Protein 3T66 (pdb70)

Organism: Halalkalibacterium halodurans (strain ATCC BAA-125 / DSM 18197 / FERM 7344 / JCM 9153 / C-125) (NCBI:txid272558)

Structure (mmCIF, N/CA/C/O backbone):
data_3T66
#
_entry.id   3T66
#
_cell.length_a   124.047
_cell.length_b   147.127
_cell.length_c   75.066
_cell.angle_alpha   90.00
_cell.angle_beta   90.00
_cell.angle_gamma   90.00
#
_symmetry.space_group_name_H-M   'C 2 2 21'
#
loop_
_entity.id
_entity.type
_entity.pdbx_description
1 polymer 'Nickel ABC transporter (Nickel-binding protein)'
2 non-polymer 'CALCIUM ION'
3 water water
#
loop_
_atom_site.group_PDB
_atom_site.id
_atom_site.type_symbol
_atom_site.label_atom_id
_atom_site.label_alt_id
_atom_site.label_comp_id
_atom_site.label_asym_id
_atom_site.label_entity_id
_atom_site.label_seq_id
_atom_site.pdbx_PDB_ins_code
_atom_site.Cartn_x
_atom_site.Cartn_y
_atom_site.Cartn_z
_atom_site.occupancy
_atom_site.B_iso_or_equiv
_atom_site.auth_seq_id
_atom_site.auth_comp_id
_atom_site.auth_asym_id
_atom_site.auth_atom_id
_atom_site.pdbx_PDB_model_num
ATOM 1 N N . GLU A 1 12 ? -41.678 15.894 -36.581 1.00 59.25 12 GLU A N 1
ATOM 2 C CA . GLU A 1 12 ? -41.422 16.783 -35.385 1.00 59.92 12 GLU A CA 1
ATOM 3 C C . GLU A 1 12 ? -40.110 16.524 -34.631 1.00 59.54 12 GLU A C 1
ATOM 4 O O . GLU A 1 12 ? -39.751 15.347 -34.340 1.00 59.33 12 GLU A O 1
ATOM 6 N N . LYS A 1 13 ? -39.428 17.631 -34.281 1.00 58.23 13 LYS A N 1
ATOM 7 C CA . LYS A 1 13 ? -38.106 17.557 -33.628 1.00 56.77 13 LYS A CA 1
ATOM 8 C C . LYS A 1 13 ? -38.154 17.682 -32.107 1.00 55.61 13 LYS A C 1
ATOM 9 O O . LYS A 1 13 ? -38.409 18.773 -31.564 1.00 54.85 13 LYS A O 1
ATOM 15 N N . HIS A 1 14 ? -37.898 16.552 -31.435 1.00 53.77 14 HIS A N 1
ATOM 16 C CA . HIS A 1 14 ? -38.067 16.486 -29.992 1.00 52.22 14 HIS A CA 1
ATOM 17 C C . HIS A 1 14 ? -36.904 15.862 -29.246 1.00 51.09 14 HIS A C 1
ATOM 18 O O . HIS A 1 14 ? -36.312 14.915 -29.726 1.00 51.23 14 HIS A O 1
ATOM 25 N N . ILE A 1 15 ? -36.617 16.396 -28.064 1.00 49.67 15 ILE A N 1
ATOM 26 C CA . ILE A 1 15 ? -35.487 15.989 -27.263 1.00 48.93 15 ILE A CA 1
ATOM 27 C C . ILE A 1 15 ? -35.978 15.800 -25.864 1.00 49.55 15 ILE A C 1
ATOM 28 O O . ILE A 1 15 ? -36.573 16.716 -25.292 1.00 49.95 15 ILE A O 1
ATOM 33 N N . HIS A 1 16 ? -35.745 14.604 -25.323 1.00 49.91 16 HIS A N 1
ATOM 34 C CA . HIS A 1 16 ? -36.062 14.317 -23.945 1.00 50.31 16 HIS A CA 1
ATOM 35 C C . HIS A 1 16 ? -34.777 14.229 -23.193 1.00 50.08 16 HIS A C 1
ATOM 36 O O . HIS A 1 16 ? -33.945 13.343 -23.449 1.00 50.32 16 HIS A O 1
ATOM 43 N N . PHE A 1 17 ? -34.632 15.165 -22.267 1.00 49.52 17 PHE A N 1
ATOM 44 C CA . PHE A 1 17 ? -33.427 15.321 -21.488 1.00 48.67 17 PHE A CA 1
ATOM 45 C C . PHE A 1 17 ? -33.853 15.056 -20.082 1.00 48.44 17 PHE A C 1
ATOM 46 O O . PHE A 1 17 ? -34.926 15.496 -19.624 1.00 48.03 17 PHE A O 1
ATOM 54 N N . LEU A 1 18 ? -33.011 14.275 -19.429 1.00 48.81 18 LEU A N 1
ATOM 55 C CA . LEU A 1 18 ? -33.339 13.662 -18.148 1.00 49.75 18 LEU A CA 1
ATOM 56 C C . LEU A 1 18 ? -32.301 14.020 -17.109 1.00 50.31 18 LEU A C 1
ATOM 57 O O . LEU A 1 18 ? -31.127 13.600 -17.181 1.00 50.35 18 LEU A O 1
ATOM 62 N N . PHE A 1 19 ? -32.749 14.817 -16.157 1.00 50.79 19 PHE A N 1
ATOM 63 C CA . PHE A 1 19 ? -31.815 15.555 -15.373 1.00 51.77 19 PHE A CA 1
ATOM 64 C C . PHE A 1 19 ? -31.596 14.979 -13.978 1.00 53.09 19 PHE A C 1
ATOM 65 O O . PHE A 1 19 ? -32.327 14.136 -13.476 1.00 53.67 19 PHE A O 1
ATOM 73 N N . ASN A 1 20 ? -30.544 15.482 -13.381 1.00 54.01 20 ASN A N 1
ATOM 74 C CA . ASN A 1 20 ? -29.933 15.014 -12.173 1.00 54.81 20 ASN A CA 1
ATOM 75 C C . ASN A 1 20 ? -30.801 15.103 -10.914 1.00 54.77 20 ASN A C 1
ATOM 76 O O . ASN A 1 20 ? -30.721 14.256 -10.036 1.00 54.66 20 ASN A O 1
ATOM 81 N N . VAL A 1 21 ? -31.618 16.160 -10.863 1.00 54.74 21 VAL A N 1
ATOM 82 C CA . VAL A 1 21 ? -32.089 16.822 -9.646 1.00 54.26 21 VAL A CA 1
ATOM 83 C C . VAL A 1 21 ? -33.487 17.377 -9.909 1.00 54.38 21 VAL A C 1
ATOM 84 O O . VAL A 1 21 ? -33.796 17.799 -11.028 1.00 54.28 21 VAL A O 1
ATOM 88 N N . SER A 1 22 ? -34.329 17.402 -8.879 1.00 54.49 22 SER A N 1
ATOM 89 C CA . SER A 1 22 ? -35.751 17.720 -9.045 1.00 54.30 22 SER A CA 1
ATOM 90 C C . SER A 1 22 ? -36.027 19.059 -8.405 1.00 54.47 22 SER A C 1
ATOM 91 O O . SER A 1 22 ? -35.164 19.626 -7.735 1.00 55.17 22 SER A O 1
ATOM 93 N N . THR A 1 23 ? -37.237 19.560 -8.580 1.00 54.49 23 THR A N 1
ATOM 94 C CA . THR A 1 23 ? -37.582 20.854 -8.052 1.00 55.09 23 THR A CA 1
ATOM 95 C C . THR A 1 23 ? -39.095 20.990 -8.109 1.00 55.50 23 THR A C 1
ATOM 96 O O . THR A 1 23 ? -39.740 20.281 -8.875 1.00 55.86 23 THR A O 1
ATOM 100 N N . ASN A 1 24 ? -39.670 21.869 -7.293 1.00 55.85 24 ASN A N 1
ATOM 101 C CA . ASN A 1 24 ? -41.122 22.094 -7.321 1.00 56.52 24 ASN A CA 1
ATOM 102 C C . ASN A 1 24 ? -41.398 23.535 -7.669 1.00 56.55 24 ASN A C 1
ATOM 103 O O . ASN A 1 24 ? -42.547 24.020 -7.590 1.00 56.05 24 ASN A O 1
ATOM 108 N N . SER A 1 25 ? -40.313 24.231 -7.985 1.00 56.49 25 SER A N 1
ATOM 109 C CA . SER A 1 25 ? -40.400 25.631 -8.313 1.00 56.31 25 SER A CA 1
ATOM 110 C C . SER A 1 25 ? -39.638 25.890 -9.582 1.00 55.76 25 SER A C 1
ATOM 111 O O . SER A 1 25 ? -38.732 25.149 -9.912 1.00 55.52 25 SER A O 1
ATOM 114 N N . LEU A 1 26 ? -40.047 26.911 -10.316 1.00 55.37 26 LEU A N 1
ATOM 115 C CA . LEU A 1 26 ? -39.245 27.388 -11.427 1.00 55.32 26 LEU A CA 1
ATOM 116 C C . LEU A 1 26 ? -39.074 28.878 -11.259 1.00 55.74 26 LEU A C 1
ATOM 117 O O . LEU A 1 26 ? -38.883 29.617 -12.224 1.00 56.61 26 LEU A O 1
ATOM 122 N N . ASP A 1 27 ? -39.140 29.341 -10.031 1.00 55.56 27 ASP A N 1
ATOM 123 C CA . ASP A 1 27 ? -38.777 30.704 -9.824 1.00 55.93 27 ASP A CA 1
ATOM 124 C C . ASP A 1 27 ? -37.241 30.863 -9.895 1.00 56.55 27 ASP A C 1
ATOM 125 O O . ASP A 1 27 ? -36.541 30.528 -8.924 1.00 56.70 27 ASP A O 1
ATOM 130 N N . PRO A 1 28 ? -36.708 31.407 -11.016 1.00 56.62 28 PRO A N 1
ATOM 131 C CA . PRO A 1 28 ? -35.246 31.481 -11.150 1.00 57.18 28 PRO A CA 1
ATOM 132 C C . PRO A 1 28 ? -34.599 32.214 -9.991 1.00 57.77 28 PRO A C 1
ATOM 133 O O . PRO A 1 28 ? -33.404 32.092 -9.759 1.00 58.42 28 PRO A O 1
ATOM 137 N N . HIS A 1 29 ? -35.398 32.962 -9.258 1.00 58.85 29 HIS A N 1
ATOM 138 C CA . HIS A 1 29 ? -34.883 33.678 -8.112 1.00 60.51 29 HIS A CA 1
ATOM 139 C C . HIS A 1 29 ? -34.790 32.907 -6.804 1.00 61.88 29 HIS A C 1
ATOM 140 O O . HIS A 1 29 ? -33.808 33.056 -6.099 1.00 62.32 29 HIS A O 1
ATOM 147 N N . VAL A 1 30 ? -35.779 32.075 -6.488 1.00 63.38 30 VAL A N 1
ATOM 148 C CA . VAL A 1 30 ? -35.709 31.239 -5.295 1.00 64.74 30 VAL A CA 1
ATOM 149 C C . VAL A 1 30 ? -35.051 29.881 -5.600 1.00 65.98 30 VAL A C 1
ATOM 150 O O . VAL A 1 30 ? -34.608 29.199 -4.685 1.00 66.29 30 VAL A O 1
ATOM 152 N N . ASP A 1 31 ? -35.029 29.462 -6.852 1.00 67.80 31 ASP A N 1
ATOM 153 C CA . ASP A 1 31 ? -34.800 28.052 -7.160 1.00 69.35 31 ASP A CA 1
ATOM 154 C C . ASP A 1 31 ? -33.541 27.305 -6.786 1.00 69.96 31 ASP A C 1
ATOM 155 O O . ASP A 1 31 ? -33.637 26.235 -6.243 1.00 71.15 31 ASP A O 1
ATOM 157 N N . MET A 1 32 ? -32.363 27.790 -7.059 1.00 69.77 32 MET A N 1
ATOM 158 C CA . MET A 1 32 ? -31.204 27.099 -6.513 1.00 69.80 32 MET A CA 1
ATOM 159 C C . MET A 1 32 ? -30.834 25.832 -7.254 1.00 68.18 32 MET A C 1
ATOM 160 O O . MET A 1 32 ? -29.842 25.221 -6.953 1.00 68.39 32 MET A O 1
ATOM 165 N N . THR A 1 33 ? -31.603 25.460 -8.257 1.00 66.68 33 THR A N 1
ATOM 166 C CA . THR A 1 33 ? -31.348 24.236 -8.987 1.00 65.12 33 THR A CA 1
ATOM 167 C C . THR A 1 33 ? -30.943 24.629 -10.360 1.00 63.32 33 THR A C 1
ATOM 168 O O . THR A 1 33 ? -30.392 23.871 -11.110 1.00 62.57 33 THR A O 1
ATOM 172 N N . TYR A 1 34 ? -31.255 25.866 -10.650 1.00 61.51 34 TYR A N 1
ATOM 173 C CA . TYR A 1 34 ? -30.820 26.585 -11.849 1.00 59.80 34 TYR A CA 1
ATOM 174 C C . TYR A 1 34 ? -31.461 26.087 -13.098 1.00 58.42 34 TYR A C 1
ATOM 175 O O . TYR A 1 34 ? -30.988 26.344 -14.198 1.00 59.04 34 TYR A O 1
ATOM 184 N N . ILE A 1 35 ? -32.565 25.394 -12.912 1.00 56.57 35 ILE A N 1
ATOM 185 C CA . ILE A 1 35 ? -33.223 24.690 -13.966 1.00 54.60 35 ILE A CA 1
ATOM 186 C C . ILE A 1 35 ? -33.752 25.657 -15.001 1.00 53.18 35 ILE A C 1
ATOM 187 O O . ILE A 1 35 ? -33.641 25.398 -16.188 1.00 53.20 35 ILE A O 1
ATOM 192 N N . PRO A 1 36 ? -34.279 26.802 -14.569 1.00 51.89 36 PRO A N 1
ATOM 193 C CA . PRO A 1 36 ? -34.711 27.757 -15.594 1.00 50.86 36 PRO A CA 1
ATOM 194 C C . PRO A 1 36 ? -33.683 27.973 -16.684 1.00 50.02 36 PRO A C 1
ATOM 195 O O . PRO A 1 36 ? -33.997 27.834 -17.875 1.00 50.73 36 PRO A O 1
ATOM 199 N N . VAL A 1 37 ? -32.458 28.277 -16.287 1.00 48.86 37 VAL A N 1
ATOM 200 C CA . VAL A 1 37 ? -31.381 28.481 -17.239 1.00 47.44 37 VAL A CA 1
ATOM 201 C C . VAL A 1 37 ? -30.994 27.169 -17.917 1.00 46.50 37 VAL A C 1
ATOM 202 O O . VAL A 1 37 ? -30.729 27.153 -19.136 1.00 45.61 37 VAL A O 1
ATOM 206 N N . ARG A 1 38 ? -30.994 26.082 -17.150 1.00 45.46 38 ARG A N 1
ATOM 207 C CA . ARG A 1 38 ? -30.619 24.773 -17.704 1.00 45.78 38 ARG A CA 1
ATOM 208 C C . ARG A 1 38 ? -31.539 24.266 -18.825 1.00 45.21 38 ARG A C 1
ATOM 209 O O . ARG A 1 38 ? -31.094 23.630 -19.795 1.00 45.46 38 ARG A O 1
ATOM 217 N N . ALA A 1 39 ? -32.810 24.602 -18.721 1.00 44.40 39 ALA A N 1
ATOM 218 C CA . ALA A 1 39 ? -33.772 24.132 -19.682 1.00 44.03 39 ALA A CA 1
ATOM 219 C C . ALA A 1 39 ? -33.934 25.156 -20.769 1.00 43.63 39 ALA A C 1
ATOM 220 O O . ALA A 1 39 ? -34.686 24.945 -21.705 1.00 43.29 39 ALA A O 1
ATOM 222 N N . GLY A 1 40 ? -33.248 26.279 -20.628 1.00 43.53 40 GLY A N 1
ATOM 223 C CA . GLY A 1 40 ? -33.217 27.292 -21.683 1.00 43.38 40 GLY A CA 1
ATOM 224 C C . GLY A 1 40 ? -34.464 28.159 -21.705 1.00 43.09 40 GLY A C 1
ATOM 225 O O . GLY A 1 40 ? -34.899 28.601 -22.775 1.00 43.17 40 GLY A O 1
ATOM 226 N N . ILE A 1 41 ? -35.035 28.407 -20.531 1.00 42.56 41 ILE A N 1
ATOM 227 C CA . ILE A 1 41 ? -36.131 29.365 -20.429 1.00 42.88 41 ILE A CA 1
ATOM 228 C C . ILE A 1 41 ? -35.566 30.781 -20.297 1.00 43.38 41 ILE A C 1
ATOM 229 O O . ILE A 1 41 ? -36.144 31.781 -20.786 1.00 43.48 41 ILE A O 1
ATOM 234 N N . THR A 1 42 ? -34.403 30.829 -19.670 1.00 43.18 42 THR A N 1
ATOM 235 C CA . THR A 1 42 ? -33.971 31.985 -18.937 1.00 43.66 42 THR A CA 1
ATOM 236 C C . THR A 1 42 ? -32.466 32.129 -19.107 1.00 43.09 42 THR A C 1
ATOM 237 O O . THR A 1 42 ? -31.776 31.117 -19.288 1.00 43.68 42 THR A O 1
ATOM 241 N N . GLU A 1 43 ? -31.975 33.371 -19.078 1.00 42.35 43 GLU A N 1
ATOM 242 C CA . GLU A 1 43 ? -30.560 33.704 -19.320 1.00 41.89 43 GLU A CA 1
ATOM 243 C C . GLU A 1 43 ? -30.053 34.858 -18.461 1.00 41.58 43 GLU A C 1
ATOM 244 O O . GLU A 1 43 ? -30.825 35.545 -17.815 1.00 42.18 43 GLU A O 1
ATOM 250 N N . THR A 1 44 ? -28.764 35.142 -18.500 1.00 41.29 44 THR A N 1
ATOM 251 C CA . THR A 1 44 ? -28.206 36.065 -17.518 1.00 41.06 44 THR A CA 1
ATOM 252 C C . THR A 1 44 ? -27.613 37.222 -18.270 1.00 41.03 44 THR A C 1
ATOM 253 O O . THR A 1 44 ? -27.492 37.128 -19.487 1.00 41.71 44 THR A O 1
ATOM 257 N N . LEU A 1 45 ? -27.229 38.294 -17.587 1.00 40.63 45 LEU A N 1
ATOM 258 C CA . LEU A 1 45 ? -26.588 39.413 -18.272 1.00 41.43 45 LEU A CA 1
ATOM 259 C C . LEU A 1 45 ? -25.226 39.045 -18.854 1.00 42.23 45 LEU A C 1
ATOM 260 O O . LEU A 1 45 ? -24.723 39.616 -19.840 1.00 42.32 45 LEU A O 1
ATOM 265 N N . VAL A 1 46 ? -24.630 38.040 -18.267 1.00 43.40 46 VAL A N 1
ATOM 266 C CA . VAL A 1 46 ? -23.250 37.794 -18.532 1.00 44.54 46 VAL A CA 1
ATOM 267 C C . VAL A 1 46 ? -23.080 36.320 -18.358 1.00 45.08 46 VAL A C 1
ATOM 268 O O . VAL A 1 46 ? -23.846 35.749 -17.635 1.00 45.89 46 VAL A O 1
ATOM 272 N N . ARG A 1 47 ? -22.143 35.703 -19.067 1.00 46.73 47 ARG A N 1
ATOM 273 C CA . ARG A 1 47 ? -21.970 34.234 -19.087 1.00 48.59 47 ARG A CA 1
ATOM 274 C C . ARG A 1 47 ? -20.510 33.894 -19.056 1.00 49.26 47 ARG A C 1
ATOM 275 O O . ARG A 1 47 ? -19.682 34.740 -19.245 1.00 49.50 47 ARG A O 1
ATOM 283 N N . VAL A 1 48 ? -20.213 32.628 -18.821 1.00 51.06 48 VAL A N 1
ATOM 284 C CA . VAL A 1 48 ? -18.882 32.041 -18.984 1.00 52.06 48 VAL A CA 1
ATOM 285 C C . VAL A 1 48 ? -18.745 31.413 -20.409 1.00 52.95 48 VAL A C 1
ATOM 286 O O . VAL A 1 48 ? -19.348 30.387 -20.725 1.00 53.05 48 VAL A O 1
ATOM 290 N N . ASP A 1 49 ? -17.942 32.034 -21.258 1.00 53.95 49 ASP A N 1
ATOM 291 C CA . ASP A 1 49 ? -17.753 31.611 -22.626 1.00 55.17 49 ASP A CA 1
ATOM 292 C C . ASP A 1 49 ? -17.130 30.222 -22.647 1.00 55.22 49 ASP A C 1
ATOM 293 O O . ASP A 1 49 ? -16.177 29.976 -21.948 1.00 55.13 49 ASP A O 1
ATOM 298 N N . GLU A 1 50 ? -17.700 29.310 -23.423 1.00 56.25 50 GLU A N 1
ATOM 299 C CA . GLU A 1 50 ? -17.127 27.975 -23.611 1.00 57.63 50 GLU A CA 1
ATOM 300 C C . GLU A 1 50 ? -15.717 27.959 -24.249 1.00 58.57 50 GLU A C 1
ATOM 301 O O . GLU A 1 50 ? -14.922 27.081 -23.932 1.00 58.67 50 GLU A O 1
ATOM 303 N N . GLU A 1 51 ? -15.391 28.906 -25.135 1.00 59.55 51 GLU A N 1
ATOM 304 C CA . GLU A 1 51 ? -14.078 28.841 -25.797 1.00 60.14 51 GLU A CA 1
ATOM 305 C C . GLU A 1 51 ? -12.927 29.298 -24.893 1.00 60.55 51 GLU A C 1
ATOM 306 O O . GLU A 1 51 ? -11.970 28.535 -24.732 1.00 61.42 51 GLU A O 1
ATOM 308 N N . ASN A 1 52 ? -13.015 30.478 -24.276 1.00 59.84 52 ASN A N 1
ATOM 309 C CA . ASN A 1 52 ? -11.899 30.962 -23.435 1.00 59.97 52 ASN A CA 1
ATOM 310 C C . ASN A 1 52 ? -12.048 30.723 -21.944 1.00 58.86 52 ASN A C 1
ATOM 311 O O . ASN A 1 52 ? -11.111 30.949 -21.163 1.00 59.22 52 ASN A O 1
ATOM 316 N N . VAL A 1 53 ? -13.236 30.307 -21.537 1.00 57.40 53 VAL A N 1
ATOM 317 C CA . VAL A 1 53 ? -13.549 30.198 -20.124 1.00 55.82 53 VAL A CA 1
ATOM 318 C C . VAL A 1 53 ? -13.489 31.550 -19.375 1.00 55.14 53 VAL A C 1
ATOM 319 O O . VAL A 1 53 ? -13.251 31.596 -18.175 1.00 55.06 53 VAL A O 1
ATOM 323 N N . THR A 1 54 ? -13.720 32.661 -20.061 1.00 54.04 54 THR A N 1
ATOM 324 C CA . THR A 1 54 ? -13.823 33.929 -19.325 1.00 53.31 54 THR A CA 1
ATOM 325 C C . THR A 1 54 ? -15.243 34.484 -19.300 1.00 51.74 54 THR A C 1
ATOM 326 O O . THR A 1 54 ? -16.105 34.032 -20.037 1.00 51.18 54 THR A O 1
ATOM 330 N N . ILE A 1 55 ? -15.439 35.481 -18.440 1.00 50.61 55 ILE A N 1
ATOM 331 C CA . ILE A 1 55 ? -16.651 36.287 -18.329 1.00 49.53 55 ILE A CA 1
ATOM 332 C C . ILE A 1 55 ? -16.931 37.098 -19.601 1.00 48.35 55 ILE A C 1
ATOM 333 O O . ILE A 1 55 ? -16.168 38.007 -19.952 1.00 48.41 55 ILE A O 1
ATOM 338 N N . ALA A 1 56 ? -18.022 36.739 -20.283 1.00 47.03 56 ALA A N 1
ATOM 339 C CA . ALA A 1 56 ? -18.407 37.284 -21.586 1.00 46.39 56 ALA A CA 1
ATOM 340 C C . ALA A 1 56 ? -19.811 37.896 -21.568 1.00 47.05 56 ALA A C 1
ATOM 341 O O . ALA A 1 56 ? -20.695 37.431 -20.837 1.00 47.00 56 ALA A O 1
ATOM 343 N N . PRO A 1 57 ? -20.077 38.856 -22.412 1.00 47.41 57 PRO A N 1
ATOM 344 C CA . PRO A 1 57 ? -21.427 39.359 -22.489 1.00 46.79 57 PRO A CA 1
ATOM 345 C C . PRO A 1 57 ? -22.402 38.367 -23.068 1.00 45.95 57 PRO A C 1
ATOM 346 O O . PRO A 1 57 ? -22.072 37.624 -23.945 1.00 45.62 57 PRO A O 1
ATOM 350 N N . TRP A 1 58 ? -23.606 38.354 -22.532 1.00 45.72 58 TRP A N 1
ATOM 351 C CA . TRP A 1 58 ? -24.685 37.605 -23.089 1.00 44.23 58 TRP A CA 1
ATOM 352 C C . TRP A 1 58 ? -25.814 38.573 -23.310 1.00 44.37 58 TRP A C 1
ATOM 353 O O . TRP A 1 58 ? -25.891 39.181 -24.321 1.00 44.17 58 TRP A O 1
ATOM 364 N N . LEU A 1 59 ? -26.663 38.750 -22.324 1.00 44.63 59 LEU A N 1
ATOM 365 C CA . LEU A 1 59 ? -27.782 39.666 -22.409 1.00 44.42 59 LEU A CA 1
ATOM 366 C C . LEU A 1 59 ? -27.337 41.071 -22.424 1.00 45.05 59 LEU A C 1
ATOM 367 O O . LEU A 1 59 ? -28.020 41.932 -22.887 1.00 45.01 59 LEU A O 1
ATOM 372 N N . ALA A 1 60 ? -26.200 41.304 -21.823 1.00 45.92 60 ALA A N 1
ATOM 373 C CA . ALA A 1 60 ? -25.564 42.615 -21.830 1.00 47.15 60 ALA A CA 1
ATOM 374 C C . ALA A 1 60 ? -24.481 42.604 -22.897 1.00 48.49 60 ALA A C 1
ATOM 375 O O . ALA A 1 60 ? -23.820 41.564 -23.115 1.00 48.42 60 ALA A O 1
ATOM 377 N N . GLU A 1 61 ? -24.311 43.744 -23.571 1.00 49.45 61 GLU A N 1
ATOM 378 C CA . GLU A 1 61 ? -23.233 43.938 -24.570 1.00 49.97 61 GLU A CA 1
ATOM 379 C C . GLU A 1 61 ? -21.857 44.174 -23.952 1.00 49.16 61 GLU A C 1
ATOM 380 O O . GLU A 1 61 ? -20.835 43.761 -24.510 1.00 48.76 61 GLU A O 1
ATOM 386 N N . SER A 1 62 ? -21.842 44.898 -22.833 1.00 49.11 62 SER A N 1
ATOM 387 C CA . SER A 1 62 ? -20.596 45.430 -22.230 1.00 49.42 62 SER A CA 1
ATOM 388 C C . SER A 1 62 ? -20.794 46.082 -20.865 1.00 48.88 62 SER A C 1
ATOM 389 O O . SER A 1 62 ? -21.921 46.336 -20.441 1.00 49.44 62 SER A O 1
ATOM 392 N N . TRP A 1 63 ? -19.697 46.398 -20.202 1.00 48.28 63 TRP A N 1
ATOM 393 C CA . TRP A 1 63 ? -19.781 47.026 -18.899 1.00 48.81 63 TRP A CA 1
ATOM 394 C C . TRP A 1 63 ? -18.580 47.920 -18.663 1.00 49.97 63 TRP A C 1
ATOM 395 O O . TRP A 1 63 ? -17.635 47.817 -19.426 1.00 51.30 63 TRP A O 1
ATOM 406 N N . ASP A 1 64 ? -18.587 48.804 -17.658 1.00 50.65 64 ASP A N 1
ATOM 407 C CA . ASP A 1 64 ? -17.320 49.491 -17.247 1.00 51.35 64 ASP A CA 1
ATOM 408 C C . ASP A 1 64 ? -17.364 49.907 -15.786 1.00 51.98 64 ASP A C 1
ATOM 409 O O . ASP A 1 64 ? -18.445 50.090 -15.219 1.00 52.60 64 ASP A O 1
ATOM 411 N N . SER A 1 65 ? -16.194 50.046 -15.173 1.00 52.75 65 SER A N 1
ATOM 412 C CA . SER A 1 65 ? -16.087 50.658 -13.862 1.00 53.78 65 SER A CA 1
ATOM 413 C C . SER A 1 65 ? -14.706 51.238 -13.719 1.00 54.81 65 SER A C 1
ATOM 414 O O . SER A 1 65 ? -13.723 50.505 -13.721 1.00 55.23 65 SER A O 1
ATOM 417 N N . THR A 1 66 ? -14.620 52.561 -13.632 1.00 56.18 66 THR A N 1
ATOM 418 C CA . THR A 1 66 ? -13.350 53.204 -13.307 1.00 57.12 66 THR A CA 1
ATOM 419 C C . THR A 1 66 ? -12.860 52.569 -11.966 1.00 57.90 66 THR A C 1
ATOM 420 O O . THR A 1 66 ? -11.779 51.983 -11.892 1.00 58.24 66 THR A O 1
ATOM 422 N N . ASP A 1 67 ? -13.740 52.585 -10.963 1.00 58.25 67 ASP A N 1
ATOM 423 C CA . ASP A 1 67 ? -13.420 52.377 -9.547 1.00 58.31 67 ASP A CA 1
ATOM 424 C C . ASP A 1 67 ? -13.991 51.106 -8.913 1.00 58.19 67 ASP A C 1
ATOM 425 O O . ASP A 1 67 ? -13.827 50.937 -7.717 1.00 58.17 67 ASP A O 1
ATOM 430 N N . GLY A 1 68 ? -14.756 50.291 -9.651 1.00 57.65 68 GLY A N 1
ATOM 431 C CA . GLY A 1 68 ? -15.336 49.064 -9.091 1.00 56.71 68 GLY A CA 1
ATOM 432 C C . GLY A 1 68 ? -16.578 49.255 -8.233 1.00 56.50 68 GLY A C 1
ATOM 433 O O . GLY A 1 68 ? -17.158 48.291 -7.712 1.00 56.30 68 GLY A O 1
ATOM 434 N N . GLN A 1 69 ? -17.001 50.498 -8.074 1.00 56.16 69 GLN A N 1
ATOM 435 C CA . GLN A 1 69 ? -18.200 50.770 -7.298 1.00 55.60 69 GLN A CA 1
ATOM 436 C C . GLN A 1 69 ? -19.311 51.312 -8.187 1.00 54.56 69 GLN A C 1
ATOM 437 O O . GLN A 1 69 ? -20.479 50.929 -8.048 1.00 55.05 69 GLN A O 1
ATOM 443 N N . HIS A 1 70 ? -18.946 52.193 -9.106 1.00 52.79 70 HIS A N 1
ATOM 444 C CA . HIS A 1 70 ? -19.909 52.697 -10.061 1.00 51.57 70 HIS A CA 1
ATOM 445 C C . HIS A 1 70 ? -19.711 51.958 -11.359 1.00 50.41 70 HIS A C 1
ATOM 446 O O . HIS A 1 70 ? -18.678 52.098 -12.028 1.00 49.83 70 HIS A O 1
ATOM 453 N N . TRP A 1 71 ? -20.712 51.132 -11.649 1.00 48.94 71 TRP A N 1
ATOM 454 C CA . TRP A 1 71 ? -20.684 50.214 -12.750 1.00 48.36 71 TRP A CA 1
ATOM 455 C C . TRP A 1 71 ? -21.658 50.681 -13.769 1.00 48.70 71 TRP A C 1
ATOM 456 O O . TRP A 1 71 ? -22.720 51.185 -13.418 1.00 49.72 71 TRP A O 1
ATOM 467 N N . THR A 1 72 ? -21.332 50.476 -15.035 1.00 48.51 72 THR A N 1
ATOM 468 C CA . THR A 1 72 ? -22.224 50.862 -16.108 1.00 48.37 72 THR A CA 1
ATOM 469 C C . THR A 1 72 ? -22.426 49.690 -17.024 1.00 47.66 72 THR A C 1
ATOM 470 O O . THR A 1 72 ? -21.447 49.131 -17.527 1.00 47.67 72 THR A O 1
ATOM 474 N N . ILE A 1 73 ? -23.683 49.346 -17.265 1.00 46.45 73 ILE A N 1
ATOM 475 C CA . ILE A 1 73 ? -23.970 48.244 -18.116 1.00 45.47 73 ILE A CA 1
ATOM 476 C C . ILE A 1 73 ? -24.860 48.700 -19.245 1.00 45.59 73 ILE A C 1
ATOM 477 O O . ILE A 1 73 ? -25.992 49.066 -18.996 1.00 45.10 73 ILE A O 1
ATOM 482 N N . LYS A 1 74 ? -24.311 48.702 -20.471 1.00 45.91 74 LYS A N 1
ATOM 483 C CA . LYS A 1 74 ? -25.089 48.721 -21.749 1.00 46.26 74 LYS A CA 1
ATOM 484 C C . LYS A 1 74 ? -25.639 47.330 -22.169 1.00 46.16 74 LYS A C 1
ATOM 485 O O . LYS A 1 74 ? -24.893 46.357 -22.271 1.00 45.92 74 LYS A O 1
ATOM 487 N N . LEU A 1 75 ? -26.936 47.278 -22.444 1.00 46.45 75 LEU A N 1
ATOM 488 C CA . LEU A 1 75 ? -27.609 46.054 -22.850 1.00 48.11 75 LEU A CA 1
ATOM 489 C C . LEU A 1 75 ? -27.874 46.006 -24.346 1.00 48.72 75 LEU A C 1
ATOM 490 O O . LEU A 1 75 ? -27.868 47.020 -25.021 1.00 49.62 75 LEU A O 1
ATOM 495 N N . ARG A 1 76 ? -28.174 44.824 -24.855 1.00 49.08 76 ARG A N 1
ATOM 496 C CA . ARG A 1 76 ? -28.409 44.665 -26.265 1.00 49.13 76 ARG A CA 1
ATOM 497 C C . ARG A 1 76 ? -29.722 45.328 -26.575 1.00 50.36 76 ARG A C 1
ATOM 498 O O . ARG A 1 76 ? -30.638 45.333 -25.730 1.00 50.10 76 ARG A O 1
ATOM 506 N N . GLU A 1 77 ? -29.833 45.870 -27.791 1.00 51.18 77 GLU A N 1
ATOM 507 C CA . GLU A 1 77 ? -31.083 46.501 -28.166 1.00 51.84 77 GLU A CA 1
ATOM 508 C C . GLU A 1 77 ? -32.018 45.543 -28.878 1.00 51.29 77 GLU A C 1
ATOM 509 O O . GLU A 1 77 ? -33.157 45.866 -29.170 1.00 52.65 77 GLU A O 1
ATOM 515 N N . ASP A 1 78 ? -31.585 44.331 -29.115 1.00 50.45 78 ASP A N 1
ATOM 516 C CA . ASP A 1 78 ? -32.440 43.448 -29.877 1.00 49.68 78 ASP A CA 1
ATOM 517 C C . ASP A 1 78 ? -33.084 42.310 -29.093 1.00 48.02 78 ASP A C 1
ATOM 518 O O . ASP A 1 78 ? -33.467 41.344 -29.708 1.00 48.54 78 ASP A O 1
ATOM 523 N N . VAL A 1 79 ? -33.216 42.367 -27.778 1.00 45.84 79 VAL A N 1
ATOM 524 C CA . VAL A 1 79 ? -33.708 41.158 -27.127 1.00 44.10 79 VAL A CA 1
ATOM 525 C C . VAL A 1 79 ? -35.156 41.349 -26.770 1.00 43.79 79 VAL A C 1
ATOM 526 O O . VAL A 1 79 ? -35.537 42.464 -26.435 1.00 44.14 79 VAL A O 1
ATOM 530 N N . THR A 1 80 ? -35.955 40.284 -26.872 1.00 42.55 80 THR A N 1
ATOM 531 C CA . THR A 1 80 ? -37.322 40.279 -26.413 1.00 43.02 80 THR A CA 1
ATOM 532 C C . THR A 1 80 ? -37.586 39.057 -25.556 1.00 43.27 80 THR A C 1
ATOM 533 O O . THR A 1 80 ? -37.055 37.960 -25.836 1.00 43.20 80 THR A O 1
ATOM 537 N N . PHE A 1 81 ? -38.442 39.230 -24.548 1.00 43.07 81 PHE A N 1
ATOM 538 C CA . PHE A 1 81 ? -38.970 38.099 -23.777 1.00 43.33 81 PHE A CA 1
ATOM 539 C C . PHE A 1 81 ? -39.864 37.205 -24.630 1.00 44.14 81 PHE A C 1
ATOM 540 O O . PHE A 1 81 ? -40.391 37.607 -25.639 1.00 44.28 81 PHE A O 1
ATOM 548 N N . GLN A 1 82 ? -40.001 35.963 -24.197 1.00 45.69 82 GLN A N 1
ATOM 549 C CA . GLN A 1 82 ? -40.849 34.979 -24.824 1.00 46.88 82 GLN A CA 1
ATOM 550 C C . GLN A 1 82 ? -42.260 35.490 -25.043 1.00 48.08 82 GLN A C 1
ATOM 551 O O . GLN A 1 82 ? -42.962 35.060 -25.970 1.00 49.44 82 GLN A O 1
ATOM 557 N N . ASN A 1 83 ? -42.699 36.413 -24.202 1.00 49.08 83 ASN A N 1
ATOM 558 C CA . ASN A 1 83 ? -44.049 36.909 -24.368 1.00 49.46 83 ASN A CA 1
ATOM 559 C C . ASN A 1 83 ? -44.067 38.046 -25.373 1.00 49.80 83 ASN A C 1
ATOM 560 O O . ASN A 1 83 ? -45.112 38.533 -25.676 1.00 50.78 83 ASN A O 1
ATOM 565 N N . GLY A 1 84 ? -42.917 38.473 -25.883 1.00 50.03 84 GLY A N 1
ATOM 566 C CA . GLY A 1 84 ? -42.869 39.517 -26.898 1.00 49.52 84 GLY A CA 1
ATOM 567 C C . GLY A 1 84 ? -42.387 40.880 -26.411 1.00 50.11 84 GLY A C 1
ATOM 568 O O . GLY A 1 84 ? -41.830 41.639 -27.199 1.00 50.64 84 GLY A O 1
ATOM 569 N N . LYS A 1 85 ? -42.581 41.206 -25.128 1.00 49.78 85 LYS A N 1
ATOM 570 C CA . LYS A 1 85 ? -42.231 42.541 -24.608 1.00 49.73 85 LYS A CA 1
ATOM 571 C C . LYS A 1 85 ? -40.734 42.833 -24.817 1.00 50.21 85 LYS A C 1
ATOM 572 O O . LYS A 1 85 ? -39.899 41.895 -24.799 1.00 50.87 85 LYS A O 1
ATOM 574 N N . GLU A 1 86 ? -40.394 44.111 -25.045 1.00 49.67 86 GLU A N 1
ATOM 575 C CA . GLU A 1 86 ? -38.995 44.514 -25.251 1.00 49.05 86 GLU A CA 1
ATOM 576 C C . GLU A 1 86 ? -38.213 44.316 -23.944 1.00 48.97 86 GLU A C 1
ATOM 577 O O . GLU A 1 86 ? -38.811 44.415 -22.878 1.00 49.77 86 GLU A O 1
ATOM 579 N N . MET A 1 87 ? -36.925 43.974 -24.021 1.00 48.50 87 MET A N 1
ATOM 580 C CA . MET A 1 87 ? -36.058 43.932 -22.842 1.00 49.04 87 MET A CA 1
ATOM 581 C C . MET A 1 87 ? -35.140 45.150 -22.722 1.00 49.84 87 MET A C 1
ATOM 582 O O . MET A 1 87 ? -34.102 45.230 -23.367 1.00 49.58 87 MET A O 1
ATOM 587 N N . ASP A 1 88 ? -35.530 46.095 -21.900 1.00 51.35 88 ASP A N 1
ATOM 588 C CA . ASP A 1 88 ? -34.845 47.353 -21.770 1.00 52.83 88 ASP A CA 1
ATOM 589 C C . ASP A 1 88 ? -34.394 47.514 -20.364 1.00 52.79 88 ASP A C 1
ATOM 590 O O . ASP A 1 88 ? -34.671 46.703 -19.543 1.00 52.88 88 ASP A O 1
ATOM 595 N N . ALA A 1 89 ? -33.723 48.590 -20.061 1.00 52.92 89 ALA A N 1
ATOM 596 C CA . ALA A 1 89 ? -33.086 48.682 -18.796 1.00 53.52 89 ALA A CA 1
ATOM 597 C C . ALA A 1 89 ? -34.140 48.565 -17.755 1.00 54.09 89 ALA A C 1
ATOM 598 O O . ALA A 1 89 ? -33.937 47.926 -16.763 1.00 53.88 89 ALA A O 1
ATOM 600 N N . GLU A 1 90 ? -35.285 49.156 -17.978 1.00 54.95 90 GLU A N 1
ATOM 601 C CA . GLU A 1 90 ? -36.315 49.146 -16.975 1.00 56.08 90 GLU A CA 1
ATOM 602 C C . GLU A 1 90 ? -36.756 47.761 -16.672 1.00 54.62 90 GLU A C 1
ATOM 603 O O . GLU A 1 90 ? -36.994 47.429 -15.553 1.00 54.45 90 GLU A O 1
ATOM 609 N N . ALA A 1 91 ? -36.881 46.946 -17.679 1.00 52.82 91 ALA A N 1
ATOM 610 C CA . ALA A 1 91 ? -37.253 45.586 -17.459 1.00 52.14 91 ALA A CA 1
ATOM 611 C C . ALA A 1 91 ? -36.210 44.865 -16.647 1.00 51.50 91 ALA A C 1
ATOM 612 O O . ALA A 1 91 ? -36.513 44.026 -15.856 1.00 51.30 91 ALA A O 1
ATOM 614 N N . VAL A 1 92 ? -34.967 45.170 -16.905 1.00 50.05 92 VAL A N 1
ATOM 615 C CA . VAL A 1 92 ? -33.857 44.517 -16.293 1.00 49.83 92 VAL A CA 1
ATOM 616 C C . VAL A 1 92 ? -33.694 45.009 -14.880 1.00 50.41 92 VAL A C 1
ATOM 617 O O . VAL A 1 92 ? -33.242 44.275 -13.993 1.00 51.22 92 VAL A O 1
ATOM 621 N N . LYS A 1 93 ? -34.073 46.254 -14.657 1.00 50.65 93 LYS A N 1
ATOM 622 C CA . LYS A 1 93 ? -34.101 46.808 -13.309 1.00 50.14 93 LYS A CA 1
ATOM 623 C C . LYS A 1 93 ? -35.104 46.026 -12.490 1.00 49.54 93 LYS A C 1
ATOM 624 O O . LYS A 1 93 ? -34.765 45.437 -11.474 1.00 50.49 93 LYS A O 1
ATOM 630 N N . ALA A 1 94 ? -36.332 45.987 -12.963 1.00 48.73 94 ALA A N 1
ATOM 631 C CA . ALA A 1 94 ? -37.380 45.248 -12.290 1.00 48.57 94 ALA A CA 1
ATOM 632 C C . ALA A 1 94 ? -36.919 43.876 -11.854 1.00 48.53 94 ALA A C 1
ATOM 633 O O . ALA A 1 94 ? -37.154 43.487 -10.723 1.00 48.63 94 ALA A O 1
ATOM 635 N N . SER A 1 95 ? -36.273 43.159 -12.768 1.00 48.44 95 SER A N 1
ATOM 636 C CA . SER A 1 95 ? -35.942 41.775 -12.568 1.00 48.78 95 SER A CA 1
ATOM 637 C C . SER A 1 95 ? -34.829 41.648 -11.545 1.00 48.32 95 SER A C 1
ATOM 638 O O . SER A 1 95 ? -34.874 40.807 -10.651 1.00 47.21 95 SER A O 1
ATOM 641 N N . LEU A 1 96 ? -33.833 42.497 -11.676 1.00 48.35 96 LEU A N 1
ATOM 642 C CA . LEU A 1 96 ? -32.809 42.520 -10.673 1.00 49.28 96 LEU A CA 1
ATOM 643 C C . LEU A 1 96 ? -33.446 42.769 -9.333 1.00 50.04 96 LEU A C 1
ATOM 644 O O . LEU A 1 96 ? -33.185 42.035 -8.377 1.00 50.24 96 LEU A O 1
ATOM 649 N N . GLU A 1 97 ? -34.308 43.780 -9.265 1.00 51.02 97 GLU A N 1
ATOM 650 C CA . GLU A 1 97 ? -34.990 44.127 -8.002 1.00 51.83 97 GLU A CA 1
ATOM 651 C C . GLU A 1 97 ? -35.862 43.065 -7.405 1.00 51.71 97 GLU A C 1
ATOM 652 O O . GLU A 1 97 ? -35.755 42.767 -6.226 1.00 51.91 97 GLU A O 1
ATOM 658 N N . ARG A 1 98 ? -36.728 42.498 -8.227 1.00 52.08 98 ARG A N 1
ATOM 659 C CA . ARG A 1 98 ? -37.566 41.433 -7.800 1.00 52.10 98 ARG A CA 1
ATOM 660 C C . ARG A 1 98 ? -36.648 40.382 -7.238 1.00 53.51 98 ARG A C 1
ATOM 661 O O . ARG A 1 98 ? -37.024 39.647 -6.321 1.00 54.88 98 ARG A O 1
ATOM 669 N N . ALA A 1 99 ? -35.425 40.311 -7.744 1.00 54.25 99 ALA A N 1
ATOM 670 C CA . ALA A 1 99 ? -34.551 39.228 -7.301 1.00 55.20 99 ALA A CA 1
ATOM 671 C C . ALA A 1 99 ? -33.891 39.529 -5.963 1.00 56.22 99 ALA A C 1
ATOM 672 O O . ALA A 1 99 ? -33.656 38.617 -5.163 1.00 56.30 99 ALA A O 1
ATOM 674 N N . LEU A 1 100 ? -33.564 40.800 -5.726 1.00 57.11 100 LEU A N 1
ATOM 675 C CA . LEU A 1 100 ? -32.983 41.169 -4.451 1.00 57.74 100 LEU A CA 1
ATOM 676 C C . LEU A 1 100 ? -34.027 41.111 -3.328 1.00 59.30 100 LEU A C 1
ATOM 677 O O . LEU A 1 100 ? -33.674 40.812 -2.183 1.00 60.41 100 LEU A O 1
ATOM 682 N N . ASP A 1 101 ? -35.303 41.355 -3.628 1.00 60.29 101 ASP A N 1
ATOM 683 C CA . ASP A 1 101 ? -36.289 41.395 -2.551 1.00 61.99 101 ASP A CA 1
ATOM 684 C C . ASP A 1 101 ? -36.853 40.056 -2.278 1.00 61.64 101 ASP A C 1
ATOM 685 O O . ASP A 1 101 ? -37.681 39.934 -1.399 1.00 62.37 101 ASP A O 1
ATOM 690 N N . GLU A 1 102 ? -36.392 39.054 -3.017 1.00 60.80 102 GLU A N 1
ATOM 691 C CA . GLU A 1 102 ? -36.933 37.702 -2.922 1.00 60.30 102 GLU A CA 1
ATOM 692 C C . GLU A 1 102 ? -35.920 36.663 -2.386 1.00 58.86 102 GLU A C 1
ATOM 693 O O . GLU A 1 102 ? -36.310 35.650 -1.803 1.00 59.56 102 GLU A O 1
ATOM 699 N N . SER A 1 103 ? -34.625 36.908 -2.561 1.00 56.52 103 SER A N 1
ATOM 700 C CA . SER A 1 103 ? -33.620 35.994 -2.039 1.00 53.91 103 SER A CA 1
ATOM 701 C C . SER A 1 103 ? -32.533 36.701 -1.267 1.00 52.40 103 SER A C 1
ATOM 702 O O . SER A 1 103 ? -31.838 37.595 -1.765 1.00 52.28 103 SER A O 1
ATOM 705 N N . VAL A 1 104 ? -32.372 36.291 -0.030 1.00 50.60 104 VAL A N 1
ATOM 706 C CA . VAL A 1 104 ? -31.396 36.971 0.787 1.00 49.15 104 VAL A CA 1
ATOM 707 C C . VAL A 1 104 ? -30.002 36.710 0.240 1.00 48.71 104 VAL A C 1
ATOM 708 O O . VAL A 1 104 ? -29.180 37.633 0.200 1.00 48.52 104 VAL A O 1
ATOM 712 N N . ALA A 1 105 ? -29.769 35.469 -0.214 1.00 47.92 105 ALA A N 1
ATOM 713 C CA . ALA A 1 105 ? -28.496 35.082 -0.837 1.00 47.18 105 ALA A CA 1
ATOM 714 C C . ALA A 1 105 ? -28.112 36.021 -1.986 1.00 47.63 105 ALA A C 1
ATOM 715 O O . ALA A 1 105 ? -26.979 36.536 -2.015 1.00 47.52 105 ALA A O 1
ATOM 717 N N . ILE A 1 106 ? -29.055 36.262 -2.905 1.00 47.03 106 ILE A N 1
ATOM 718 C CA . ILE A 1 106 ? -28.818 37.190 -3.972 1.00 47.09 106 ILE A CA 1
ATOM 719 C C . ILE A 1 106 ? -28.582 38.581 -3.417 1.00 48.36 106 ILE A C 1
ATOM 720 O O . ILE A 1 106 ? -27.694 39.279 -3.895 1.00 48.09 106 ILE A O 1
ATOM 725 N N . GLU A 1 107 ? -29.351 38.986 -2.409 1.00 50.33 107 GLU A N 1
ATOM 726 C CA . GLU A 1 107 ? -29.209 40.349 -1.883 1.00 52.88 107 GLU A CA 1
ATOM 727 C C . GLU A 1 107 ? -27.823 40.564 -1.316 1.00 53.10 107 GLU A C 1
ATOM 728 O O . GLU A 1 107 ? -27.176 41.614 -1.581 1.00 54.24 107 GLU A O 1
ATOM 734 N N . ASN A 1 108 ? -27.364 39.573 -0.557 1.00 52.46 108 ASN A N 1
ATOM 735 C CA . ASN A 1 108 ? -26.122 39.713 0.173 1.00 52.22 108 ASN A CA 1
ATOM 736 C C . ASN A 1 108 ? -24.892 39.505 -0.665 1.00 52.25 108 ASN A C 1
ATOM 737 O O . ASN A 1 108 ? -23.789 39.786 -0.213 1.00 53.06 108 ASN A O 1
ATOM 742 N N . ALA A 1 109 ? -25.074 38.995 -1.880 1.00 52.34 109 ALA A N 1
ATOM 743 C CA . ALA A 1 109 ? -23.958 38.618 -2.768 1.00 51.31 109 ALA A CA 1
ATOM 744 C C . ALA A 1 109 ? -23.733 39.678 -3.826 1.00 51.27 109 ALA A C 1
ATOM 745 O O . ALA A 1 109 ? -22.595 39.896 -4.262 1.00 51.71 109 ALA A O 1
ATOM 747 N N . LEU A 1 110 ? -24.815 40.331 -4.259 1.00 50.39 110 LEU A N 1
ATOM 748 C CA . LEU A 1 110 ? -24.677 41.278 -5.324 1.00 49.09 110 LEU A CA 1
ATOM 749 C C . LEU A 1 110 ? -24.187 42.590 -4.797 1.00 48.70 110 LEU A C 1
ATOM 750 O O . LEU A 1 110 ? -23.506 43.299 -5.516 1.00 48.57 110 LEU A O 1
ATOM 755 N N . LYS A 1 111 ? -24.485 42.877 -3.529 1.00 48.26 111 LYS A N 1
ATOM 756 C CA . LYS A 1 111 ? -24.126 44.149 -2.874 1.00 48.26 111 LYS A CA 1
ATOM 757 C C . LYS A 1 111 ? -24.617 45.409 -3.609 1.00 48.44 111 LYS A C 1
ATOM 758 O O . LYS A 1 111 ? -23.938 46.417 -3.701 1.00 49.00 111 LYS A O 1
ATOM 760 N N . ILE A 1 112 ? -25.846 45.433 -4.048 1.00 49.18 112 ILE A N 1
ATOM 761 C CA . ILE A 1 112 ? -26.288 46.589 -4.778 1.00 50.37 112 ILE A CA 1
ATOM 762 C C . ILE A 1 112 ? -26.943 47.694 -3.982 1.00 52.06 112 ILE A C 1
ATOM 763 O O . ILE A 1 112 ? -27.988 47.508 -3.431 1.00 53.08 112 ILE A O 1
ATOM 768 N N . ASP A 1 113 ? -26.308 48.840 -3.875 1.00 53.28 113 ASP A N 1
ATOM 769 C CA . ASP A 1 113 ? -26.962 49.998 -3.317 1.00 54.86 113 ASP A CA 1
ATOM 770 C C . ASP A 1 113 ? -28.083 50.625 -4.109 1.00 55.16 113 ASP A C 1
ATOM 771 O O . ASP A 1 113 ? -29.115 50.918 -3.584 1.00 56.43 113 ASP A O 1
ATOM 776 N N . GLU A 1 114 ? -27.889 50.798 -5.398 1.00 55.10 114 GLU A N 1
ATOM 777 C CA . GLU A 1 114 ? -28.845 51.520 -6.196 1.00 54.34 114 GLU A CA 1
ATOM 778 C C . GLU A 1 114 ? -28.784 51.068 -7.608 1.00 53.98 114 GLU A C 1
ATOM 779 O O . GLU A 1 114 ? -27.811 50.527 -8.034 1.00 54.04 114 GLU A O 1
ATOM 781 N N . ILE A 1 115 ? -29.843 51.294 -8.348 1.00 53.39 115 ILE A N 1
ATOM 782 C CA . ILE A 1 115 ? -29.789 50.937 -9.767 1.00 52.33 115 ILE A CA 1
ATOM 783 C C . ILE A 1 115 ? -30.585 51.978 -10.512 1.00 52.33 115 ILE A C 1
ATOM 784 O O . ILE A 1 115 ? -31.782 51.959 -10.419 1.00 52.63 115 ILE A O 1
ATOM 789 N N . GLU A 1 116 ? -29.949 52.886 -11.234 1.00 52.67 116 GLU A N 1
ATOM 790 C CA . GLU A 1 116 ? -30.687 53.863 -12.039 1.00 53.67 116 GLU A CA 1
ATOM 791 C C . GLU A 1 1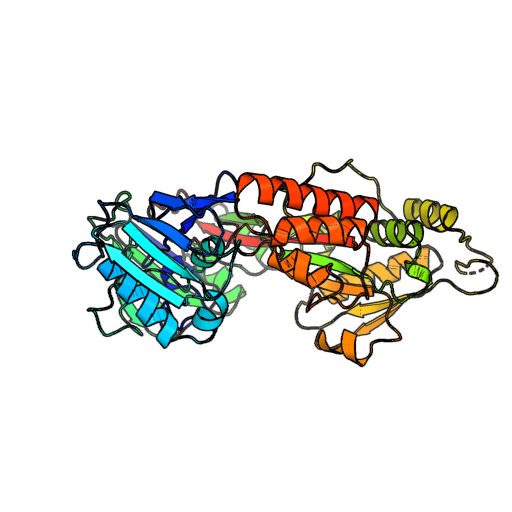16 ? -30.789 53.322 -13.494 1.00 54.42 116 GLU A C 1
ATOM 792 O O . GLU A 1 116 ? -29.863 52.673 -13.967 1.00 54.94 116 GLU A O 1
ATOM 794 N N . ALA A 1 117 ? -31.910 53.566 -14.186 1.00 54.80 117 ALA A N 1
ATOM 795 C CA . ALA A 1 117 ? -32.111 53.089 -15.564 1.00 54.87 117 ALA A CA 1
ATOM 796 C C . ALA A 1 117 ? -32.339 54.207 -16.631 1.00 55.59 117 ALA A C 1
ATOM 797 O O . ALA A 1 117 ? -32.981 55.233 -16.354 1.00 56.08 117 ALA A O 1
ATOM 799 N N . ASP A 1 118 ? -31.802 54.003 -17.840 1.00 55.83 118 ASP A N 1
ATOM 800 C CA . ASP A 1 118 ? -32.096 54.860 -19.012 1.00 56.08 118 ASP A CA 1
ATOM 801 C C . ASP A 1 118 ? -31.970 54.091 -20.332 1.00 56.03 118 ASP A C 1
ATOM 80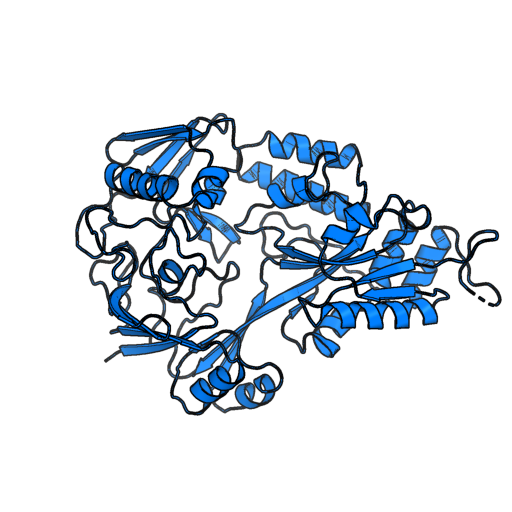2 O O . ASP A 1 118 ? -30.863 53.643 -20.709 1.00 56.52 118 ASP A O 1
ATOM 804 N N . GLY A 1 119 ? -33.082 53.969 -21.046 1.00 55.18 119 GLY A N 1
ATOM 805 C CA . GLY A 1 119 ? -33.054 53.358 -22.366 1.00 55.11 119 GLY A CA 1
ATOM 806 C C . GLY A 1 119 ? -32.551 51.941 -22.284 1.00 54.94 119 GLY A C 1
ATOM 807 O O . GLY A 1 119 ? -33.300 51.048 -21.904 1.00 55.53 119 GLY A O 1
ATOM 808 N N . TYR A 1 120 ? -31.274 51.756 -22.596 1.00 54.40 120 TYR A N 1
ATOM 809 C CA . TYR A 1 120 ? -30.649 50.456 -22.525 1.00 54.34 120 TYR A CA 1
ATOM 810 C C . TYR A 1 120 ? -29.384 50.429 -21.657 1.00 53.76 120 TYR A C 1
ATOM 811 O O . TYR A 1 120 ? -28.796 49.370 -21.422 1.00 53.76 120 TYR A O 1
ATOM 820 N N . THR A 1 121 ? -28.933 51.595 -21.213 1.00 52.93 121 THR A N 1
ATOM 821 C CA . THR A 1 121 ? -27.824 51.640 -20.299 1.00 51.48 121 THR A CA 1
ATOM 822 C C . THR A 1 121 ? -28.419 51.587 -18.883 1.00 50.84 121 THR A C 1
ATOM 823 O O . THR A 1 121 ? -29.567 51.995 -18.670 1.00 50.57 121 THR A O 1
ATOM 825 N N . LEU A 1 122 ? -27.638 51.027 -17.948 1.00 49.87 122 LEU A N 1
ATOM 826 C CA . LEU A 1 122 ? -27.932 50.954 -16.509 1.00 48.29 122 LEU A CA 1
ATOM 827 C C . LEU A 1 122 ? -26.781 51.542 -15.683 1.00 47.97 122 LEU A C 1
ATOM 828 O O . LEU A 1 122 ? -25.620 51.474 -16.090 1.00 47.99 122 LEU A O 1
ATOM 833 N N . HIS A 1 123 ? -27.092 52.079 -14.510 1.00 47.62 123 HIS A N 1
ATOM 834 C CA . HIS A 1 123 ? -26.072 52.601 -13.596 1.00 47.99 123 HIS A CA 1
ATOM 835 C C . HIS A 1 123 ? -26.232 51.930 -12.258 1.00 47.28 123 HIS A C 1
ATOM 836 O O . HIS A 1 123 ? -27.287 52.077 -11.635 1.00 48.52 123 HIS A O 1
ATOM 843 N N . ILE A 1 124 ? -25.232 51.173 -11.818 1.00 45.17 124 ILE A N 1
ATOM 844 C CA . ILE A 1 124 ? -25.426 50.375 -10.632 1.00 44.03 124 ILE A CA 1
ATOM 845 C C . ILE A 1 124 ? -24.365 50.797 -9.670 1.00 44.36 124 ILE A C 1
ATOM 846 O O . ILE A 1 124 ? -23.224 51.017 -10.059 1.00 44.48 124 ILE A O 1
ATOM 851 N N . THR A 1 125 ? -24.737 50.955 -8.411 1.00 44.74 125 THR A N 1
ATOM 852 C CA . THR A 1 125 ? -23.778 51.403 -7.413 1.00 44.98 125 THR A CA 1
ATOM 853 C C . THR A 1 125 ? -23.845 50.349 -6.397 1.00 45.99 125 THR A C 1
ATOM 854 O O . THR A 1 125 ? -24.914 50.069 -5.904 1.00 46.50 125 THR A O 1
ATOM 858 N N . THR A 1 126 ? -22.702 49.749 -6.109 1.00 47.11 126 THR A N 1
ATOM 859 C CA . THR A 1 126 ? -22.602 48.702 -5.111 1.00 48.04 126 THR A CA 1
ATOM 860 C C . THR A 1 126 ? -22.398 49.389 -3.763 1.00 49.52 126 THR A C 1
ATOM 861 O O . THR A 1 126 ? -21.963 50.557 -3.706 1.00 50.45 126 THR A O 1
ATOM 865 N N . LYS A 1 127 ? -22.679 48.692 -2.670 1.00 50.27 127 LYS A N 1
ATOM 866 C CA . LYS A 1 127 ? -22.597 49.331 -1.349 1.00 51.30 127 LYS A CA 1
ATOM 867 C C . LYS A 1 127 ? -21.251 50.024 -1.079 1.00 52.27 127 LYS A C 1
ATOM 868 O O . LYS A 1 127 ? -21.162 51.208 -0.508 1.00 52.74 127 LYS A O 1
ATOM 874 N N . GLU A 1 128 ? -20.266 49.301 -1.618 1.00 52.86 128 GLU A N 1
ATOM 875 C CA . GLU A 1 128 ? -18.831 49.500 -1.497 1.00 54.08 128 GLU A CA 1
ATOM 876 C C . GLU A 1 128 ? -18.141 48.961 -2.759 1.00 53.77 128 GLU A C 1
ATOM 877 O O . GLU A 1 128 ? -18.679 48.094 -3.451 1.00 53.56 128 GLU A O 1
ATOM 883 N N . PRO A 1 129 ? -16.907 49.408 -3.013 1.00 53.28 129 PRO A N 1
ATOM 884 C CA . PRO A 1 129 ? -16.182 48.897 -4.160 1.00 52.57 129 PRO A CA 1
ATOM 885 C C . PRO A 1 129 ? -16.202 47.367 -4.184 1.00 52.20 129 PRO A C 1
ATOM 886 O O . PRO A 1 129 ? -15.751 46.707 -3.237 1.00 52.57 129 PRO A O 1
ATOM 890 N N . PHE A 1 130 ? -16.718 46.827 -5.274 1.00 51.49 130 PHE A N 1
ATOM 891 C CA . PHE A 1 130 ? -16.909 45.405 -5.456 1.00 50.81 130 PHE A CA 1
ATOM 892 C C . PHE A 1 130 ? -16.274 45.015 -6.799 1.00 50.82 130 PHE A C 1
ATOM 893 O O . PHE A 1 130 ? -16.937 44.976 -7.837 1.00 51.05 130 PHE A O 1
ATOM 901 N N . PRO A 1 131 ? -14.971 44.769 -6.794 1.00 50.43 131 PRO A N 1
ATOM 902 C CA . PRO A 1 131 ? -14.268 44.514 -8.029 1.00 49.77 131 PRO A CA 1
ATOM 903 C C . PRO A 1 131 ? -14.820 43.309 -8.690 1.00 49.91 131 PRO A C 1
ATOM 904 O O . PRO A 1 131 ? -14.803 43.223 -9.912 1.00 50.41 131 PRO A O 1
ATOM 908 N N . GLU A 1 132 ? -15.327 42.365 -7.916 1.00 49.70 132 GLU A N 1
ATOM 909 C CA . GLU A 1 132 ? -15.760 41.154 -8.559 1.00 49.24 132 GLU A CA 1
ATOM 910 C C . GLU A 1 132 ? -17.238 41.175 -8.811 1.00 48.26 132 GLU A C 1
ATOM 911 O O . GLU A 1 132 ? -17.838 40.133 -9.029 1.00 48.06 132 GLU A O 1
ATOM 917 N N . PHE A 1 133 ? -17.820 42.380 -8.833 1.00 47.56 133 PHE A N 1
ATOM 918 C CA . PHE A 1 133 ? -19.272 42.541 -9.014 1.00 46.31 133 PHE A CA 1
ATOM 919 C C . PHE A 1 133 ? -19.815 41.851 -10.292 1.00 46.93 133 PHE A C 1
ATOM 920 O O . PHE A 1 133 ? -20.748 41.083 -10.189 1.00 47.27 133 PHE A O 1
ATOM 928 N N . ILE A 1 134 ? -19.243 42.101 -11.477 1.00 47.35 134 ILE A N 1
ATOM 929 C CA . ILE A 1 134 ? -19.801 41.549 -12.722 1.00 47.74 134 ILE A CA 1
ATOM 930 C C . ILE A 1 134 ? -19.924 40.053 -12.685 1.00 48.47 134 ILE A C 1
ATOM 931 O O . ILE A 1 134 ? -20.975 39.515 -13.022 1.00 49.24 134 ILE A O 1
ATOM 936 N N . SER A 1 135 ? -18.878 39.371 -12.227 1.00 48.82 135 SER A N 1
ATOM 937 C CA . SER A 1 135 ? -18.898 37.921 -12.244 1.00 48.74 135 SER A CA 1
ATOM 938 C C . SER A 1 135 ? -20.091 37.330 -11.468 1.00 48.55 135 SER A C 1
ATOM 939 O O . SER A 1 135 ? -20.490 36.164 -11.717 1.00 48.58 135 SER A O 1
ATOM 942 N N . GLU A 1 136 ? -20.677 38.137 -10.569 1.00 47.52 136 GLU A N 1
ATOM 943 C CA . GLU A 1 136 ? -21.839 37.702 -9.818 1.00 47.31 136 GLU A CA 1
ATOM 944 C C . GLU A 1 136 ? -23.046 37.617 -10.693 1.00 46.85 136 GLU A C 1
ATOM 945 O O . GLU A 1 136 ? -23.971 36.867 -10.366 1.00 48.23 136 GLU A O 1
ATOM 951 N N . LEU A 1 137 ? -23.059 38.354 -11.808 1.00 44.63 137 LEU A N 1
ATOM 952 C CA . LEU A 1 137 ? -24.242 38.358 -12.662 1.00 42.03 137 LEU A CA 1
ATOM 953 C C . LEU A 1 137 ? -24.362 37.100 -13.524 1.00 41.58 137 LEU A C 1
ATOM 954 O O . LEU A 1 137 ? -25.375 36.855 -14.174 1.00 41.30 137 LEU A O 1
ATOM 959 N N . VAL A 1 138 ? -23.330 36.278 -13.494 1.00 41.40 138 VAL A N 1
ATOM 960 C CA . VAL A 1 138 ? -23.365 35.005 -14.177 1.00 41.37 138 VAL A CA 1
ATOM 961 C C . VAL A 1 138 ? -24.321 34.012 -13.480 1.00 41.49 138 VAL A C 1
ATOM 962 O O . VAL A 1 138 ? -24.841 33.113 -14.116 1.00 41.65 138 VAL A O 1
ATOM 966 N N . ASN A 1 139 ? -24.541 34.191 -12.180 1.00 41.26 139 ASN A N 1
ATOM 967 C CA . ASN A 1 139 ? -25.295 33.262 -11.383 1.00 41.46 139 ASN A CA 1
ATOM 968 C C . ASN A 1 139 ? -26.635 33.091 -11.998 1.00 42.15 139 ASN A C 1
ATOM 969 O O . ASN A 1 139 ? -27.372 34.060 -12.156 1.00 42.49 139 ASN A O 1
ATOM 974 N N . PRO A 1 140 ? -26.975 31.854 -12.337 1.00 42.29 140 PRO A N 1
ATOM 975 C CA . PRO A 1 140 ? -28.241 31.547 -12.896 1.00 42.44 140 PRO A CA 1
ATOM 976 C C . PRO A 1 140 ? -29.378 32.123 -12.108 1.00 43.68 140 PRO A C 1
ATOM 977 O O . PRO A 1 140 ? -30.450 32.331 -12.655 1.00 44.47 140 PRO A O 1
ATOM 981 N N . ASN A 1 141 ? -29.134 32.418 -10.841 1.00 45.22 141 ASN A N 1
ATOM 982 C CA . ASN A 1 141 ? -30.094 33.080 -9.945 1.00 45.93 141 ASN A CA 1
ATOM 983 C C . ASN A 1 141 ? -30.573 34.390 -10.365 1.00 45.95 141 ASN A C 1
ATOM 984 O O . ASN A 1 141 ? -31.570 34.860 -9.848 1.00 46.78 141 ASN A O 1
ATOM 989 N N . VAL A 1 142 ? -29.769 35.061 -11.167 1.00 45.14 142 VAL A N 1
ATOM 990 C CA . VAL A 1 142 ? -30.023 36.411 -11.432 1.00 44.39 142 VAL A CA 1
ATOM 991 C C . VAL A 1 142 ? -30.401 36.436 -12.867 1.00 44.42 142 VAL A C 1
ATOM 992 O O . VAL A 1 142 ? -30.216 37.417 -13.564 1.00 44.81 142 VAL A O 1
ATOM 996 N N . SER A 1 143 ? -30.953 35.343 -13.326 1.00 44.74 143 SER A N 1
ATOM 997 C CA . SER A 1 143 ? -31.367 35.322 -14.689 1.00 45.84 143 SER A CA 1
ATOM 998 C C . SER A 1 143 ? -32.498 36.289 -14.811 1.00 46.53 143 SER A C 1
ATOM 999 O O . SER A 1 143 ? -33.246 36.462 -13.861 1.00 46.85 143 SER A O 1
ATOM 1002 N N . ILE A 1 144 ? -32.582 36.943 -15.969 1.00 47.47 144 ILE A N 1
ATOM 1003 C CA . ILE A 1 144 ? -33.550 37.994 -16.238 1.00 48.59 144 ILE A CA 1
ATOM 1004 C C . ILE A 1 144 ? -34.898 37.433 -16.711 1.00 50.32 144 ILE A C 1
ATOM 1005 O O . ILE A 1 144 ? -34.949 36.710 -17.730 1.00 51.88 144 ILE A O 1
ATOM 1010 N N . ILE A 1 145 ? -35.970 37.743 -15.975 1.00 51.42 145 ILE A N 1
ATOM 1011 C CA . ILE A 1 145 ? -37.344 37.319 -16.306 1.00 52.44 145 ILE A CA 1
ATOM 1012 C C . ILE A 1 145 ? -38.252 38.573 -16.448 1.00 53.58 145 ILE A C 1
ATOM 1013 O O . ILE A 1 145 ? -37.910 39.669 -15.949 1.00 53.51 145 ILE A O 1
ATOM 1015 N N . ASP A 1 146 ? -39.387 38.432 -17.142 1.00 55.04 146 ASP A N 1
ATOM 1016 C CA . ASP A 1 146 ? -40.402 39.498 -17.134 1.00 56.52 146 ASP A CA 1
ATOM 1017 C C . ASP A 1 146 ? -41.248 39.443 -15.879 1.00 57.28 146 ASP A C 1
ATOM 1018 O O . ASP A 1 146 ? -42.047 38.526 -15.672 1.00 57.08 146 ASP A O 1
ATOM 1023 N N . VAL A 1 147 ? -41.078 40.465 -15.060 1.00 58.75 147 VAL A N 1
ATOM 1024 C CA . VAL A 1 147 ? -41.766 40.588 -13.785 1.00 60.38 147 VAL A CA 1
ATOM 1025 C C . VAL A 1 147 ? -43.276 40.994 -13.910 1.00 61.33 147 VAL A C 1
ATOM 1026 O O . VAL A 1 147 ? -44.050 40.851 -12.951 1.00 61.72 147 VAL A O 1
ATOM 1030 N N . THR A 1 148 ? -43.688 41.470 -15.087 1.00 62.42 148 THR A N 1
ATOM 1031 C CA . THR A 1 148 ? -45.082 41.816 -15.365 1.00 63.42 148 THR A CA 1
ATOM 1032 C C . THR A 1 148 ? -45.844 40.526 -15.633 1.00 64.47 148 THR A C 1
ATOM 1033 O O . THR A 1 148 ? -46.879 40.519 -16.284 1.00 65.34 148 THR A O 1
ATOM 1035 N N . GLU A 1 149 ? -45.264 39.424 -15.215 1.00 65.30 149 GLU A N 1
ATOM 1036 C CA . GLU A 1 149 ? -45.873 38.137 -15.423 1.00 66.27 149 GLU A CA 1
ATOM 1037 C C . GLU A 1 149 ? -45.792 37.360 -14.126 1.00 65.98 149 GLU A C 1
ATOM 1038 O O . GLU A 1 149 ? -44.769 36.822 -13.784 1.00 66.14 149 GLU A O 1
ATOM 1044 N N . GLU A 1 150 ? -46.916 37.276 -13.440 1.00 65.23 150 GLU A N 1
ATOM 1045 C CA . GLU A 1 150 ? -47.040 36.823 -12.059 1.00 64.05 150 GLU A CA 1
ATOM 1046 C C . GLU A 1 150 ? -46.708 35.423 -11.576 1.00 63.32 150 GLU A C 1
ATOM 1047 O O . GLU A 1 150 ? -46.276 35.298 -10.464 1.00 63.35 150 GLU A O 1
ATOM 1049 N N . ASP A 1 151 ? -46.991 34.375 -12.337 1.00 62.08 151 ASP A N 1
ATOM 1050 C CA . ASP A 1 151 ? -46.813 33.008 -11.854 1.00 61.05 151 ASP A CA 1
ATOM 1051 C C . ASP A 1 151 ? -45.405 32.478 -11.970 1.00 59.85 151 ASP A C 1
ATOM 1052 O O . ASP A 1 151 ? -45.103 31.690 -12.808 1.00 59.43 151 ASP A O 1
ATOM 1057 N N . PHE A 1 152 ? -44.559 32.907 -11.071 1.00 58.67 152 PHE A N 1
ATOM 1058 C CA . PHE A 1 152 ? -43.162 32.569 -11.053 1.00 57.64 152 PHE A CA 1
ATOM 1059 C C . PHE A 1 152 ? -42.840 31.121 -10.702 1.00 57.14 152 PHE A C 1
ATOM 1060 O O . PHE A 1 152 ? -41.898 30.547 -11.254 1.00 57.08 152 PHE A O 1
ATOM 1068 N N . THR A 1 153 ? -43.585 30.531 -9.786 1.00 56.45 153 THR A N 1
ATOM 1069 C CA . THR A 1 153 ? -43.351 29.142 -9.468 1.00 56.87 153 THR A CA 1
ATOM 1070 C C . THR A 1 153 ? -43.522 28.251 -10.682 1.00 57.08 153 THR A C 1
ATOM 1071 O O . THR A 1 153 ? -42.759 27.295 -10.867 1.00 56.58 153 THR A O 1
ATOM 1075 N N . ASN A 1 154 ? -44.509 28.558 -11.512 1.00 57.63 154 ASN A N 1
ATOM 1076 C CA . ASN A 1 154 ? -44.913 27.596 -12.531 1.00 58.57 154 ASN A CA 1
ATOM 1077 C C . ASN A 1 154 ? -44.792 28.108 -13.954 1.00 58.64 154 ASN A C 1
ATOM 1078 O O . ASN A 1 154 ? -45.055 27.359 -14.903 1.00 59.10 154 ASN A O 1
ATOM 1083 N N . HIS A 1 155 ? -44.413 29.372 -14.112 1.00 57.84 155 HIS A N 1
ATOM 1084 C CA . HIS A 1 155 ? -44.455 29.987 -15.425 1.00 57.06 155 HIS A CA 1
ATOM 1085 C C . HIS A 1 155 ? -43.570 31.225 -15.530 1.00 55.42 155 HIS A C 1
ATOM 1086 O O . HIS A 1 155 ? -44.070 32.344 -15.602 1.00 55.91 155 HIS A O 1
ATOM 1093 N N . PRO A 1 156 ? -42.248 31.023 -15.525 1.00 53.70 156 PRO A N 1
ATOM 1094 C CA . PRO A 1 156 ? -41.288 32.110 -15.734 1.00 52.12 156 PRO A CA 1
ATOM 1095 C C . PRO A 1 156 ? -41.159 32.589 -17.200 1.00 50.92 156 PRO A C 1
ATOM 1096 O O . PRO A 1 156 ? -41.014 31.806 -18.128 1.00 50.34 156 PRO A O 1
ATOM 1100 N N . VAL A 1 157 ? -41.213 33.887 -17.428 1.00 49.88 157 VAL A N 1
ATOM 1101 C CA . VAL A 1 157 ? -41.102 34.334 -18.808 1.00 48.64 157 VAL A CA 1
ATOM 1102 C C . VAL A 1 157 ? -39.813 35.055 -19.015 1.00 47.18 157 VAL A C 1
ATOM 1103 O O . VAL A 1 157 ? -39.652 36.187 -18.566 1.00 46.95 157 VAL A O 1
ATOM 1107 N N . GLY A 1 158 ? -38.889 34.367 -19.672 1.00 46.06 158 GLY A N 1
ATOM 1108 C CA . GLY A 1 158 ? -37.540 34.867 -19.838 1.00 44.68 158 GLY A C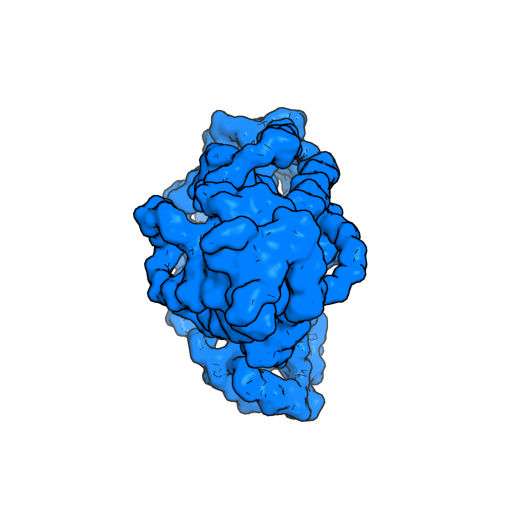A 1
ATOM 1109 C C . GLY A 1 158 ? -37.174 35.023 -21.282 1.00 44.10 158 GLY A C 1
ATOM 1110 O O . GLY A 1 158 ? -38.041 35.040 -22.154 1.00 44.16 158 GLY A O 1
ATOM 1111 N N . THR A 1 159 ? -35.880 35.102 -21.538 1.00 43.53 159 THR A N 1
ATOM 1112 C CA . THR A 1 159 ? -35.410 35.368 -22.871 1.00 43.07 159 THR A CA 1
ATOM 1113 C C . THR A 1 159 ? -34.834 34.133 -23.558 1.00 42.70 159 THR A C 1
ATOM 1114 O O . THR A 1 159 ? -34.313 34.212 -24.673 1.00 42.71 159 THR A O 1
ATOM 1118 N N . GLY A 1 160 ? -34.948 32.979 -22.920 1.00 42.82 160 GLY A N 1
ATOM 1119 C CA . GLY A 1 160 ? -34.413 31.756 -23.534 1.00 42.08 160 GLY A CA 1
ATOM 1120 C C . GLY A 1 160 ? -35.045 31.376 -24.868 1.00 41.93 160 GLY A C 1
ATOM 1121 O O . GLY A 1 160 ? -36.168 31.779 -25.207 1.00 41.79 160 GLY A O 1
ATOM 1122 N N . PRO A 1 161 ? -34.326 30.574 -25.630 1.00 41.41 161 PRO A N 1
ATOM 1123 C CA . PRO A 1 161 ? -34.811 29.880 -26.795 1.00 41.10 161 PRO A CA 1
ATOM 1124 C C . PRO A 1 161 ? -35.967 28.889 -26.502 1.00 40.86 161 PRO A C 1
ATOM 1125 O O . PRO A 1 161 ? -36.529 28.321 -27.446 1.00 41.59 161 PRO A O 1
ATOM 1129 N N . PHE A 1 162 ? -36.313 28.620 -25.251 1.00 40.11 162 PHE A N 1
ATOM 1130 C CA . PHE A 1 162 ? -37.487 27.735 -25.046 1.00 40.76 162 PHE A CA 1
ATOM 1131 C C . PHE A 1 162 ? -38.452 28.335 -24.106 1.00 42.01 162 PHE A C 1
ATOM 1132 O O . PHE A 1 162 ? -38.101 28.712 -23.001 1.00 43.16 162 PHE A O 1
ATOM 1140 N N . ALA A 1 163 ? -39.677 28.464 -24.542 1.00 43.15 163 ALA A N 1
ATOM 1141 C CA . ALA A 1 163 ? -40.650 28.934 -23.613 1.00 45.22 163 ALA A CA 1
ATOM 1142 C C . ALA A 1 163 ? -41.322 27.737 -22.918 1.00 46.62 163 ALA A C 1
ATOM 1143 O O . ALA A 1 163 ? -41.354 26.616 -23.425 1.00 45.97 163 ALA A O 1
ATOM 1145 N N . LEU A 1 164 ? -41.865 28.021 -21.739 1.00 48.75 164 LEU A N 1
ATOM 1146 C CA . LEU A 1 164 ? -42.450 27.017 -20.898 1.00 50.02 164 LEU A CA 1
ATOM 1147 C C . LEU A 1 164 ? -43.856 26.707 -21.375 1.00 50.44 164 LEU A C 1
ATOM 1148 O O . LEU A 1 164 ? -44.642 27.605 -21.562 1.00 50.53 164 LEU A O 1
ATOM 1153 N N . GLU A 1 165 ? -44.163 25.436 -21.584 1.00 51.41 165 GLU A N 1
ATOM 1154 C CA . GLU A 1 165 ? -45.489 25.063 -22.047 1.00 52.39 165 GLU A CA 1
ATOM 1155 C C . GLU A 1 165 ? -46.337 24.630 -20.870 1.00 52.42 165 GLU A C 1
ATOM 1156 O O . GLU A 1 165 ? -47.486 25.029 -20.788 1.00 51.77 165 GLU A O 1
ATOM 1162 N N . SER A 1 166 ? -45.738 23.831 -19.971 1.00 53.10 166 SER A N 1
ATOM 1163 C CA . SER A 1 166 ? -46.434 23.058 -18.932 1.00 53.35 166 SER A CA 1
ATOM 1164 C C . SER A 1 166 ? -45.446 22.709 -17.843 1.00 53.44 166 SER A C 1
ATOM 1165 O O . SER A 1 166 ? -44.264 22.525 -18.108 1.00 52.49 166 SER A O 1
ATOM 1168 N N . PHE A 1 167 ? -45.957 22.522 -16.631 1.00 53.96 167 PHE A N 1
ATOM 1169 C CA . PHE A 1 167 ? -45.096 22.143 -15.515 1.00 53.62 167 PHE A CA 1
ATOM 1170 C C . PHE A 1 167 ? -45.759 21.234 -14.466 1.00 53.92 167 PHE A C 1
ATOM 1171 O O . PHE A 1 167 ? -46.871 21.466 -14.002 1.00 53.48 167 PHE A O 1
ATOM 1179 N N . THR A 1 168 ? -45.017 20.192 -14.119 1.00 54.15 168 THR A N 1
ATOM 1180 C CA . THR A 1 168 ? -45.403 19.193 -13.162 1.00 53.56 168 THR A CA 1
ATOM 1181 C C . THR A 1 168 ? -44.287 19.145 -12.120 1.00 53.28 168 THR A C 1
ATOM 1182 O O . THR A 1 168 ? -43.264 18.485 -12.352 1.00 53.53 168 THR A O 1
ATOM 1186 N N . PRO A 1 169 ? -44.465 19.850 -10.980 1.00 52.78 169 PRO A N 1
ATOM 1187 C CA . PRO A 1 169 ? -43.523 19.797 -9.864 1.00 52.81 169 PRO A CA 1
ATOM 1188 C C . PRO A 1 169 ? -43.044 18.403 -9.486 1.00 52.54 169 PRO A C 1
ATOM 1189 O O . PRO A 1 169 ? -43.833 17.499 -9.303 1.00 53.13 169 PRO A O 1
ATOM 1193 N N . GLY A 1 170 ? -41.745 18.235 -9.384 1.00 51.81 170 GLY A N 1
ATOM 1194 C CA . GLY A 1 170 ? -41.243 17.001 -8.908 1.00 52.00 170 GLY A CA 1
ATOM 1195 C C . GLY A 1 170 ? -41.141 16.061 -10.056 1.00 52.68 170 GLY A C 1
ATOM 1196 O O . GLY A 1 170 ? -40.579 14.965 -9.890 1.00 53.45 170 GLY A O 1
ATOM 1197 N N . SER A 1 171 ? -41.612 16.477 -11.235 1.00 52.16 171 SER A N 1
ATOM 1198 C CA . SER A 1 171 ? -41.506 15.574 -12.374 1.00 52.21 171 SER A CA 1
ATOM 1199 C C . SER A 1 171 ? -40.807 16.014 -13.688 1.00 51.77 171 SER A C 1
ATOM 1200 O O . SER A 1 171 ? -39.711 15.557 -13.990 1.00 52.86 171 SER A O 1
ATOM 1203 N N . LYS A 1 172 ? -41.462 16.847 -14.488 1.00 51.13 172 LYS A N 1
ATOM 1204 C CA . LYS A 1 172 ? -40.971 17.276 -15.807 1.00 49.82 172 LYS A CA 1
ATOM 1205 C C . LYS A 1 172 ? -41.394 18.724 -16.012 1.00 49.91 172 LYS A C 1
ATOM 1206 O O . LYS A 1 172 ? -42.165 19.299 -15.204 1.00 49.52 172 LYS A O 1
ATOM 1212 N N . LEU A 1 173 ? -40.873 19.318 -17.080 1.00 49.22 173 LEU A N 1
ATOM 1213 C CA . LEU A 1 173 ? -41.450 20.533 -17.602 1.00 49.21 173 LEU A CA 1
ATOM 1214 C C . LEU A 1 173 ? -41.430 20.409 -19.110 1.00 49.06 173 LEU A C 1
ATOM 1215 O O . LEU A 1 173 ? -40.676 19.619 -19.662 1.00 49.46 173 LEU A O 1
ATOM 1220 N N . GLU A 1 174 ? -42.270 21.179 -19.773 1.00 48.87 174 GLU A N 1
ATOM 1221 C CA . GLU A 1 174 ? -42.435 21.055 -21.215 1.00 48.81 174 GLU A CA 1
ATOM 1222 C C . GLU A 1 174 ? -42.121 22.393 -21.892 1.00 48.00 174 GLU A C 1
ATOM 1223 O O . GLU A 1 174 ? -42.495 23.490 -21.409 1.00 47.12 174 GLU A O 1
ATOM 1229 N N . LEU A 1 175 ? -41.431 22.299 -23.019 1.00 46.83 175 LEU A N 1
ATOM 1230 C CA . LEU A 1 175 ? -40.922 23.502 -23.629 1.00 45.81 175 LEU A CA 1
ATOM 1231 C C . LEU A 1 175 ? -41.118 23.451 -25.105 1.00 45.60 175 LEU A C 1
ATOM 1232 O O . LEU A 1 175 ? -40.955 22.391 -25.728 1.00 46.28 175 LEU A O 1
ATOM 1237 N N . VAL A 1 176 ? -41.450 24.614 -25.642 1.00 44.91 176 VAL A N 1
ATOM 1238 C CA . VAL A 1 176 ? -41.828 24.780 -27.023 1.00 45.32 176 VAL A CA 1
ATOM 1239 C C . VAL A 1 176 ? -40.833 25.813 -27.545 1.00 44.71 176 VAL A C 1
ATOM 1240 O O . VAL A 1 176 ? -40.472 26.723 -26.802 1.00 44.47 176 VAL A O 1
ATOM 1242 N N . ARG A 1 177 ? -40.361 25.640 -28.784 1.00 44.66 177 ARG A N 1
ATOM 1243 C CA . ARG A 1 177 ? -39.398 26.569 -29.401 1.00 44.40 177 ARG A CA 1
ATOM 1244 C C . ARG A 1 177 ? -39.996 27.939 -29.378 1.00 45.29 177 ARG A C 1
ATOM 1245 O O . ARG A 1 177 ? -41.192 28.091 -29.634 1.00 44.16 177 ARG A O 1
ATOM 1253 N N . TYR A 1 178 ? -39.168 28.930 -29.033 1.00 46.65 178 TYR A N 1
ATOM 1254 C CA . TYR A 1 178 ? -39.599 30.325 -29.077 1.00 47.71 178 TYR A CA 1
ATOM 1255 C C . TYR A 1 178 ? -39.097 30.943 -30.374 1.00 49.07 178 TYR A C 1
ATOM 1256 O O . TYR A 1 178 ? -37.894 30.958 -30.645 1.00 49.60 178 TYR A O 1
ATOM 1265 N N . ASP A 1 179 ? -40.027 31.434 -31.185 1.00 50.33 179 ASP A N 1
ATOM 1266 C CA . ASP A 1 179 ? -39.728 31.658 -32.603 1.00 51.23 179 ASP A CA 1
ATOM 1267 C C . ASP A 1 179 ? -38.842 32.863 -32.851 1.00 51.14 179 ASP A C 1
ATOM 1268 O O . ASP A 1 179 ? -38.077 32.851 -33.816 1.00 51.70 179 ASP A O 1
ATOM 1273 N N . GLU A 1 180 ? -38.906 33.865 -31.970 1.00 50.96 180 GLU A N 1
ATOM 1274 C CA . GLU A 1 180 ? -38.126 35.129 -32.123 1.00 51.02 180 GLU A CA 1
ATOM 1275 C C . GLU A 1 180 ? -36.971 35.302 -31.153 1.00 49.80 180 GLU A C 1
ATOM 1276 O O . GLU A 1 180 ? -36.618 36.416 -30.788 1.00 49.08 180 GLU A O 1
ATOM 1282 N N . TYR A 1 181 ? -36.410 34.181 -30.711 1.00 49.47 181 TYR A N 1
ATOM 1283 C CA . TYR A 1 181 ? -35.309 34.172 -29.764 1.00 48.48 181 TYR A CA 1
ATOM 1284 C C . TYR A 1 181 ? -34.217 35.059 -30.328 1.00 48.35 181 TYR A C 1
ATOM 1285 O O . TYR A 1 181 ? -33.903 34.930 -31.499 1.00 48.93 181 TYR A O 1
ATOM 1294 N N . TRP A 1 182 ? -33.627 35.927 -29.509 1.00 47.45 182 TRP A N 1
ATOM 1295 C CA . TRP A 1 182 ? -32.713 36.957 -29.998 1.00 46.38 182 TRP A CA 1
ATOM 1296 C C . TRP A 1 182 ? -31.426 36.456 -30.626 1.00 45.68 182 TRP A C 1
ATOM 1297 O O . TRP A 1 182 ? -30.770 37.180 -31.368 1.00 45.35 182 TRP A O 1
ATOM 1308 N N . ASP A 1 183 ? -31.032 35.232 -30.319 1.00 45.63 183 ASP A N 1
ATOM 1309 C CA . ASP A 1 183 ? -29.769 34.730 -30.859 1.00 45.20 183 ASP A CA 1
ATOM 1310 C C . ASP A 1 183 ? -29.975 33.596 -31.859 1.00 45.05 183 ASP A C 1
ATOM 1311 O O . ASP A 1 183 ? -29.033 32.878 -32.216 1.00 45.06 183 ASP A O 1
ATOM 1316 N N . GLY A 1 184 ? -31.204 33.430 -32.326 1.00 44.28 184 GLY A N 1
ATOM 1317 C CA . GLY A 1 184 ? -31.418 32.528 -33.445 1.00 44.51 184 GLY A CA 1
ATOM 1318 C C . GLY A 1 184 ? -32.118 31.288 -32.952 1.00 44.24 184 GLY A C 1
ATOM 1319 O O . GLY A 1 184 ? -31.649 30.624 -32.041 1.00 44.74 184 GLY A O 1
ATOM 1320 N N . ALA A 1 185 ? -33.248 31.010 -33.567 1.00 43.42 185 ALA A N 1
ATOM 1321 C CA . ALA A 1 185 ? -34.211 30.124 -33.055 1.00 43.84 185 ALA A CA 1
ATOM 1322 C C . ALA A 1 185 ? -33.755 28.672 -33.210 1.00 44.48 185 ALA A C 1
ATOM 1323 O O . ALA A 1 185 ? -33.081 28.342 -34.152 1.00 44.56 185 ALA A O 1
ATOM 1325 N N . SER A 1 186 ? -34.092 27.831 -32.229 1.00 45.79 186 SER A N 1
ATOM 1326 C CA . SER A 1 186 ? -33.741 26.425 -32.212 1.00 46.72 186 SER A CA 1
ATOM 1327 C C . SER A 1 186 ? -34.265 25.807 -33.458 1.00 47.11 186 SER A C 1
ATOM 1328 O O . SER A 1 186 ? -35.187 26.331 -34.007 1.00 48.54 186 SER A O 1
ATOM 1331 N N . LYS A 1 187 ? -33.723 24.697 -33.921 1.00 47.85 187 LYS A N 1
ATOM 1332 C CA . LYS A 1 187 ? -34.442 23.956 -34.965 1.00 48.86 187 LYS A CA 1
ATOM 1333 C C . LYS A 1 187 ? -35.327 22.894 -34.359 1.00 49.42 187 LYS A C 1
ATOM 1334 O O . LYS A 1 187 ? -36.048 22.198 -35.058 1.00 50.67 187 LYS A O 1
ATOM 1340 N N . LEU A 1 188 ? -35.247 22.775 -33.058 1.00 49.55 188 LEU A N 1
ATOM 1341 C CA . LEU A 1 188 ? -35.985 21.801 -32.335 1.00 49.31 188 LEU A CA 1
ATOM 1342 C C . LEU A 1 188 ? -37.407 22.177 -32.247 1.00 50.02 188 LEU A C 1
ATOM 1343 O O . LEU A 1 188 ? -37.724 23.278 -31.936 1.00 50.43 188 LEU A O 1
ATOM 1348 N N . ASP A 1 189 ? -38.289 21.262 -32.566 1.00 51.00 189 ASP A N 1
ATOM 1349 C CA . ASP A 1 189 ? -39.675 21.522 -32.379 1.00 50.59 189 ASP A CA 1
ATOM 1350 C C . ASP A 1 189 ? -40.046 21.625 -30.888 1.00 49.72 189 ASP A C 1
ATOM 1351 O O . ASP A 1 189 ? -40.774 22.493 -30.513 1.00 49.69 189 ASP A O 1
ATOM 1356 N N . SER A 1 190 ? -39.511 20.764 -30.030 1.00 49.92 190 SER A N 1
ATOM 1357 C CA . SER A 1 190 ? -39.804 20.811 -28.583 1.00 49.83 190 SER A CA 1
ATOM 1358 C C . SER A 1 190 ? -38.855 20.048 -27.643 1.00 49.74 190 SER A C 1
ATOM 1359 O O . SER A 1 190 ? -38.166 19.175 -28.068 1.00 49.97 190 SER A O 1
ATOM 1362 N N . VAL A 1 191 ? -38.854 20.344 -26.349 1.00 49.90 191 VAL A N 1
ATOM 1363 C CA . VAL A 1 191 ? -38.016 19.585 -25.384 1.00 49.64 191 VAL A CA 1
ATOM 1364 C C . VAL A 1 191 ? -38.810 19.220 -24.158 1.00 50.47 191 VAL A C 1
ATOM 1365 O O . VAL A 1 191 ? -39.494 20.081 -23.566 1.00 49.60 191 VAL A O 1
ATOM 1369 N N . THR A 1 192 ? -38.684 17.947 -23.772 1.00 51.26 192 THR A N 1
ATOM 1370 C CA . THR A 1 192 ? -39.062 17.503 -22.443 1.00 51.92 192 THR A CA 1
ATOM 1371 C C . THR A 1 192 ? -37.834 17.471 -21.560 1.00 52.20 192 THR A C 1
ATOM 1372 O O . THR A 1 192 ? -36.841 16.796 -21.862 1.00 51.86 192 THR A O 1
ATOM 1376 N N . PHE A 1 193 ? -37.927 18.219 -20.467 1.00 53.14 193 PHE A N 1
ATOM 1377 C CA . PHE A 1 193 ? -36.870 18.322 -19.455 1.00 54.23 193 PHE A CA 1
ATOM 1378 C C . PHE A 1 193 ? -37.423 17.721 -18.195 1.00 54.50 193 PHE A C 1
ATOM 1379 O O . PHE A 1 193 ? -38.293 18.320 -17.575 1.00 54.79 193 PHE A O 1
ATOM 1387 N N . SER A 1 194 ? -36.923 16.568 -17.803 1.00 55.15 194 SER A N 1
ATOM 1388 C CA . SER A 1 194 ? -37.518 15.891 -16.669 1.00 56.50 194 SER A CA 1
ATOM 1389 C C . SER A 1 194 ? -36.445 15.414 -15.716 1.00 57.63 194 SER A C 1
ATOM 1390 O O . SER A 1 194 ? -35.264 15.311 -16.101 1.00 58.26 194 SER A O 1
ATOM 1393 N N . PHE A 1 195 ? -36.869 15.090 -14.490 1.00 58.16 195 PHE A N 1
ATOM 1394 C CA . PHE A 1 195 ? -35.953 14.784 -13.387 1.00 58.39 195 PHE A CA 1
ATOM 1395 C C . PHE A 1 195 ? -36.125 13.406 -12.803 1.00 59.55 195 PHE A C 1
ATOM 1396 O O . PHE A 1 195 ? -37.241 12.942 -12.578 1.00 60.27 195 PHE A O 1
ATOM 1404 N N . ASN A 1 196 ? -35.008 12.784 -12.486 1.00 60.46 196 ASN A N 1
ATOM 1405 C CA . ASN A 1 196 ? -35.020 11.574 -11.726 1.00 61.43 196 ASN A CA 1
ATOM 1406 C C . ASN A 1 196 ? -33.772 11.433 -10.881 1.00 62.16 196 ASN A C 1
ATOM 1407 O O . ASN A 1 196 ? -32.6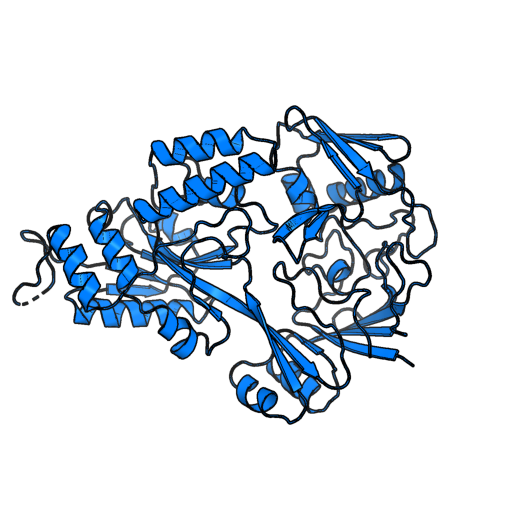63 11.304 -11.418 1.00 61.24 196 ASN A O 1
ATOM 1412 N N . GLU A 1 197 ? -33.964 11.419 -9.558 1.00 63.79 197 GLU A N 1
ATOM 1413 C CA . GLU A 1 197 ? -32.831 11.424 -8.613 1.00 65.31 197 GLU A CA 1
ATOM 1414 C C . GLU A 1 197 ? -32.027 10.111 -8.524 1.00 65.72 197 GLU A C 1
ATOM 1415 O O . GLU A 1 197 ? -30.996 10.083 -7.893 1.00 66.41 197 GLU A O 1
ATOM 1421 N N . ASP A 1 198 ? -32.445 9.054 -9.214 1.00 66.20 198 ASP A N 1
ATOM 1422 C CA . ASP A 1 198 ? -31.729 7.793 -9.158 1.00 66.74 198 ASP A CA 1
ATOM 1423 C C . ASP A 1 198 ? -30.854 7.543 -10.374 1.00 66.77 198 ASP A C 1
ATOM 1424 O O . ASP A 1 198 ? -31.332 7.427 -11.510 1.00 66.53 198 ASP A O 1
ATOM 1429 N N . ALA A 1 199 ? -29.567 7.383 -10.112 1.00 66.78 199 ALA A N 1
ATOM 1430 C CA . ALA A 1 199 ? -28.586 7.276 -11.174 1.00 67.07 199 ALA A CA 1
ATOM 1431 C C . ALA A 1 199 ? -28.802 6.128 -12.122 1.00 67.25 199 ALA A C 1
ATOM 1432 O O . ALA A 1 199 ? -28.485 6.222 -13.295 1.00 67.51 199 ALA A O 1
ATOM 1434 N N . SER A 1 200 ? -29.298 5.012 -11.629 1.00 67.84 200 SER A N 1
ATOM 1435 C CA . SER A 1 200 ? -29.409 3.872 -12.527 1.00 68.49 200 SER A CA 1
ATOM 1436 C C . SER A 1 200 ? -30.743 3.904 -13.240 1.00 68.09 200 SER A C 1
ATOM 1437 O O . SER A 1 200 ? -30.835 3.449 -14.380 1.00 68.96 200 SER A O 1
ATOM 1440 N N . ALA A 1 201 ? -31.766 4.462 -12.589 1.00 67.29 201 ALA A N 1
ATOM 1441 C CA . ALA A 1 201 ? -33.031 4.775 -13.262 1.00 66.27 201 ALA A CA 1
ATOM 1442 C C . ALA A 1 201 ? -32.713 5.560 -14.534 1.00 66.08 201 ALA A C 1
ATOM 1443 O O . ALA A 1 201 ? -33.208 5.237 -15.633 1.00 66.44 201 ALA A O 1
ATOM 1445 N N . ARG A 1 202 ? -31.856 6.572 -14.383 1.00 65.03 202 ARG A N 1
ATOM 1446 C CA . ARG A 1 202 ? -31.343 7.327 -15.509 1.00 63.70 202 ARG A CA 1
ATOM 1447 C C . ARG A 1 202 ? -30.695 6.476 -16.598 1.00 62.61 202 ARG A C 1
ATOM 1448 O O . ARG A 1 202 ? -31.051 6.599 -17.781 1.00 62.00 202 ARG A O 1
ATOM 1456 N N . SER A 1 203 ? -29.748 5.624 -16.196 1.00 61.62 203 SER A N 1
ATOM 1457 C CA . SER A 1 203 ? -29.045 4.742 -17.132 1.00 61.05 203 SER A CA 1
ATOM 1458 C C . SER A 1 203 ? -30.045 3.886 -17.959 1.00 60.97 203 SER A C 1
ATOM 1459 O O . SER A 1 203 ? -29.951 3.791 -19.195 1.00 60.54 203 SER A O 1
ATOM 1462 N N . LEU A 1 204 ? -31.033 3.314 -17.269 1.00 60.48 204 LEU A N 1
ATOM 1463 C CA . LEU A 1 204 ? -32.071 2.506 -17.900 1.00 60.35 204 LEU A CA 1
ATOM 1464 C C . LEU A 1 204 ? -32.846 3.280 -18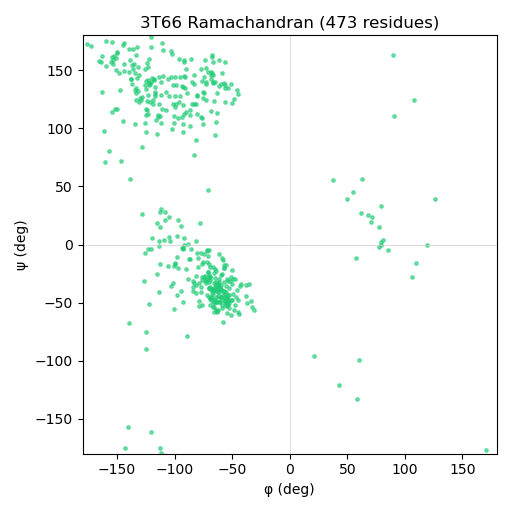.955 1.00 59.74 204 LEU A C 1
ATOM 1465 O O . LEU A 1 204 ? -32.937 2.841 -20.106 1.00 58.74 204 LEU A O 1
ATOM 1470 N N . ALA A 1 205 ? -33.386 4.428 -18.525 1.00 59.48 205 ALA A N 1
ATOM 1471 C CA . ALA A 1 205 ? -34.141 5.364 -19.355 1.00 59.48 205 ALA A CA 1
ATOM 1472 C C . ALA A 1 205 ? -33.449 5.640 -20.658 1.00 59.99 205 ALA A C 1
ATOM 1473 O O . ALA A 1 205 ? -34.068 5.623 -21.728 1.00 60.01 205 ALA A O 1
ATOM 1475 N N . LEU A 1 206 ? -32.149 5.877 -20.587 1.00 60.78 206 LEU A N 1
ATOM 1476 C CA . LEU A 1 206 ? -31.395 6.043 -21.830 1.00 61.49 206 LEU A CA 1
ATOM 1477 C C . LEU A 1 206 ? -31.336 4.754 -22.633 1.00 62.41 206 LEU A C 1
ATOM 1478 O O . LEU A 1 206 ? -31.516 4.773 -23.856 1.00 61.87 206 LEU A O 1
ATOM 1483 N N . GLU A 1 207 ? -31.085 3.651 -21.935 1.00 64.30 207 GLU A N 1
ATOM 1484 C CA . GLU A 1 207 ? -30.923 2.363 -22.594 1.00 66.65 207 GLU A CA 1
ATOM 1485 C C . GLU A 1 207 ? -32.232 1.950 -23.231 1.00 66.78 207 GLU A C 1
ATOM 1486 O O . GLU A 1 207 ? -32.292 1.699 -24.434 1.00 66.02 207 GLU A O 1
ATOM 1492 N N . SER A 1 208 ? -33.288 1.937 -22.421 1.00 67.54 208 SER A N 1
ATOM 1493 C CA . SER A 1 208 ? -34.603 1.590 -22.915 1.00 68.22 208 SER A CA 1
ATOM 1494 C C . SER A 1 208 ? -35.008 2.532 -24.049 1.00 68.60 208 SER A C 1
ATOM 1495 O O . SER A 1 208 ? -35.948 2.246 -24.759 1.00 69.58 208 SER A O 1
ATOM 1498 N N . GLY A 1 209 ? -34.294 3.641 -24.231 1.00 69.04 209 GLY A N 1
ATOM 1499 C CA . GLY A 1 209 ? -34.612 4.617 -25.286 1.00 68.77 209 GLY A CA 1
ATOM 1500 C C . GLY A 1 209 ? -35.790 5.496 -24.926 1.00 68.77 209 GLY A C 1
ATOM 1501 O O . GLY A 1 209 ? -36.352 6.130 -25.801 1.00 68.99 209 GLY A O 1
ATOM 1502 N N . GLN A 1 210 ? -36.162 5.493 -23.638 1.00 68.72 210 GLN A N 1
ATOM 1503 C CA . GLN A 1 210 ? -37.166 6.387 -23.005 1.00 68.89 210 GLN A CA 1
ATOM 1504 C C . GLN A 1 210 ? -36.654 7.837 -22.778 1.00 67.92 210 GLN A C 1
ATOM 1505 O O . GLN A 1 210 ? -37.412 8.715 -22.328 1.00 68.43 210 GLN A O 1
ATOM 1511 N N . ALA A 1 211 ? -35.352 8.051 -23.022 1.00 66.33 211 ALA A N 1
ATOM 1512 C CA . ALA A 1 211 ? -34.659 9.350 -22.877 1.00 63.61 211 ALA A CA 1
ATOM 1513 C C . ALA A 1 211 ? -33.616 9.463 -23.988 1.00 62.04 211 ALA A C 1
ATOM 1514 O O . ALA A 1 211 ? -33.162 8.431 -24.512 1.00 61.64 211 ALA A O 1
ATOM 1516 N N . ASP A 1 212 ? -33.247 10.691 -24.367 1.00 60.11 212 ASP A N 1
ATOM 1517 C CA . ASP A 1 212 ? -32.231 10.868 -25.402 1.00 58.73 212 ASP A CA 1
ATOM 1518 C C . ASP A 1 212 ? -30.919 11.255 -24.797 1.00 57.67 212 ASP A C 1
ATOM 1519 O O . ASP A 1 212 ? -29.867 10.866 -25.295 1.00 57.33 212 ASP A O 1
ATOM 1524 N N . ILE A 1 213 ? -30.993 12.052 -23.734 1.00 56.67 213 ILE A N 1
ATOM 1525 C CA . ILE A 1 213 ? -29.819 12.553 -23.031 1.00 55.68 213 ILE A CA 1
ATOM 1526 C C . ILE A 1 213 ? -30.014 12.340 -21.530 1.00 55.55 213 ILE A C 1
ATOM 1527 O O . ILE A 1 213 ? -31.063 12.656 -20.977 1.00 55.37 213 ILE A O 1
ATOM 1532 N N . VAL A 1 214 ? -29.013 11.794 -20.866 1.00 55.87 214 VAL A N 1
ATOM 1533 C CA . VAL A 1 214 ? -29.114 11.597 -19.422 1.00 56.51 214 VAL A CA 1
ATOM 1534 C C . VAL A 1 214 ? -27.913 12.287 -18.775 1.00 56.53 214 VAL A C 1
ATOM 1535 O O . VAL A 1 214 ? -26.800 12.169 -19.251 1.00 55.84 214 VAL A O 1
ATOM 1537 N N . TYR A 1 215 ? -28.149 13.039 -17.714 1.00 57.44 215 TYR A N 1
ATOM 1538 C CA . TYR A 1 215 ? -27.052 13.667 -16.981 1.00 58.44 215 TYR A CA 1
ATOM 1539 C C . TYR A 1 215 ? -26.598 12.829 -15.780 1.00 59.07 215 TYR A C 1
ATOM 1540 O O . TYR A 1 215 ? -27.420 12.471 -14.937 1.00 58.46 215 TYR A O 1
ATOM 1549 N N . ARG A 1 216 ? -25.295 12.547 -15.697 1.00 60.30 216 ARG A N 1
ATOM 1550 C CA . ARG A 1 216 ? -24.683 11.832 -14.566 1.00 61.92 216 ARG A CA 1
ATOM 1551 C C . ARG A 1 216 ? -25.205 10.387 -14.387 1.00 62.38 216 ARG A C 1
ATOM 1552 O O . ARG A 1 216 ? -25.692 10.009 -13.324 1.00 61.66 216 ARG A O 1
ATOM 1560 N N . PRO A 1 217 ? -25.088 9.576 -15.436 1.00 63.51 217 PRO A N 1
ATOM 1561 C CA . PRO A 1 217 ? -25.512 8.164 -15.434 1.00 65.03 217 PRO A CA 1
ATOM 1562 C C . PRO A 1 217 ? -24.668 7.275 -14.509 1.00 66.64 217 PRO A C 1
ATOM 1563 O O . PRO A 1 217 ? -23.542 7.649 -14.169 1.00 65.94 217 PRO A O 1
ATOM 1567 N N . GLU A 1 218 ? -25.187 6.101 -14.137 1.00 68.78 218 GLU A N 1
ATOM 1568 C CA . GLU A 1 218 ? -24.506 5.286 -13.124 1.00 71.27 218 GLU A CA 1
ATOM 1569 C C . GLU A 1 218 ? -23.133 4.873 -13.538 1.00 71.60 218 GLU A C 1
ATOM 1570 O O . GLU A 1 218 ? -22.920 4.429 -14.669 1.00 71.50 218 GLU A O 1
ATOM 1576 N N . VAL A 1 219 ? -22.230 4.998 -12.564 1.00 72.75 219 VAL A N 1
ATOM 1577 C CA . VAL A 1 219 ? -20.785 4.754 -12.705 1.00 73.80 219 VAL A CA 1
ATOM 1578 C C . VAL A 1 219 ? -20.375 3.262 -12.933 1.00 74.37 219 VAL A C 1
ATOM 1579 O O . VAL A 1 219 ? -19.578 3.001 -13.833 1.00 74.48 219 VAL A O 1
ATOM 1583 N N . GLU A 1 220 ? -20.913 2.312 -12.146 1.00 74.75 220 GLU A N 1
ATOM 1584 C CA . GLU A 1 220 ? -20.834 0.869 -12.475 1.00 75.12 220 GLU A CA 1
ATOM 1585 C C . GLU A 1 220 ? -21.447 0.500 -13.845 1.00 75.40 220 GLU A C 1
ATOM 1586 O O . GLU A 1 220 ? -20.897 -0.320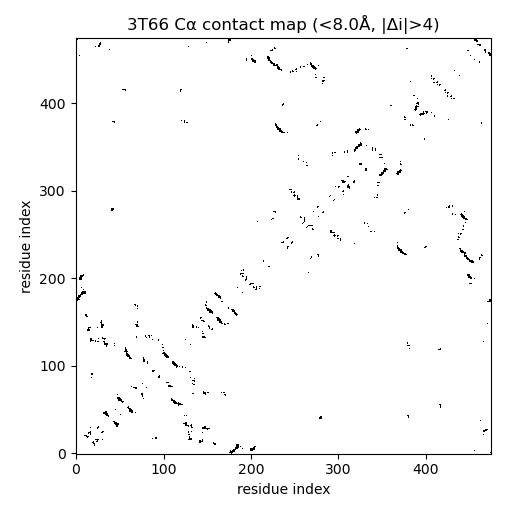 -14.561 1.00 75.85 220 GLU A O 1
ATOM 1588 N N . SER A 1 221 ? -22.573 1.102 -14.212 1.00 75.69 221 SER A N 1
ATOM 1589 C CA . SER A 1 221 ? -23.179 0.833 -15.514 1.00 76.10 221 SER A CA 1
ATOM 1590 C C . SER A 1 221 ? -22.452 1.519 -16.664 1.00 76.29 221 SER A C 1
ATOM 1591 O O . SER A 1 221 ? -22.491 1.016 -17.779 1.00 75.82 221 SER A O 1
ATOM 1593 N N . ILE A 1 222 ? -21.794 2.654 -16.396 1.00 76.79 222 ILE A N 1
ATOM 1594 C CA . ILE A 1 222 ? -21.200 3.492 -17.466 1.00 77.26 222 ILE A CA 1
ATOM 1595 C C . ILE A 1 222 ? -20.503 2.630 -18.489 1.00 77.41 222 ILE A C 1
ATOM 1596 O O . ILE A 1 222 ? -20.551 2.924 -19.686 1.00 76.84 222 ILE A O 1
ATOM 1598 N N . GLU A 1 223 ? -19.886 1.551 -18.001 1.00 78.31 223 GLU A N 1
ATOM 1599 C CA . GLU A 1 223 ? -19.271 0.496 -18.842 1.00 78.79 223 GLU A CA 1
ATOM 1600 C C . GLU A 1 223 ? -20.284 -0.194 -19.783 1.00 79.11 223 GLU A C 1
ATOM 1601 O O . GLU A 1 223 ? -20.036 -0.281 -20.990 1.00 78.90 223 GLU A O 1
ATOM 1603 N N . THR A 1 224 ? -21.441 -0.552 -19.275 1.00 79.81 224 THR A N 1
ATOM 1604 C CA . THR A 1 224 ? -22.406 -1.130 -20.161 1.00 80.49 224 THR A CA 1
ATOM 1605 C C . THR A 1 224 ? -22.867 -0.193 -21.239 1.00 80.94 224 THR A C 1
ATOM 1606 O O . THR A 1 224 ? -22.856 -0.536 -22.395 1.00 80.81 224 THR A O 1
ATOM 1608 N N . LEU A 1 225 ? -23.251 1.015 -20.897 1.00 81.56 225 LEU A N 1
ATOM 1609 C CA . LEU A 1 225 ? -23.795 1.805 -21.958 1.00 82.11 225 LEU A CA 1
ATOM 1610 C C . LEU A 1 225 ? -22.770 2.130 -22.947 1.00 82.43 225 LEU A C 1
ATOM 1611 O O . LEU A 1 225 ? -22.862 1.813 -24.111 1.00 82.17 225 LEU A O 1
ATOM 1616 N N . GLN A 1 226 ? -21.708 2.697 -22.452 1.00 83.39 226 GLN A N 1
ATOM 1617 C CA . GLN A 1 226 ? -20.701 3.084 -23.411 1.00 84.85 226 GLN A CA 1
ATOM 1618 C C . GLN A 1 226 ? -20.686 2.145 -24.601 1.00 85.34 226 GLN A C 1
ATOM 1619 O O . GLN A 1 226 ? -20.852 2.583 -25.754 1.00 85.51 226 GLN A O 1
ATOM 1625 N N . ALA A 1 227 ? -20.512 0.856 -24.283 1.00 85.73 227 ALA A N 1
ATOM 1626 C CA . ALA A 1 227 ? -20.475 -0.256 -25.248 1.00 85.88 227 ALA A CA 1
ATOM 1627 C C . ALA A 1 227 ? -21.676 -0.382 -26.226 1.00 85.85 227 ALA A C 1
ATOM 1628 O O . ALA A 1 227 ? -21.491 -0.840 -27.363 1.00 86.03 227 ALA A O 1
ATOM 1630 N N . ASN A 1 228 ? -22.884 0.012 -25.802 1.00 85.71 228 ASN A N 1
ATOM 1631 C CA . ASN A 1 228 ? -24.037 0.048 -26.707 1.00 85.17 228 ASN A CA 1
ATOM 1632 C C . ASN A 1 228 ? -23.672 0.759 -28.012 1.00 84.65 228 ASN A C 1
ATOM 1633 O O . ASN A 1 228 ? -23.178 1.902 -27.998 1.00 84.25 228 ASN A O 1
ATOM 1638 N N . GLU A 1 229 ? -23.911 0.052 -29.126 1.00 84.19 229 GLU A N 1
ATOM 1639 C CA . GLU A 1 229 ? -23.546 0.493 -30.493 1.00 83.20 229 GLU A CA 1
ATOM 1640 C C . GLU A 1 229 ? -23.637 2.029 -30.687 1.00 82.26 229 GLU A C 1
ATOM 1641 O O . GLU A 1 229 ? -22.679 2.662 -31.176 1.00 82.21 229 GLU A O 1
ATOM 1643 N N . GLY A 1 230 ? -24.766 2.617 -30.269 1.00 80.37 230 GLY A N 1
ATOM 1644 C CA . GLY A 1 230 ? -25.076 3.992 -30.633 1.00 78.36 230 GLY A CA 1
ATOM 1645 C C . GLY A 1 230 ? -25.152 5.038 -29.543 1.00 76.72 230 GLY A C 1
ATOM 1646 O O . GLY A 1 230 ? -25.731 6.116 -29.736 1.00 76.69 230 GLY A O 1
ATOM 1647 N N . ILE A 1 231 ? -24.572 4.726 -28.396 1.00 75.12 231 ILE A N 1
ATOM 1648 C CA . ILE A 1 231 ? -24.588 5.645 -27.278 1.00 73.18 231 ILE A CA 1
ATOM 1649 C C . ILE A 1 231 ? -23.194 6.176 -27.008 1.00 72.26 231 ILE A C 1
ATOM 1650 O O . ILE A 1 231 ? -22.231 5.400 -26.885 1.00 72.64 231 ILE A O 1
ATOM 1655 N N . MET A 1 232 ? -23.114 7.503 -26.927 1.00 70.66 232 MET A N 1
ATOM 1656 C CA . MET A 1 232 ? -21.899 8.241 -26.618 1.00 69.35 232 MET A CA 1
ATOM 1657 C C . MET A 1 232 ? -21.978 8.771 -25.178 1.00 67.38 232 MET A C 1
ATOM 1658 O O . MET A 1 232 ? -23.036 9.150 -24.692 1.00 67.14 232 MET A O 1
ATOM 1663 N N . VAL A 1 233 ? -20.862 8.762 -24.484 1.00 65.16 233 VAL A N 1
ATOM 1664 C CA . VAL A 1 233 ? -20.796 9.463 -23.231 1.00 63.72 233 VAL A CA 1
ATOM 1665 C C . VAL A 1 233 ? -19.695 10.506 -23.313 1.00 63.25 233 VAL A C 1
ATOM 1666 O O . VAL A 1 233 ? -18.566 10.202 -23.633 1.00 62.82 233 VAL A O 1
ATOM 1670 N N . GLU A 1 234 ? -20.038 11.760 -23.085 1.00 62.59 234 GLU A N 1
ATOM 1671 C CA . GLU A 1 234 ? -19.009 12.763 -22.987 1.00 62.48 234 GLU A CA 1
ATOM 1672 C C . GLU A 1 234 ? -18.707 12.948 -21.517 1.00 61.60 234 GLU A C 1
ATOM 1673 O O . GLU A 1 234 ? -19.540 12.584 -20.670 1.00 62.33 234 GLU A O 1
ATOM 1679 N N . ALA A 1 235 ? -17.531 13.502 -21.198 1.00 60.19 235 ALA A N 1
ATOM 1680 C CA . ALA A 1 235 ? -17.256 14.016 -19.827 1.00 58.41 235 ALA A CA 1
ATOM 1681 C C . ALA A 1 235 ? -16.488 15.321 -19.880 1.00 56.64 235 ALA A C 1
ATOM 1682 O O . ALA A 1 235 ? -15.726 15.526 -20.797 1.00 56.79 235 ALA A O 1
ATOM 1684 N N . THR A 1 236 ? -16.700 16.196 -18.923 1.00 54.99 236 THR A N 1
ATOM 1685 C CA . THR A 1 236 ? -15.969 17.442 -18.902 1.00 52.96 236 THR A CA 1
ATOM 1686 C C . THR A 1 236 ? -15.478 17.798 -17.541 1.00 51.16 236 THR A C 1
ATOM 1687 O O . THR A 1 236 ? -16.051 17.467 -16.556 1.00 50.13 236 THR A O 1
ATOM 1691 N N . GLU A 1 237 ? -14.385 18.507 -17.536 1.00 50.28 237 GLU A N 1
ATOM 1692 C CA . GLU A 1 237 ? -13.778 19.074 -16.378 1.00 50.20 237 GLU A CA 1
ATOM 1693 C C . GLU A 1 237 ? -14.711 20.117 -15.780 1.00 49.45 237 GLU A C 1
ATOM 1694 O O . GLU A 1 237 ? -15.319 20.863 -16.496 1.00 48.97 237 GLU A O 1
ATOM 1700 N N . THR A 1 238 ? -14.807 20.167 -14.459 1.00 48.59 238 THR A N 1
ATOM 1701 C CA . THR A 1 238 ? -15.678 21.075 -13.713 1.00 47.19 238 THR A CA 1
ATOM 1702 C C . THR A 1 238 ? -14.818 22.076 -12.968 1.00 47.18 238 THR A C 1
ATOM 1703 O O . THR A 1 238 ? -13.643 22.040 -13.127 1.00 47.01 238 THR A O 1
ATOM 1705 N N . PHE A 1 239 ? -15.368 23.009 -12.207 1.00 47.42 239 PHE A N 1
ATOM 1706 C CA . PHE A 1 239 ? -14.469 23.978 -11.567 1.00 47.77 239 PHE A CA 1
ATOM 1707 C C . PHE A 1 239 ? -13.967 23.504 -10.249 1.00 48.49 239 PHE A C 1
ATOM 1708 O O . PHE A 1 239 ? -13.061 24.132 -9.690 1.00 48.71 239 PHE A O 1
ATOM 1716 N N . ARG A 1 240 ? -14.577 22.437 -9.723 1.00 48.58 240 ARG A N 1
ATOM 1717 C CA . ARG A 1 240 ? -14.161 21.927 -8.412 1.00 48.39 240 ARG A CA 1
ATOM 1718 C C . ARG A 1 240 ? -12.874 21.127 -8.496 1.00 48.24 240 ARG A C 1
ATOM 1719 O O . ARG A 1 240 ? -12.558 20.562 -9.539 1.00 48.56 240 ARG A O 1
ATOM 1727 N N . THR A 1 241 ? -12.098 21.126 -7.420 1.00 47.62 241 THR A N 1
ATOM 1728 C CA . THR A 1 241 ? -10.819 20.458 -7.439 1.00 47.40 241 THR A CA 1
ATOM 1729 C C . THR A 1 241 ? -10.721 19.728 -6.131 1.00 47.40 241 THR A C 1
ATOM 1730 O O . THR A 1 241 ? -11.123 20.279 -5.086 1.00 47.04 241 THR A O 1
ATOM 1734 N N . HIS A 1 242 ? -10.214 18.494 -6.172 1.00 46.69 242 HIS A N 1
ATOM 1735 C CA . HIS A 1 242 ? -9.909 17.834 -4.916 1.00 47.29 242 HIS A CA 1
ATOM 1736 C C . HIS A 1 242 ? -8.496 18.089 -4.508 1.00 47.20 242 HIS A C 1
ATOM 1737 O O . HIS A 1 242 ? -7.621 18.137 -5.358 1.00 47.57 242 HIS A O 1
ATOM 1744 N N . ASN A 1 243 ? -8.266 18.217 -3.213 1.00 47.08 243 ASN A N 1
ATOM 1745 C CA . ASN A 1 243 ? -6.9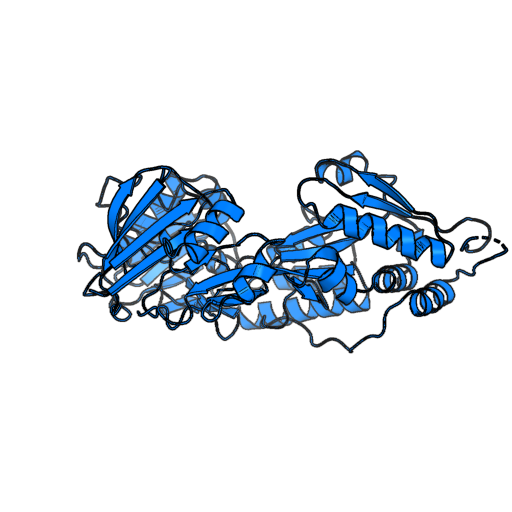15 18.357 -2.736 1.00 48.41 243 ASN A CA 1
ATOM 1746 C C . ASN A 1 243 ? -6.708 17.800 -1.357 1.00 48.86 243 ASN A C 1
ATOM 1747 O O . ASN A 1 243 ? -7.660 17.564 -0.603 1.00 49.14 243 ASN A O 1
ATOM 1752 N N . LEU A 1 244 ? -5.446 17.623 -1.016 1.00 50.06 244 LEU A N 1
ATOM 1753 C CA . LEU A 1 244 ? -5.040 17.552 0.389 1.00 51.42 244 LEU A CA 1
ATOM 1754 C C . LEU A 1 244 ? -4.785 18.966 0.892 1.00 52.49 244 LEU A C 1
ATOM 1755 O O . LEU A 1 244 ? -3.737 19.542 0.608 1.00 52.99 244 LEU A O 1
ATOM 1760 N N . THR A 1 245 ? -5.732 19.525 1.632 1.00 53.85 245 THR A N 1
ATOM 1761 C CA . THR A 1 245 ? -5.482 20.782 2.327 1.00 55.57 245 THR A CA 1
ATOM 1762 C C . THR A 1 245 ? -4.597 20.543 3.567 1.00 56.78 245 THR A C 1
ATOM 1763 O O . THR A 1 245 ? -4.948 19.724 4.429 1.00 57.40 245 THR A O 1
ATOM 1767 N N . MET A 1 246 ? -3.485 21.278 3.655 1.00 57.61 246 MET A N 1
ATOM 1768 C CA . MET A 1 246 ? -2.479 21.166 4.735 1.00 58.58 246 MET A CA 1
ATOM 1769 C C . MET A 1 246 ? -2.701 22.102 5.915 1.00 59.33 246 MET A C 1
ATOM 1770 O O . MET A 1 246 ? -3.398 23.098 5.785 1.00 59.60 246 MET A O 1
ATOM 1775 N N . ASN A 1 247 ? -2.117 21.766 7.063 1.00 60.46 247 ASN A N 1
ATOM 1776 C CA . ASN A 1 247 ? -2.187 22.598 8.272 1.00 61.74 247 ASN A CA 1
ATOM 1777 C C . ASN A 1 247 ? -0.797 23.125 8.682 1.00 63.20 247 ASN A C 1
ATOM 1778 O O . ASN A 1 247 ? -0.063 22.446 9.401 1.00 63.31 247 ASN A O 1
ATOM 1783 N N . LEU A 1 248 ? -0.466 24.341 8.245 1.00 64.31 248 LEU A N 1
ATOM 1784 C CA . LEU A 1 248 ? 0.845 24.924 8.474 1.00 65.63 248 LEU A CA 1
ATOM 1785 C C . LEU A 1 248 ? 1.157 25.377 9.921 1.00 67.14 248 LEU A C 1
ATOM 1786 O O . LEU A 1 248 ? 2.284 25.813 10.220 1.00 67.16 248 LEU A O 1
ATOM 1791 N N . ASP A 1 249 ? 0.164 25.298 10.805 1.00 68.72 249 ASP A N 1
ATOM 1792 C CA . ASP A 1 249 ? 0.393 25.450 12.241 1.00 70.23 249 ASP A CA 1
ATOM 1793 C C . ASP A 1 249 ? 1.154 24.240 12.828 1.00 70.83 249 ASP A C 1
ATOM 1794 O O . ASP A 1 249 ? 1.516 24.240 14.000 1.00 71.09 249 ASP A O 1
ATOM 1799 N N . ARG A 1 250 ? 1.397 23.228 11.999 1.00 71.48 250 ARG A N 1
ATOM 1800 C CA . ARG A 1 250 ? 2.102 22.031 12.407 1.00 72.76 250 ARG A CA 1
ATOM 1801 C C . ARG A 1 250 ? 3.550 22.135 11.973 1.00 73.70 250 ARG A C 1
ATOM 1802 O O . ARG A 1 250 ? 3.834 22.538 10.844 1.00 74.12 250 ARG A O 1
ATOM 1810 N N . ASP A 1 251 ? 4.474 21.743 12.845 1.00 74.59 251 ASP A N 1
ATOM 1811 C CA . ASP A 1 251 ? 5.889 21.971 12.547 1.00 75.18 251 ASP A CA 1
ATOM 1812 C C . ASP A 1 251 ? 6.348 21.176 11.347 1.00 73.93 251 ASP A C 1
ATOM 1813 O O . ASP A 1 251 ? 6.933 21.756 10.440 1.00 73.68 251 ASP A O 1
ATOM 1818 N N . SER A 1 252 ? 6.036 19.874 11.339 1.00 73.21 252 SER A N 1
ATOM 1819 C CA . SER A 1 252 ? 6.266 18.976 10.184 1.00 72.26 252 SER A CA 1
ATOM 1820 C C . SER A 1 252 ? 6.110 19.716 8.870 1.00 71.56 252 SER A C 1
ATOM 1821 O O . SER A 1 252 ? 7.020 19.723 8.049 1.00 71.20 252 SER A O 1
ATOM 1823 N N . LEU A 1 253 ? 4.958 20.376 8.715 1.00 70.63 253 LEU A N 1
ATOM 1824 C CA . LEU A 1 253 ? 4.554 20.979 7.448 1.00 69.66 253 LEU A CA 1
ATOM 1825 C C . LEU A 1 253 ? 5.058 22.392 7.209 1.00 69.87 253 LEU A C 1
ATOM 1826 O O . LEU A 1 253 ? 4.993 22.897 6.092 1.00 70.08 253 LEU A O 1
ATOM 1831 N N . LYS A 1 254 ? 5.583 23.027 8.247 1.00 69.98 254 LYS A N 1
ATOM 1832 C CA . LYS A 1 254 ? 6.205 24.327 8.081 1.00 69.61 254 LYS A CA 1
ATOM 1833 C C . LYS A 1 254 ? 7.355 24.232 7.096 1.00 69.35 254 LYS A C 1
ATOM 1834 O O . LYS A 1 254 ? 7.859 25.254 6.634 1.00 69.37 254 LYS A O 1
ATOM 1840 N N . ASP A 1 255 ? 7.764 23.016 6.747 1.00 69.09 255 ASP A N 1
ATOM 1841 C CA . ASP A 1 255 ? 8.866 22.891 5.798 1.00 69.33 255 ASP A CA 1
ATOM 1842 C C . ASP A 1 255 ? 8.350 22.772 4.391 1.00 68.47 255 ASP A C 1
ATOM 1843 O O . ASP A 1 255 ? 7.410 22.009 4.143 1.00 68.34 255 ASP A O 1
ATOM 1848 N N . VAL A 1 256 ? 8.983 23.513 3.480 1.00 67.53 256 VAL A N 1
ATOM 1849 C CA . VAL A 1 256 ? 8.631 23.490 2.047 1.00 66.83 256 VAL A CA 1
ATOM 1850 C C . VAL A 1 256 ? 8.783 22.081 1.480 1.00 66.58 256 VAL A C 1
ATOM 1851 O O . VAL A 1 256 ? 7.899 21.589 0.760 1.00 67.14 256 VAL A O 1
ATOM 1853 N N . ASN A 1 257 ? 9.887 21.420 1.815 1.00 65.39 257 ASN A N 1
ATOM 1854 C CA . ASN A 1 257 ? 10.136 20.106 1.272 1.00 64.34 257 ASN A CA 1
ATOM 1855 C C . ASN A 1 257 ? 9.259 19.029 1.892 1.00 63.27 257 ASN A C 1
ATOM 1856 O O . ASN A 1 257 ? 8.977 18.007 1.248 1.00 62.32 257 ASN A O 1
ATOM 1861 N N . VAL A 1 258 ? 8.827 19.243 3.126 1.00 62.25 258 VAL A N 1
ATOM 1862 C CA . VAL A 1 258 ? 7.871 18.287 3.700 1.00 62.62 258 VAL A CA 1
ATOM 1863 C C . VAL A 1 258 ? 6.546 18.352 2.912 1.00 62.39 258 VAL A C 1
ATOM 1864 O O . VAL A 1 258 ? 5.905 17.320 2.650 1.00 61.87 258 VAL A O 1
ATOM 1868 N N . ARG A 1 259 ? 6.167 19.570 2.521 1.00 61.42 259 ARG A N 1
ATOM 1869 C CA . ARG A 1 259 ? 5.000 19.770 1.694 1.00 60.57 259 ARG A CA 1
ATOM 1870 C C . ARG A 1 259 ? 5.181 19.151 0.301 1.00 60.58 259 ARG A C 1
ATOM 1871 O O . ARG A 1 259 ? 4.391 18.263 -0.107 1.00 60.65 259 ARG A O 1
ATOM 1879 N N . ARG A 1 260 ? 6.221 19.598 -0.406 1.00 59.54 260 ARG A N 1
ATOM 1880 C CA . ARG A 1 260 ? 6.618 19.021 -1.678 1.00 59.20 260 ARG A CA 1
ATOM 1881 C C . ARG A 1 260 ? 6.480 17.516 -1.728 1.00 59.68 260 ARG A C 1
ATOM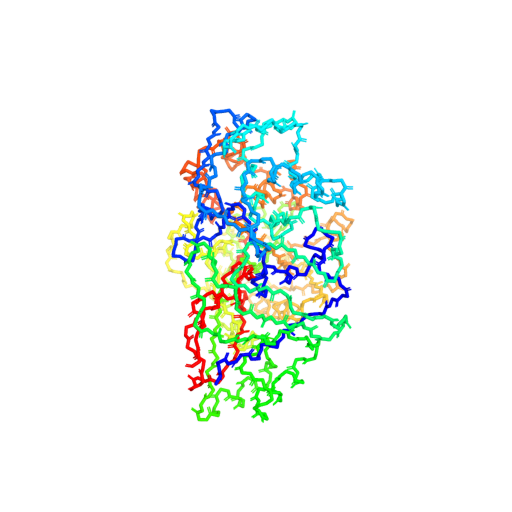 1882 O O . ARG A 1 260 ? 6.163 16.921 -2.760 1.00 59.26 260 ARG A O 1
ATOM 1890 N N . ALA A 1 261 ? 6.739 16.900 -0.588 1.00 60.66 261 ALA A N 1
ATOM 1891 C CA . ALA A 1 261 ? 6.816 15.461 -0.503 1.00 61.50 261 ALA A CA 1
ATOM 1892 C C . ALA A 1 261 ? 5.398 14.848 -0.466 1.00 62.18 261 ALA A C 1
ATOM 1893 O O . ALA A 1 261 ? 5.076 13.956 -1.281 1.00 62.00 261 ALA A O 1
ATOM 1895 N N . VAL A 1 262 ? 4.571 15.338 0.477 1.00 62.39 262 VAL A N 1
ATOM 1896 C CA . VAL A 1 262 ? 3.151 15.002 0.563 1.00 62.32 262 VAL A CA 1
ATOM 1897 C C . VAL A 1 262 ? 2.560 15.195 -0.828 1.00 62.93 262 VAL A C 1
ATOM 1898 O O . VAL A 1 262 ? 1.804 14.363 -1.319 1.00 63.22 262 VAL A O 1
ATOM 1902 N N . ASP A 1 263 ? 2.950 16.280 -1.480 1.00 63.50 263 ASP A N 1
ATOM 1903 C CA . ASP A 1 263 ? 2.468 16.536 -2.814 1.00 64.38 263 ASP A CA 1
ATOM 1904 C C . ASP A 1 263 ? 2.772 15.413 -3.796 1.00 64.74 263 ASP A C 1
ATOM 1905 O O . ASP A 1 263 ? 2.134 15.348 -4.843 1.00 64.94 263 ASP A O 1
ATOM 1910 N N . VAL A 1 264 ? 3.749 14.555 -3.495 1.00 65.28 264 VAL A N 1
ATOM 1911 C CA . VAL A 1 264 ? 4.094 13.461 -4.438 1.00 65.75 264 VAL A CA 1
ATOM 1912 C C . VAL A 1 264 ? 3.613 12.068 -3.981 1.00 65.88 264 VAL A C 1
ATOM 1913 O O . VAL A 1 264 ? 3.492 11.159 -4.802 1.00 65.84 264 VAL A O 1
ATOM 1915 N N . LEU A 1 265 ? 3.310 11.912 -2.692 1.00 66.21 265 LEU A N 1
ATOM 1916 C CA . LEU A 1 265 ? 2.995 10.587 -2.152 1.00 66.87 265 LEU A CA 1
ATOM 1917 C C . LEU A 1 265 ? 1.818 9.889 -2.881 1.00 67.26 265 LEU A C 1
ATOM 1918 O O . LEU A 1 265 ? 1.825 8.668 -3.014 1.00 67.83 265 LEU A O 1
ATOM 1920 N N . LEU A 1 266 ? 0.835 10.651 -3.381 1.00 67.67 266 LEU A N 1
ATOM 1921 C CA . LEU A 1 266 ? -0.305 10.089 -4.165 1.00 67.11 266 LEU A CA 1
ATOM 1922 C C . LEU A 1 266 ? -0.077 10.107 -5.676 1.00 67.32 266 LEU A C 1
ATOM 1923 O O . LEU A 1 266 ? 0.405 11.102 -6.214 1.00 68.17 266 LEU A O 1
ATOM 1928 N N . ASP A 1 267 ? -0.415 9.011 -6.352 1.00 67.68 267 ASP A N 1
ATOM 1929 C CA . ASP A 1 267 ? -0.262 8.892 -7.810 1.00 67.98 267 ASP A CA 1
ATOM 1930 C C . ASP A 1 267 ? -1.561 9.307 -8.478 1.00 67.92 267 ASP A C 1
ATOM 1931 O O . ASP A 1 267 ? -2.494 8.501 -8.609 1.00 68.01 267 ASP A O 1
ATOM 1936 N N . ARG A 1 268 ? -1.615 10.565 -8.911 1.00 67.48 268 ARG A N 1
ATOM 1937 C CA . ARG A 1 268 ? -2.870 11.175 -9.333 1.00 66.54 268 ARG A CA 1
ATOM 1938 C C . ARG A 1 268 ? -3.614 10.401 -10.417 1.00 66.07 268 ARG A C 1
ATOM 1939 O O . ARG A 1 268 ? -4.832 10.273 -10.346 1.00 65.47 268 ARG A O 1
ATOM 1947 N N . GLN A 1 269 ? -2.899 9.876 -11.409 1.00 65.94 269 GLN A N 1
ATOM 1948 C CA . GLN A 1 269 ? -3.585 9.070 -12.422 1.00 66.60 269 GLN A CA 1
ATOM 1949 C C . GLN A 1 269 ? -4.338 7.872 -11.819 1.00 66.84 269 GLN A C 1
ATOM 1950 O O . GLN A 1 269 ? -5.459 7.575 -12.244 1.00 66.60 269 GLN A O 1
ATOM 1956 N N . GLU A 1 270 ? -3.742 7.207 -10.828 1.00 67.20 270 GLU A N 1
ATOM 1957 C CA . GLU A 1 270 ? -4.387 6.043 -10.225 1.00 68.39 270 GLU A CA 1
ATOM 1958 C C . GLU A 1 270 ? -5.654 6.451 -9.520 1.00 68.08 270 GLU A C 1
ATOM 1959 O O . GLU A 1 270 ? -6.564 5.646 -9.415 1.00 68.88 270 GLU A O 1
ATOM 1965 N N . ILE A 1 271 ? -5.729 7.685 -9.030 1.00 67.74 271 ILE A N 1
ATOM 1966 C CA . ILE A 1 271 ? -6.983 8.166 -8.464 1.00 67.16 271 ILE A CA 1
ATOM 1967 C C . ILE A 1 271 ? -7.978 8.335 -9.577 1.00 67.67 271 ILE A C 1
ATOM 1968 O O . ILE A 1 271 ? -9.149 8.067 -9.391 1.00 68.24 271 ILE A O 1
ATOM 1973 N N . VAL A 1 272 ? -7.522 8.771 -10.744 1.00 68.04 272 VAL A N 1
ATOM 1974 C CA . VAL A 1 272 ? -8.436 8.956 -11.856 1.00 68.46 272 VAL A CA 1
ATOM 1975 C C . VAL A 1 272 ? -9.039 7.614 -12.214 1.00 69.13 272 VAL A C 1
ATOM 1976 O O . VAL A 1 272 ? -10.219 7.522 -12.552 1.00 69.35 272 VAL A O 1
ATOM 1980 N N . ASP A 1 273 ? -8.235 6.564 -12.106 1.00 69.80 273 ASP A N 1
ATOM 1981 C CA . ASP A 1 273 ? -8.657 5.264 -12.598 1.00 70.35 273 ASP A CA 1
ATOM 1982 C C . ASP A 1 273 ? -9.160 4.287 -11.554 1.00 70.50 273 ASP A C 1
ATOM 1983 O O . ASP A 1 273 ? -10.296 3.832 -11.664 1.00 70.79 273 ASP A O 1
ATOM 1988 N N . THR A 1 274 ? -8.363 4.001 -10.529 1.00 70.43 274 THR A N 1
ATOM 1989 C CA . THR A 1 274 ? -8.777 3.068 -9.487 1.00 70.22 274 THR A CA 1
ATOM 1990 C C . THR A 1 274 ? -9.954 3.581 -8.647 1.00 70.37 274 THR A C 1
ATOM 1991 O O . THR A 1 274 ? -10.649 2.808 -7.974 1.00 70.60 274 THR A O 1
ATOM 1993 N N . ILE A 1 275 ? -10.197 4.879 -8.655 1.00 70.35 275 ILE A N 1
ATOM 1994 C CA . ILE A 1 275 ? -11.247 5.362 -7.761 1.00 70.60 275 ILE A CA 1
ATOM 1995 C C . ILE A 1 275 ? -12.349 6.106 -8.482 1.00 71.21 275 ILE A C 1
ATOM 1996 O O . ILE A 1 275 ? -13.523 5.794 -8.317 1.00 71.63 275 ILE A O 1
ATOM 2001 N N . MET A 1 276 ? -11.963 7.084 -9.293 1.00 71.81 276 MET A N 1
ATOM 2002 C CA . MET A 1 276 ? -12.915 7.914 -10.026 1.00 72.04 276 MET A CA 1
ATOM 2003 C C . MET A 1 276 ? -13.503 7.153 -11.231 1.00 72.19 276 MET A C 1
ATOM 2004 O O . MET A 1 276 ? -14.552 7.532 -11.820 1.00 72.06 276 MET A O 1
ATOM 2009 N N . LEU A 1 277 ? -12.800 6.077 -11.571 1.00 71.84 277 LEU A N 1
ATOM 2010 C CA . LEU A 1 277 ? -13.216 5.121 -12.582 1.00 71.75 277 LEU A CA 1
ATOM 2011 C C . LEU A 1 277 ? -12.935 5.644 -13.990 1.00 71.57 277 LEU A C 1
ATOM 2012 O O . LEU A 1 277 ? -13.176 4.960 -14.988 1.00 72.11 277 LEU A O 1
ATOM 2017 N N . GLY A 1 278 ? -12.327 6.827 -14.047 1.00 70.80 278 GLY A N 1
ATOM 2018 C CA . GLY A 1 278 ? -12.101 7.527 -15.298 1.00 69.10 278 GLY A CA 1
ATOM 2019 C C . GLY A 1 278 ? -13.002 8.750 -15.358 1.00 68.09 278 GLY A C 1
ATOM 2020 O O . GLY A 1 278 ? -12.762 9.620 -16.175 1.00 68.50 278 GLY A O 1
ATOM 2021 N N . TYR A 1 279 ? -14.032 8.814 -14.499 1.00 66.64 279 TYR A N 1
ATOM 2022 C CA . TYR A 1 279 ? -14.927 9.993 -14.377 1.00 65.28 279 TYR A CA 1
ATOM 2023 C C . TYR A 1 279 ? -14.264 11.257 -13.712 1.00 64.23 279 TYR A C 1
ATOM 2024 O O . TYR A 1 279 ? -14.859 11.921 -12.811 1.00 64.03 279 TYR A O 1
ATOM 2026 N N . ALA A 1 280 ? -13.057 11.595 -14.175 1.00 62.09 280 ALA A N 1
ATOM 2027 C CA . ALA A 1 280 ? -12.298 12.703 -13.618 1.00 60.96 280 ALA A CA 1
ATOM 2028 C C . ALA A 1 280 ? -10.978 12.944 -14.386 1.00 60.22 280 ALA A C 1
ATOM 2029 O O . ALA A 1 280 ? -10.643 12.150 -15.268 1.00 60.18 280 ALA A O 1
ATOM 2031 N N . GLU A 1 281 ? -10.262 14.044 -14.060 1.00 59.31 281 GLU A N 1
ATOM 2032 C CA . GLU A 1 281 ? -8.975 14.456 -14.691 1.00 58.30 281 GLU A CA 1
ATOM 2033 C C . GLU A 1 281 ? -7.906 14.880 -13.649 1.00 57.84 281 GLU A C 1
ATOM 2034 O O . GLU A 1 281 ? -8.229 15.410 -12.584 1.00 57.63 281 GLU A O 1
ATOM 2036 N N . VAL A 1 282 ? -6.636 14.632 -13.962 1.00 57.32 282 VAL A N 1
ATOM 2037 C CA . VAL A 1 282 ? -5.519 15.053 -13.117 1.00 56.93 282 VAL A CA 1
ATOM 2038 C C . VAL A 1 282 ? -5.582 16.575 -12.887 1.00 56.75 282 VAL A C 1
ATOM 2039 O O . VAL A 1 282 ? -5.823 17.331 -13.815 1.00 56.53 282 VAL A O 1
ATOM 2043 N N . ALA A 1 283 ? -5.398 17.023 -11.649 1.00 56.58 283 ALA A N 1
ATOM 2044 C CA . ALA A 1 283 ? -5.205 18.447 -11.408 1.00 56.09 283 ALA A CA 1
ATOM 2045 C C . ALA A 1 283 ? -3.728 18.675 -11.244 1.00 55.89 283 ALA A C 1
ATOM 2046 O O . ALA A 1 283 ? -3.088 17.948 -10.492 1.00 57.12 283 ALA A O 1
ATOM 2048 N N . ASP A 1 284 ? -3.182 19.628 -12.001 1.00 55.01 284 ASP A N 1
ATOM 2049 C CA . ASP A 1 284 ? -1.824 20.128 -11.805 1.00 54.27 284 ASP A CA 1
ATOM 2050 C C . ASP A 1 284 ? -1.882 21.348 -10.867 1.00 52.93 284 ASP A C 1
ATOM 2051 O O . ASP A 1 284 ? -0.876 22.032 -10.662 1.00 52.97 284 ASP A O 1
ATOM 2056 N N . GLY A 1 285 ? -3.067 21.638 -10.330 1.00 51.06 285 GLY A N 1
ATOM 2057 C CA . GLY A 1 285 ? -3.271 22.843 -9.540 1.00 48.86 285 GLY A CA 1
ATOM 2058 C C . GLY A 1 285 ? -4.722 23.155 -9.182 1.00 47.18 285 GLY A C 1
ATOM 2059 O O . GLY A 1 285 ? -5.615 22.379 -9.496 1.00 46.64 285 GLY A O 1
ATOM 2060 N N . PRO A 1 286 ? -4.962 24.306 -8.512 1.00 45.75 286 PRO A N 1
ATOM 2061 C CA . PRO A 1 286 ? -6.296 24.590 -8.085 1.00 44.84 286 PRO A CA 1
ATOM 2062 C C . PRO A 1 286 ? -7.176 24.898 -9.280 1.00 45.05 286 PRO A C 1
ATOM 2063 O O . PRO A 1 286 ? -8.345 24.603 -9.214 1.00 45.36 286 PRO A O 1
ATOM 2067 N N . PHE A 1 287 ? -6.607 25.417 -10.374 1.00 45.22 287 PHE A N 1
ATOM 2068 C CA . PHE A 1 287 ? -7.383 25.907 -11.519 1.00 45.13 287 PHE A CA 1
ATOM 2069 C C . PHE A 1 287 ? -7.221 25.065 -12.737 1.00 45.52 287 PHE A C 1
ATOM 2070 O O . PHE A 1 287 ? -6.103 24.646 -13.054 1.00 46.89 287 PHE A O 1
ATOM 2078 N N . ILE A 1 288 ? -8.322 24.854 -13.451 1.00 45.56 288 ILE A N 1
ATOM 2079 C CA . ILE A 1 288 ? -8.296 24.016 -14.634 1.00 45.79 288 ILE A CA 1
ATOM 2080 C C . ILE A 1 288 ? -7.509 24.634 -15.769 1.00 46.16 288 ILE A C 1
ATOM 2081 O O . ILE A 1 288 ? -7.508 25.836 -15.969 1.00 46.42 288 ILE A O 1
ATOM 2086 N N . PRO A 1 289 ? -6.851 23.792 -16.537 1.00 46.34 289 PRO A N 1
ATOM 2087 C CA . PRO A 1 289 ? -5.933 24.374 -17.468 1.00 46.67 289 PRO A CA 1
ATOM 2088 C C . PRO A 1 289 ? -6.568 25.417 -18.409 1.00 46.46 289 PRO A C 1
ATOM 2089 O O . PRO A 1 289 ? -5.921 26.398 -18.720 1.00 47.41 289 PRO A O 1
ATOM 2093 N N . THR A 1 290 ? -7.808 25.225 -18.831 1.00 45.70 290 THR A N 1
ATOM 2094 C CA . THR A 1 290 ? -8.407 26.055 -19.874 1.00 46.09 290 THR A CA 1
ATOM 2095 C C . THR A 1 290 ? -8.722 27.503 -19.453 1.00 45.78 290 THR A C 1
ATOM 2096 O O . THR A 1 290 ? -9.044 28.365 -20.283 1.00 44.90 290 THR A O 1
ATOM 2100 N N . LEU A 1 291 ? -8.601 27.758 -18.152 1.00 45.97 291 LEU A N 1
ATOM 2101 C CA . LEU A 1 291 ? -8.868 29.067 -17.570 1.00 45.59 291 LEU A CA 1
ATOM 2102 C C . LEU A 1 291 ? -7.805 30.013 -18.054 1.00 45.95 291 LEU A C 1
ATOM 2103 O O . LEU A 1 291 ? -6.684 29.589 -18.314 1.00 44.90 291 LEU A O 1
ATOM 2108 N N . PRO A 1 292 ? -8.163 31.299 -18.215 1.00 46.67 292 PRO A N 1
ATOM 2109 C CA . PRO A 1 292 ? -7.209 32.255 -18.739 1.00 47.33 292 PRO A CA 1
ATOM 2110 C C . PRO A 1 292 ? -6.061 32.544 -17.745 1.00 47.83 292 PRO A C 1
ATOM 2111 O O . PRO A 1 292 ? -5.001 33.004 -18.149 1.00 49.31 292 PRO A O 1
ATOM 2115 N N . PHE A 1 293 ? -6.257 32.252 -16.462 1.00 47.95 293 PHE A N 1
ATOM 2116 C CA . PHE A 1 293 ? -5.250 32.535 -15.430 1.00 46.95 293 PHE A CA 1
ATOM 2117 C C . PHE A 1 293 ? -4.605 31.319 -14.806 1.00 46.60 293 PHE A C 1
ATOM 2118 O O . PHE A 1 293 ? -4.206 31.366 -13.653 1.00 46.90 293 PHE A O 1
ATOM 2126 N N . ALA A 1 294 ? -4.480 30.236 -15.562 1.00 46.05 294 ALA A N 1
ATOM 2127 C CA . ALA A 1 294 ? -3.849 29.042 -15.059 1.00 44.80 294 ALA A CA 1
ATOM 2128 C C . ALA A 1 294 ? -2.441 29.002 -15.601 1.00 44.83 294 ALA A C 1
ATOM 2129 O O . ALA A 1 294 ? -2.207 29.318 -16.763 1.00 44.17 294 ALA A O 1
ATOM 2131 N N . PRO A 1 295 ? -1.484 28.639 -14.745 1.00 45.38 295 PRO A N 1
ATOM 2132 C CA . PRO A 1 295 ? -0.063 28.572 -15.066 1.00 45.58 295 PRO A CA 1
ATOM 2133 C C . PRO A 1 295 ? 0.190 27.384 -15.938 1.00 46.23 295 PRO A C 1
ATOM 2134 O O . PRO A 1 295 ? -0.572 26.400 -15.851 1.00 46.79 295 PRO A O 1
ATOM 2138 N N . SER A 1 296 ? 1.224 27.450 -16.769 1.00 46.42 296 SER A N 1
ATOM 2139 C CA . SER A 1 296 ? 1.783 26.207 -17.301 1.00 47.65 296 SER A CA 1
ATOM 2140 C C . SER A 1 296 ? 2.597 25.606 -16.139 1.00 48.32 296 SER A C 1
ATOM 2141 O O . SER A 1 296 ? 3.249 26.337 -15.366 1.00 48.24 296 SER A O 1
ATOM 2143 N N . TYR A 1 297 ? 2.560 24.292 -15.969 1.00 48.51 297 TYR A N 1
ATOM 2144 C CA . TYR A 1 297 ? 3.364 23.725 -14.890 1.00 48.34 297 TYR A CA 1
ATOM 2145 C C . TYR A 1 297 ? 4.421 22.770 -15.467 1.00 49.41 297 TYR A C 1
ATOM 2146 O O . TYR A 1 297 ? 4.108 22.062 -16.456 1.00 49.39 297 TYR A O 1
ATOM 2155 N N . GLU A 1 298 ? 5.649 22.765 -14.892 1.00 49.84 298 GLU A N 1
ATOM 2156 C CA . GLU A 1 298 ? 6.691 21.812 -15.314 1.00 51.49 298 GLU A CA 1
ATOM 2157 C C . GLU A 1 298 ? 6.115 20.413 -15.126 1.00 52.77 298 GLU A C 1
ATOM 2158 O O . GLU A 1 298 ? 5.377 20.180 -14.177 1.00 52.64 298 GLU A O 1
ATOM 2160 N N . LYS A 1 299 ? 6.352 19.497 -16.054 1.00 54.58 299 LYS A N 1
ATOM 2161 C CA . LYS A 1 299 ? 5.657 18.203 -15.943 1.00 56.68 299 LYS A CA 1
ATOM 2162 C C . LYS A 1 299 ? 6.420 17.320 -14.918 1.00 58.03 299 LYS A C 1
ATOM 2163 O O . LYS A 1 299 ? 7.608 17.094 -15.074 1.00 58.44 299 LYS A O 1
ATOM 2165 N N . LYS A 1 300 ? 5.794 16.874 -13.833 1.00 59.47 300 LYS A N 1
ATOM 2166 C CA . LYS A 1 300 ? 6.621 16.311 -12.762 1.00 60.63 300 LYS A CA 1
ATOM 2167 C C . LYS A 1 300 ? 6.388 14.802 -12.554 1.00 61.93 300 LYS A C 1
ATOM 2168 O O . LYS A 1 300 ? 5.253 14.319 -12.732 1.00 61.69 300 LYS A O 1
ATOM 2170 N N . GLU A 1 301 ? 7.468 14.066 -12.225 1.00 63.45 301 GLU A N 1
ATOM 2171 C CA . GLU A 1 301 ? 7.366 12.652 -11.781 1.00 64.58 301 GLU A CA 1
ATOM 2172 C C . GLU A 1 301 ? 7.043 12.708 -10.310 1.00 65.55 301 GLU A C 1
ATOM 2173 O O . GLU A 1 301 ? 7.487 13.621 -9.634 1.00 65.87 301 GLU A O 1
ATOM 2175 N N . THR A 1 302 ? 6.262 11.753 -9.817 1.00 67.03 302 THR A N 1
ATOM 2176 C CA . THR A 1 302 ? 5.729 11.805 -8.448 1.00 68.29 302 THR A CA 1
ATOM 2177 C C . THR A 1 302 ? 5.254 10.421 -7.936 1.00 69.45 302 THR A C 1
ATOM 2178 O O . THR A 1 302 ? 4.116 9.993 -8.249 1.00 70.15 302 THR A O 1
ATOM 2180 N N . GLY A 1 303 ? 6.112 9.737 -7.161 1.00 69.63 303 GLY A N 1
ATOM 2181 C CA . GLY A 1 303 ? 5.742 8.482 -6.478 1.00 69.90 303 GLY A CA 1
ATOM 2182 C C . GLY A 1 303 ? 6.272 8.280 -5.056 1.00 70.25 303 GLY A C 1
ATOM 2183 O O . GLY A 1 303 ? 6.595 9.255 -4.361 1.00 70.34 303 GLY A O 1
ATOM 2184 N N . THR A 1 304 ? 6.353 7.012 -4.607 1.00 70.46 304 THR A N 1
ATOM 2185 C CA . THR A 1 304 ? 6.968 6.676 -3.286 1.00 69.61 304 THR A CA 1
ATOM 2186 C C . THR A 1 304 ? 8.489 7.016 -3.277 1.00 69.18 304 THR A C 1
ATOM 2187 O O . THR A 1 304 ? 8.997 7.526 -2.277 1.00 68.82 304 THR A O 1
ATOM 2189 N N . ASP A 1 305 ? 9.183 6.794 -4.400 1.00 68.29 305 ASP A N 1
ATOM 2190 C CA . ASP A 1 305 ? 10.596 7.150 -4.517 1.00 67.94 305 ASP A CA 1
ATOM 2191 C C . ASP A 1 305 ? 10.849 8.648 -4.296 1.00 67.97 305 ASP A C 1
ATOM 2192 O O . ASP A 1 305 ? 11.684 9.063 -3.471 1.00 67.86 305 ASP A O 1
ATOM 2194 N N . ILE A 1 306 ? 10.105 9.466 -5.031 1.00 68.00 306 ILE A N 1
ATOM 2195 C CA . ILE A 1 306 ? 10.348 10.921 -5.074 1.00 67.65 306 ILE A CA 1
ATOM 2196 C C . ILE A 1 306 ? 10.014 11.614 -3.754 1.00 67.64 306 ILE A C 1
ATOM 2197 O O . ILE A 1 306 ? 10.618 12.630 -3.387 1.00 67.21 306 ILE A O 1
ATOM 2202 N N . ALA A 1 307 ? 9.044 11.046 -3.055 1.00 67.71 307 ALA A N 1
ATOM 2203 C CA . ALA A 1 307 ? 8.774 11.405 -1.688 1.00 68.20 307 ALA A CA 1
ATOM 2204 C C . ALA A 1 307 ? 10.046 11.369 -0.794 1.00 68.79 307 ALA A C 1
ATOM 2205 O O . ALA A 1 307 ? 10.324 12.317 -0.036 1.00 68.57 307 ALA A O 1
ATOM 2207 N N . ILE A 1 308 ? 10.814 10.277 -0.891 1.00 69.35 308 ILE A N 1
ATOM 2208 C CA . ILE A 1 308 ? 11.947 10.071 -0.003 1.00 69.60 308 ILE A CA 1
ATOM 2209 C C . ILE A 1 308 ? 12.928 11.221 -0.217 1.00 70.11 308 ILE A C 1
ATOM 2210 O O . ILE A 1 308 ? 13.340 11.874 0.744 1.00 69.97 308 ILE A O 1
ATOM 2212 N N . GLN A 1 309 ? 13.244 11.501 -1.484 1.00 70.71 309 GLN A N 1
ATOM 2213 C CA . GLN A 1 309 ? 14.179 12.583 -1.844 1.00 71.09 309 GLN A CA 1
ATOM 2214 C C . GLN A 1 309 ? 13.811 13.957 -1.256 1.00 71.57 309 GLN A C 1
ATOM 2215 O O . GLN A 1 309 ? 14.669 14.610 -0.645 1.00 72.02 309 GLN A O 1
ATOM 2221 N N . TYR A 1 310 ? 12.564 14.405 -1.419 1.00 71.54 310 TYR A N 1
ATOM 2222 C CA . TYR A 1 310 ? 12.189 15.650 -0.747 1.00 72.07 310 TYR A CA 1
ATOM 2223 C C . TYR A 1 310 ? 12.310 15.477 0.764 1.00 72.06 310 TYR A C 1
ATOM 2224 O O . TYR A 1 310 ? 13.046 16.237 1.376 1.00 72.70 310 TYR A O 1
ATOM 2233 N N . LEU A 1 311 ? 11.636 14.488 1.367 1.00 71.80 311 LEU A N 1
ATOM 2234 C CA . LEU A 1 311 ? 11.728 14.304 2.828 1.00 72.04 311 LEU A CA 1
ATOM 2235 C C . LEU A 1 311 ? 13.235 14.244 3.277 1.00 73.01 311 LEU A C 1
ATOM 2236 O O . LEU A 1 311 ? 13.618 14.770 4.353 1.00 72.77 311 LEU A O 1
ATOM 2238 N N . GLU A 1 312 ? 14.096 13.730 2.416 1.00 74.00 312 GLU A N 1
ATOM 2239 C CA . GLU A 1 312 ? 15.507 13.802 2.711 1.00 74.43 312 GLU A CA 1
ATOM 2240 C C . GLU A 1 312 ? 16.034 15.229 2.732 1.00 74.71 312 GLU A C 1
ATOM 2241 O O . GLU A 1 312 ? 16.651 15.637 3.684 1.00 74.71 312 GLU A O 1
ATOM 2243 N N . GLU A 1 313 ? 15.706 16.024 1.734 1.00 74.97 313 GLU A N 1
ATOM 2244 C CA . GLU A 1 313 ? 16.262 17.366 1.647 1.00 75.61 313 GLU A CA 1
ATOM 2245 C C . GLU A 1 313 ? 15.818 18.153 2.842 1.00 75.93 313 GLU A C 1
ATOM 2246 O O . GLU A 1 313 ? 16.525 18.983 3.338 1.00 76.07 313 GLU A O 1
ATOM 2248 N N . ALA A 1 314 ? 14.598 17.917 3.254 1.00 76.86 314 ALA A N 1
ATOM 2249 C CA . ALA A 1 314 ? 14.024 18.545 4.419 1.00 78.11 314 ALA A CA 1
ATOM 2250 C C . ALA A 1 314 ? 14.784 18.174 5.669 1.00 79.02 314 ALA A C 1
ATOM 2251 O O . ALA A 1 314 ? 14.882 18.964 6.587 1.00 79.15 314 ALA A O 1
ATOM 2253 N N . GLY A 1 315 ? 15.233 16.933 5.752 1.00 79.78 315 GLY A N 1
ATOM 2254 C CA . GLY A 1 315 ? 16.037 16.517 6.878 1.00 80.03 315 GLY A CA 1
ATOM 2255 C C . GLY A 1 315 ? 15.482 15.306 7.561 1.00 80.55 315 GLY A C 1
ATOM 2256 O O . GLY A 1 315 ? 15.509 15.187 8.772 1.00 80.85 315 GLY A O 1
ATOM 2257 N N . TYR A 1 316 ? 14.978 14.391 6.764 1.00 80.59 316 TYR A N 1
ATOM 2258 C CA . TYR A 1 316 ? 14.347 13.192 7.297 1.00 80.52 316 TYR A CA 1
ATOM 2259 C C . TYR A 1 316 ? 14.904 11.966 6.629 1.00 81.83 316 TYR A C 1
ATOM 2260 O O . TYR A 1 316 ? 14.909 11.891 5.403 1.00 82.40 316 TYR A O 1
ATOM 2269 N N . THR A 1 317 ? 15.382 11.016 7.424 1.00 83.11 317 THR A N 1
ATOM 2270 C CA . THR A 1 317 ? 15.815 9.733 6.888 1.00 84.69 317 THR A CA 1
ATOM 2271 C C . THR A 1 317 ? 15.039 8.621 7.594 1.00 86.15 317 THR A C 1
ATOM 2272 O O . THR A 1 317 ? 14.520 8.827 8.697 1.00 86.29 317 THR A O 1
ATOM 2274 N N . LEU A 1 318 ? 14.923 7.459 6.951 1.00 87.99 318 LEU A N 1
ATOM 2275 C CA . LEU A 1 318 ? 14.217 6.311 7.560 1.00 90.00 318 LEU A CA 1
ATOM 2276 C C . LEU A 1 318 ? 15.179 5.427 8.376 1.00 91.21 318 LEU A C 1
ATOM 2277 O O . LEU A 1 318 ? 16.074 4.810 7.801 1.00 91.81 318 LEU A O 1
ATOM 2279 N N . GLU A 1 319 ? 15.005 5.367 9.701 1.00 92.48 319 GLU A N 1
ATOM 2280 C CA . GLU A 1 319 ? 15.902 4.559 10.569 1.00 93.53 319 GLU A CA 1
ATOM 2281 C C . GLU A 1 319 ? 15.263 3.359 11.291 1.00 93.60 319 GLU A C 1
ATOM 2282 O O . GLU A 1 319 ? 14.442 3.524 12.207 1.00 93.38 319 GLU A O 1
ATOM 2288 N N . ASN A 1 320 ? 15.682 2.164 10.857 1.00 93.90 320 ASN A N 1
ATOM 2289 C CA . ASN A 1 320 ? 15.173 0.864 11.335 1.00 94.11 320 ASN A CA 1
ATOM 2290 C C . ASN A 1 320 ? 13.654 0.718 11.146 1.00 94.01 320 ASN A C 1
ATOM 2291 O O . ASN A 1 320 ? 12.894 0.594 12.112 1.00 94.23 320 ASN A O 1
ATOM 2293 N N . GLN A 1 322 ? 10.876 3.622 10.125 1.00 74.90 322 GLN A N 1
ATOM 2294 C CA . GLN A 1 322 ? 10.354 4.889 10.701 1.00 75.92 322 GLN A CA 1
ATOM 2295 C C . GLN A 1 322 ? 11.126 6.151 10.267 1.00 76.03 322 GLN A C 1
ATOM 2296 O O . GLN A 1 322 ? 12.284 6.352 10.673 1.00 76.23 322 GLN A O 1
ATOM 2298 N N . MET A 1 323 ? 10.480 6.992 9.443 1.00 76.04 323 MET A N 1
ATOM 2299 C CA . MET A 1 323 ? 11.038 8.291 9.009 1.00 75.61 323 MET A CA 1
ATOM 2300 C C . MET A 1 323 ? 11.140 9.212 10.220 1.00 75.85 323 MET A C 1
ATOM 2301 O O . MET A 1 323 ? 10.225 9.241 11.060 1.00 76.08 323 MET A O 1
ATOM 2306 N N . GLN A 1 324 ? 12.227 9.967 10.317 1.00 75.59 324 GLN A N 1
ATOM 2307 C CA . GLN A 1 324 ? 12.417 10.825 11.478 1.00 75.71 324 GLN A CA 1
ATOM 2308 C C . GLN A 1 324 ? 13.499 11.881 11.224 1.00 76.21 324 GLN A C 1
ATOM 2309 O O . GLN A 1 324 ? 14.354 11.713 10.353 1.00 76.07 324 GLN A O 1
ATOM 2315 N N . LYS A 1 325 ? 13.449 12.963 11.966 1.00 77.34 325 LYS A N 1
ATOM 2316 C CA . LYS A 1 325 ? 14.494 13.950 11.930 1.00 78.89 325 LYS A CA 1
ATOM 2317 C C . LYS A 1 325 ? 14.921 14.028 13.375 1.00 80.21 325 LYS A C 1
ATOM 2318 O O . LYS A 1 325 ? 14.092 14.190 14.248 1.00 80.61 325 LYS A O 1
ATOM 2320 N N . ASP A 1 326 ? 16.207 13.908 13.642 1.00 80.85 326 ASP A N 1
ATOM 2321 C CA . ASP A 1 326 ? 16.657 13.887 15.007 1.00 81.59 326 ASP A CA 1
ATOM 2322 C C . ASP A 1 326 ? 15.952 12.737 15.664 1.00 82.00 326 ASP A C 1
ATOM 2323 O O . ASP A 1 326 ? 15.874 11.653 15.108 1.00 82.91 326 ASP A O 1
ATOM 2325 N N . GLY A 1 327 ? 15.398 12.993 16.835 1.00 81.88 327 GLY A N 1
ATOM 2326 C CA . GLY A 1 327 ? 14.745 11.971 17.630 1.00 81.28 327 GLY A CA 1
ATOM 2327 C C . GLY A 1 327 ? 13.265 11.676 17.541 1.00 80.89 327 GLY A C 1
ATOM 2328 O O . GLY A 1 327 ? 12.790 10.825 18.271 1.00 80.96 327 GLY A O 1
ATOM 2329 N N . GLU A 1 328 ? 12.519 12.389 16.713 1.00 80.03 328 GLU A N 1
ATOM 2330 C CA . GLU A 1 328 ? 11.077 12.234 16.717 1.00 79.16 328 GLU A CA 1
ATOM 2331 C C . GLU A 1 328 ? 10.448 11.707 15.439 1.00 78.51 328 GLU A C 1
ATOM 2332 O O . GLU A 1 328 ? 10.697 12.209 14.366 1.00 78.60 328 GLU A O 1
ATOM 2334 N N . PRO A 1 329 ? 9.613 10.690 15.574 1.00 77.66 329 PRO A N 1
ATOM 2335 C CA . PRO A 1 329 ? 8.938 10.091 14.412 1.00 76.75 329 PRO A CA 1
ATOM 2336 C C . PRO A 1 329 ? 8.214 11.092 13.470 1.00 75.48 329 PRO A C 1
ATOM 2337 O O . PRO A 1 329 ? 7.545 12.013 13.964 1.00 75.07 329 PRO A O 1
ATOM 2341 N N . LEU A 1 330 ? 8.342 10.906 12.146 1.00 73.91 330 LEU A N 1
ATOM 2342 C CA . LEU A 1 330 ? 7.455 11.598 11.181 1.00 72.30 330 LEU A CA 1
ATOM 2343 C C . LEU A 1 330 ? 6.101 10.915 10.944 1.00 71.91 330 LEU A C 1
ATOM 2344 O O . LEU A 1 330 ? 6.028 9.772 10.489 1.00 71.44 330 LEU A O 1
ATOM 2349 N N . HIS A 1 331 ? 5.029 11.643 11.231 1.00 71.61 331 HIS A N 1
ATOM 2350 C CA . HIS A 1 331 ? 3.691 11.106 11.059 1.00 71.58 331 HIS A CA 1
ATOM 2351 C C . HIS A 1 331 ? 2.678 12.226 10.794 1.00 70.72 331 HIS A C 1
ATOM 2352 O O . HIS A 1 331 ? 2.961 13.397 11.066 1.00 70.62 331 HIS A O 1
ATOM 2359 N N . PHE A 1 332 ? 1.509 11.864 10.262 1.00 69.61 332 PHE A N 1
ATOM 2360 C CA . PHE A 1 332 ? 0.449 12.829 10.018 1.00 68.53 332 PHE A CA 1
ATOM 2361 C C . PHE A 1 332 ? -0.868 12.223 10.430 1.00 68.69 332 PHE A C 1
ATOM 2362 O O . PHE A 1 332 ? -1.104 11.035 10.210 1.00 68.80 332 PHE A O 1
ATOM 2370 N N . THR A 1 333 ? -1.739 13.045 10.999 1.00 68.30 333 THR A N 1
ATOM 2371 C CA . THR A 1 333 ? -3.130 12.679 11.149 1.00 68.08 333 THR A CA 1
ATOM 2372 C C . THR A 1 333 ? -3.933 13.383 10.012 1.00 68.20 333 THR A C 1
ATOM 2373 O O . THR A 1 333 ? -4.152 14.611 10.059 1.00 68.64 333 THR A O 1
ATOM 2375 N N . VAL A 1 334 ? -4.318 12.590 8.991 1.00 67.83 334 VAL A N 1
ATOM 2376 C CA . VAL A 1 334 ? -5.088 13.004 7.799 1.00 67.08 334 VAL A CA 1
ATOM 2377 C C . VAL A 1 334 ? -6.588 12.808 8.010 1.00 67.30 334 VAL A C 1
ATOM 2378 O O . VAL A 1 334 ? -7.060 11.688 7.952 1.00 67.53 334 VAL A O 1
ATOM 2380 N N . LEU A 1 335 ? -7.338 13.880 8.263 1.00 67.14 335 LEU A N 1
ATOM 2381 C CA . LEU A 1 335 ? -8.793 13.786 8.331 1.00 67.31 335 LEU A CA 1
ATOM 2382 C C . LEU A 1 335 ? -9.379 13.479 6.977 1.00 68.19 335 LEU A C 1
ATOM 2383 O O . LEU A 1 335 ? -8.747 13.680 5.949 1.00 67.94 335 LEU A O 1
ATOM 2388 N N . THR A 1 336 ? -10.624 13.030 7.003 1.00 69.38 336 THR A N 1
ATOM 2389 C CA . THR A 1 336 ? -11.419 12.797 5.813 1.00 70.48 336 THR A CA 1
ATOM 2390 C C . THR A 1 336 ? -12.885 12.799 6.265 1.00 71.49 336 THR A C 1
ATOM 2391 O O . THR A 1 336 ? -13.146 12.927 7.475 1.00 71.58 336 THR A O 1
ATOM 2395 N N . TYR A 1 337 ? -13.832 12.703 5.321 1.00 72.58 337 TYR A N 1
ATOM 2396 C CA . TYR A 1 337 ? -15.270 12.703 5.669 1.00 73.95 337 TYR A CA 1
ATOM 2397 C C . TYR A 1 337 ? -16.226 12.001 4.685 1.00 74.97 337 TYR A C 1
ATOM 2398 O O . TYR A 1 337 ? -15.813 11.545 3.603 1.00 75.12 337 TYR A O 1
ATOM 2407 N N . GLY A 1 338 ? -17.502 11.916 5.078 1.00 75.90 338 GLY A N 1
ATOM 2408 C CA . GLY A 1 338 ? -18.489 11.090 4.373 1.00 77.13 338 GLY A CA 1
ATOM 2409 C C . GLY A 1 338 ? -19.095 11.651 3.081 1.00 78.01 338 GLY A C 1
ATOM 2410 O O . GLY A 1 338 ? -19.147 10.941 2.044 1.00 77.63 338 GLY A O 1
ATOM 2411 N N . SER A 1 339 ? -19.548 12.916 3.152 1.00 78.46 339 SER A N 1
ATOM 2412 C CA . SER A 1 339 ? -20.304 13.590 2.081 1.00 78.63 339 SER A CA 1
ATOM 2413 C C . SER A 1 339 ? -19.883 13.223 0.634 1.00 79.28 339 SER A C 1
ATOM 2414 O O . SER A 1 339 ? -20.730 13.168 -0.265 1.00 79.46 339 SER A O 1
ATOM 2416 N N . ARG A 1 340 ? -18.582 12.970 0.427 1.00 79.57 340 ARG A N 1
ATOM 2417 C CA . ARG A 1 340 ? -18.008 12.625 -0.885 1.00 79.60 340 ARG A CA 1
ATOM 2418 C C . ARG A 1 340 ? -17.225 11.325 -0.806 1.00 79.60 340 ARG A C 1
ATOM 2419 O O . ARG A 1 340 ? -16.096 11.314 -0.306 1.00 80.01 340 ARG A O 1
ATOM 2427 N N . ALA A 1 341 ? -17.801 10.241 -1.327 1.00 79.01 341 ALA A N 1
ATOM 2428 C CA . ALA A 1 341 ? -17.333 8.892 -0.999 1.00 78.11 341 ALA A CA 1
ATOM 2429 C C . ALA A 1 341 ? -15.959 8.492 -1.561 1.00 77.54 341 ALA A C 1
ATOM 2430 O O . ALA A 1 341 ? -15.361 7.503 -1.091 1.00 77.89 341 ALA A O 1
ATOM 2432 N N . GLU A 1 342 ? -15.461 9.237 -2.553 1.00 76.01 342 GLU A N 1
ATOM 2433 C CA . GLU A 1 342 ? -14.096 8.998 -3.085 1.00 74.44 342 GLU A CA 1
ATOM 2434 C C . GLU A 1 342 ? -12.994 9.602 -2.211 1.00 72.74 342 GLU A C 1
ATOM 2435 O O . GLU A 1 342 ? -11.835 9.208 -2.335 1.00 72.79 342 GLU A O 1
ATOM 2441 N N . LEU A 1 343 ? -13.343 10.559 -1.350 1.00 70.62 343 LEU A N 1
ATOM 2442 C CA . LEU A 1 343 ? -12.341 11.224 -0.510 1.00 68.90 343 LEU A CA 1
ATOM 2443 C C . LEU A 1 343 ? -11.665 10.271 0.496 1.00 68.07 343 LEU A C 1
ATOM 2444 O O . LEU A 1 343 ? -10.427 10.150 0.468 1.00 68.01 343 LEU A O 1
ATOM 2449 N N . PRO A 1 344 ? -12.468 9.575 1.361 1.00 66.87 344 PRO A N 1
ATOM 2450 C CA . PRO A 1 344 ? -11.994 8.513 2.237 1.00 65.62 344 PRO A CA 1
ATOM 2451 C C . PRO A 1 344 ? -11.156 7.452 1.540 1.00 64.87 344 PRO A C 1
ATOM 2452 O O . PRO A 1 344 ? -10.279 6.869 2.153 1.00 64.91 344 PRO A O 1
ATOM 2456 N N . LEU A 1 345 ? -11.406 7.205 0.268 1.00 64.36 345 LEU A N 1
ATOM 2457 C CA . LEU A 1 345 ? -10.556 6.303 -0.479 1.00 64.09 345 LEU A CA 1
ATOM 2458 C C . LEU A 1 345 ? -9.197 6.908 -0.785 1.00 64.08 345 LEU A C 1
ATOM 2459 O O . LEU A 1 345 ? -8.200 6.169 -0.828 1.00 64.47 345 LEU A O 1
ATOM 2464 N N . ILE A 1 346 ? -9.138 8.235 -0.992 1.00 63.56 346 ILE A N 1
ATOM 2465 C CA . ILE A 1 346 ? -7.850 8.896 -1.251 1.00 62.90 346 ILE A CA 1
ATOM 2466 C C . ILE A 1 346 ? -7.079 8.851 0.068 1.00 62.51 346 ILE A C 1
ATOM 2467 O O . ILE A 1 346 ? -5.904 8.462 0.098 1.00 62.27 346 ILE A O 1
ATOM 2469 N N . ALA A 1 347 ? -7.779 9.178 1.158 1.00 61.79 347 ALA A N 1
ATOM 2470 C CA . ALA A 1 347 ? -7.259 9.004 2.515 1.00 61.68 347 ALA A CA 1
ATOM 2471 C C . ALA A 1 347 ? -6.571 7.644 2.698 1.00 62.14 347 ALA A C 1
ATOM 2472 O O . ALA A 1 347 ? -5.367 7.598 2.978 1.00 62.54 347 ALA A O 1
ATOM 2474 N N . GLN A 1 348 ? -7.313 6.545 2.490 1.00 62.28 348 GLN A N 1
ATOM 2475 C CA . GLN A 1 348 ? -6.770 5.190 2.695 1.00 62.11 348 GLN A CA 1
ATOM 2476 C C . GLN A 1 348 ? -5.615 4.915 1.748 1.00 61.90 348 GLN A C 1
ATOM 2477 O O . GLN A 1 348 ? -4.656 4.263 2.127 1.00 62.44 348 GLN A O 1
ATOM 2479 N N . VAL A 1 349 ? -5.658 5.440 0.538 1.00 61.73 349 VAL A N 1
ATOM 2480 C CA . VAL A 1 349 ? -4.504 5.240 -0.351 1.00 61.95 349 VAL A CA 1
ATOM 2481 C C . VAL A 1 349 ? -3.283 6.043 0.125 1.00 62.63 349 VAL A C 1
ATOM 2482 O O . VAL A 1 349 ? -2.129 5.620 -0.056 1.00 62.91 349 VAL A O 1
ATOM 2486 N N . PHE A 1 350 ? -3.533 7.202 0.729 1.00 62.57 350 PHE A N 1
ATOM 2487 C CA . PHE A 1 350 ? -2.435 8.035 1.148 1.00 62.41 350 PHE A CA 1
ATOM 2488 C C . PHE A 1 350 ? -1.670 7.328 2.250 1.00 63.38 350 PHE A C 1
ATOM 2489 O O . PHE A 1 350 ? -0.457 7.210 2.169 1.00 63.32 350 PHE A O 1
ATOM 2497 N N . GLN A 1 351 ? -2.393 6.865 3.271 1.00 64.21 351 GLN A N 1
ATOM 2498 C CA . GLN A 1 351 ? -1.809 6.076 4.365 1.00 65.43 351 GLN A CA 1
ATOM 2499 C C . GLN A 1 351 ? -1.146 4.760 3.908 1.00 66.04 351 GLN A C 1
ATOM 2500 O O . GLN A 1 351 ? -0.230 4.256 4.560 1.00 66.15 351 GLN A O 1
ATOM 2506 N N . SER A 1 352 ? -1.590 4.203 2.794 1.00 66.45 352 SER A N 1
ATOM 2507 C CA . SER A 1 352 ? -0.925 3.016 2.309 1.00 67.38 352 SER A CA 1
ATOM 2508 C C . SER A 1 352 ? 0.430 3.416 1.717 1.00 67.91 352 SER A C 1
ATOM 2509 O O . SER A 1 352 ? 1.382 2.655 1.784 1.00 68.95 352 SER A O 1
ATOM 2511 N N . ASN A 1 353 ? 0.534 4.613 1.151 1.00 68.25 353 ASN A N 1
ATOM 2512 C CA . ASN A 1 353 ? 1.802 5.031 0.548 1.00 68.00 353 ASN A CA 1
ATOM 2513 C C . ASN A 1 353 ? 2.711 5.599 1.632 1.00 68.10 353 ASN A C 1
ATOM 2514 O O . ASN A 1 353 ? 3.924 5.386 1.625 1.00 67.69 353 ASN A O 1
ATOM 2519 N N . ALA A 1 354 ? 2.111 6.301 2.581 1.00 68.47 354 ALA A N 1
ATOM 2520 C CA . ALA A 1 354 ? 2.876 6.853 3.670 1.00 69.66 354 ALA A CA 1
ATOM 2521 C C . ALA A 1 354 ? 3.731 5.731 4.270 1.00 70.68 354 ALA A C 1
ATOM 2522 O O . ALA A 1 354 ? 4.977 5.807 4.220 1.00 71.77 354 ALA A O 1
ATOM 2524 N N . LYS A 1 355 ? 3.065 4.682 4.779 1.00 70.46 355 LYS A N 1
ATOM 2525 C CA . LYS A 1 355 ? 3.742 3.539 5.395 1.00 69.72 355 LYS A CA 1
ATOM 2526 C C . LYS A 1 355 ? 4.822 2.888 4.520 1.00 69.14 355 LYS A C 1
ATOM 2527 O O . LYS A 1 355 ? 5.903 2.626 5.032 1.00 69.25 355 LYS A O 1
ATOM 2529 N N . GLN A 1 356 ? 4.595 2.672 3.223 1.00 68.02 356 GLN A N 1
ATOM 2530 C CA . GLN A 1 356 ? 5.706 2.163 2.394 1.00 67.62 356 GLN A CA 1
ATOM 2531 C C . GLN A 1 356 ? 6.971 2.979 2.649 1.00 67.35 356 GLN A C 1
ATOM 2532 O O . GLN A 1 356 ? 8.052 2.456 2.565 1.00 66.99 356 GLN A O 1
ATOM 2534 N N . ILE A 1 357 ? 6.823 4.253 2.998 1.00 68.00 357 ILE A N 1
ATOM 2535 C CA . ILE A 1 357 ? 7.969 5.184 3.082 1.00 68.44 357 ILE A CA 1
ATOM 2536 C C . ILE A 1 357 ? 8.365 5.602 4.511 1.00 68.80 357 ILE A C 1
ATOM 2537 O O . ILE A 1 357 ? 9.262 6.416 4.684 1.00 69.46 357 ILE A O 1
ATOM 2539 N N . GLY A 1 358 ? 7.725 5.044 5.529 1.00 68.82 358 GLY A N 1
ATOM 2540 C CA . GLY A 1 358 ? 8.226 5.184 6.889 1.00 69.34 358 GLY A CA 1
ATOM 2541 C C . GLY A 1 358 ? 7.261 5.884 7.820 1.00 70.49 358 GLY A C 1
ATOM 2542 O O . GLY A 1 358 ? 7.550 6.060 9.028 1.00 70.23 358 GLY A O 1
ATOM 2543 N N . ILE A 1 359 ? 6.104 6.270 7.269 1.00 70.95 359 ILE A N 1
ATOM 2544 C CA . ILE A 1 359 ? 5.199 7.170 7.963 1.00 71.12 359 ILE A CA 1
ATOM 2545 C C . ILE A 1 359 ? 3.859 6.562 8.278 1.00 72.11 359 ILE A C 1
ATOM 2546 O O . ILE A 1 359 ? 3.190 5.977 7.413 1.00 72.65 359 ILE A O 1
ATOM 2551 N N . GLU A 1 360 ? 3.468 6.734 9.532 1.00 72.80 360 GLU A N 1
ATOM 2552 C CA . GLU A 1 360 ? 2.147 6.324 9.990 1.00 73.82 360 GLU A CA 1
ATOM 2553 C C . GLU A 1 360 ? 1.150 7.484 9.844 1.00 74.17 360 GLU A C 1
ATOM 2554 O O . GLU A 1 360 ? 1.452 8.645 10.195 1.00 74.52 360 GLU A O 1
ATOM 2556 N N . VAL A 1 361 ? -0.029 7.162 9.315 1.00 73.95 361 VAL A N 1
ATOM 2557 C CA . VAL A 1 361 ? -1.118 8.111 9.281 1.00 73.74 361 VAL A CA 1
ATOM 2558 C C . VAL A 1 361 ? -2.337 7.605 10.085 1.00 73.64 361 VAL A C 1
ATOM 2559 O O . VAL A 1 361 ? -2.863 6.525 9.819 1.00 73.40 361 VAL A O 1
ATOM 2561 N N . GLU A 1 362 ? -2.752 8.374 11.093 1.00 73.87 362 GLU A N 1
ATOM 2562 C CA . GLU A 1 362 ? -4.084 8.211 11.691 1.00 74.07 362 GLU A CA 1
ATOM 2563 C C . GLU A 1 362 ? -5.105 8.834 10.702 1.00 74.27 362 GLU A C 1
ATOM 2564 O O . GLU A 1 362 ? -5.115 10.062 10.502 1.00 74.22 362 GLU A O 1
ATOM 2566 N N . ILE A 1 363 ? -5.909 7.988 10.043 1.00 73.97 363 ILE A N 1
ATOM 2567 C CA . ILE A 1 363 ? -7.022 8.469 9.227 1.00 73.98 363 ILE A CA 1
ATOM 2568 C C . ILE A 1 363 ? -8.212 8.626 10.179 1.00 74.59 363 ILE A C 1
ATOM 2569 O O . ILE A 1 363 ? -8.647 7.663 10.782 1.00 74.35 363 ILE A O 1
ATOM 2571 N N . ARG A 1 364 ? -8.696 9.853 10.360 1.00 75.95 364 ARG A N 1
ATOM 2572 C CA . ARG A 1 364 ? -9.842 10.111 11.254 1.00 77.13 364 ARG A CA 1
ATOM 2573 C C . ARG A 1 364 ? -11.107 10.571 10.486 1.00 77.86 364 ARG A C 1
ATOM 2574 O O . ARG A 1 364 ? -11.184 11.731 10.064 1.00 78.14 364 ARG A O 1
ATOM 2576 N N . GLN A 1 365 ? -12.142 9.759 10.411 1.00 78.74 365 GLN A N 1
ATOM 2577 C CA . GLN A 1 365 ? -13.290 10.174 9.634 1.00 79.76 365 GLN A CA 1
ATOM 2578 C C . GLN A 1 365 ? -14.209 11.115 10.388 1.00 80.46 365 GLN A C 1
ATOM 2579 O O . GLN A 1 365 ? -15.113 10.711 11.078 1.00 80.99 365 GLN A O 1
ATOM 2581 N N . ILE A 1 366 ? -13.919 12.393 10.243 1.00 81.14 366 ILE A N 1
ATOM 2582 C CA . ILE A 1 366 ? -14.711 13.495 10.737 1.00 81.64 366 ILE A CA 1
ATOM 2583 C C . ILE A 1 366 ? -15.969 13.700 9.916 1.00 82.28 366 ILE A C 1
ATOM 2584 O O . ILE A 1 366 ? -16.072 13.214 8.818 1.00 82.07 366 ILE A O 1
ATOM 2586 N N . GLU A 1 367 ? -16.957 14.353 10.491 1.00 83.28 367 GLU A N 1
ATOM 2587 C CA . GLU A 1 367 ? -18.099 14.796 9.738 1.00 84.81 367 GLU A CA 1
ATOM 2588 C C . GLU A 1 367 ? -18.120 16.305 9.817 1.00 85.82 367 GLU A C 1
ATOM 2589 O O . GLU A 1 367 ? -18.071 16.864 10.899 1.00 86.40 367 GLU A O 1
ATOM 2591 N N . VAL A 1 368 ? -18.201 16.963 8.671 1.00 86.45 368 VAL A N 1
ATOM 2592 C CA . VAL A 1 368 ? -18.236 18.417 8.576 1.00 87.16 368 VAL A CA 1
ATOM 2593 C C . VAL A 1 368 ? -16.821 18.929 8.471 1.00 87.76 368 VAL A C 1
ATOM 2594 O O . VAL A 1 368 ? -15.904 18.236 8.818 1.00 88.07 368 VAL A O 1
ATOM 2596 N N . PRO A 1 369 ? -16.638 20.161 8.035 1.00 88.32 369 PRO A N 1
ATOM 2597 C CA . PRO A 1 369 ? -15.316 20.753 7.990 1.00 88.28 369 PRO A CA 1
ATOM 2598 C C . PRO A 1 369 ? -15.165 21.724 9.131 1.00 88.27 369 PRO A C 1
ATOM 2599 O O . PRO A 1 369 ? -14.177 22.390 9.251 1.00 87.99 369 PRO A O 1
ATOM 2601 N N . GLU A 1 370 ? -16.186 21.807 9.960 1.00 88.44 370 GLU A N 1
ATOM 2602 C CA . GLU A 1 370 ? -16.187 22.661 11.128 1.00 88.23 370 GLU A CA 1
ATOM 2603 C C . GLU A 1 370 ? -15.096 22.224 12.054 1.00 88.12 370 GLU A C 1
ATOM 2604 O O . GLU A 1 370 ? -14.464 23.008 12.720 1.00 87.72 370 GLU A O 1
ATOM 2605 N N . GLU A 1 371 ? -14.900 20.928 12.111 1.00 88.12 371 GLU A N 1
ATOM 2606 C CA . GLU A 1 371 ? -13.832 20.372 12.931 1.00 87.91 371 GLU A CA 1
ATOM 2607 C C . GLU A 1 371 ? -12.469 21.112 12.885 1.00 87.86 371 GLU A C 1
ATOM 2608 O O . GLU A 1 371 ? -11.737 21.119 13.872 1.00 87.72 371 GLU A O 1
ATOM 2614 N N . TYR A 1 372 ? -12.130 21.659 11.743 1.00 88.08 372 TYR A N 1
ATOM 2615 C CA . TYR A 1 372 ? -10.826 22.235 11.628 1.00 88.36 372 TYR A CA 1
ATOM 2616 C C . TYR A 1 372 ? -10.688 23.384 12.579 1.00 88.55 372 TYR A C 1
ATOM 2617 O O . TYR A 1 372 ? -9.669 23.527 13.225 1.00 88.56 372 TYR A O 1
ATOM 2619 N N . MET A 1 373 ? -11.670 24.258 12.655 1.00 88.89 373 MET A N 1
ATOM 2620 C CA . MET A 1 373 ? -11.548 25.245 13.689 1.00 89.26 373 MET A CA 1
ATOM 2621 C C . MET A 1 373 ? -11.625 24.679 15.110 1.00 89.73 373 MET A C 1
ATOM 2622 O O . MET A 1 373 ? -10.829 25.025 15.958 1.00 89.74 373 MET A O 1
ATOM 2624 N N . ALA A 1 374 ? -12.596 23.812 15.379 1.00 90.22 374 ALA A N 1
ATOM 2625 C CA . ALA A 1 374 ? -12.680 23.198 16.694 1.00 90.14 374 ALA A CA 1
ATOM 2626 C C . ALA A 1 374 ? -11.651 22.201 17.139 1.00 90.04 374 ALA A C 1
ATOM 2627 O O . ALA A 1 374 ? -11.094 22.313 18.212 1.00 90.30 374 ALA A O 1
ATOM 2629 N N . SER A 1 375 ? -11.340 21.250 16.284 1.00 89.69 375 SER A N 1
ATOM 2630 C CA . SER A 1 375 ? -10.433 20.222 16.716 1.00 89.24 375 SER A CA 1
ATOM 2631 C C . SER A 1 375 ? -9.212 21.032 16.776 1.00 89.12 375 SER A C 1
ATOM 2632 O O . SER A 1 375 ? -8.346 20.910 17.614 1.00 89.17 375 SER A O 1
ATOM 2634 N N . ASN A 1 376 ? -9.175 21.900 15.807 1.00 88.96 376 ASN A N 1
ATOM 2635 C CA . ASN A 1 376 ? -7.994 22.773 15.617 1.00 88.22 376 ASN A CA 1
ATOM 2636 C C . ASN A 1 376 ? -6.747 21.937 15.809 1.00 87.58 376 ASN A C 1
ATOM 2637 O O . ASN A 1 376 ? -6.573 20.940 15.113 1.00 87.96 376 ASN A O 1
ATOM 2638 N N . ARG A 1 377 ? -5.901 22.313 16.765 1.00 86.60 377 ARG A N 1
ATOM 2639 C CA . ARG A 1 377 ? -4.801 21.457 17.211 1.00 85.22 377 ARG A CA 1
ATOM 2640 C C . ARG A 1 377 ? -4.285 20.328 16.307 1.00 84.27 377 ARG A C 1
ATOM 2641 O O . ARG A 1 377 ? -3.462 20.585 15.421 1.00 84.17 377 ARG A O 1
ATOM 2642 N N . ASP A 1 378 ? -4.787 19.095 16.522 1.00 83.14 378 ASP A N 1
ATOM 2643 C CA . ASP A 1 378 ? -4.084 17.836 16.153 1.00 81.92 378 ASP A CA 1
ATOM 2644 C C . ASP A 1 378 ? -3.668 17.670 14.705 1.00 80.66 378 ASP A C 1
ATOM 2645 O O . ASP A 1 378 ? -2.505 17.316 14.445 1.00 81.23 378 ASP A O 1
ATOM 2650 N N . TRP A 1 379 ? -4.616 17.912 13.790 1.00 78.18 379 TRP A N 1
ATOM 2651 C CA . TRP A 1 379 ? -4.577 17.430 12.384 1.00 75.64 379 TRP A CA 1
ATOM 2652 C C . TRP A 1 379 ? -3.494 17.987 11.460 1.00 73.76 379 TRP A C 1
ATOM 2653 O O . TRP A 1 379 ? -3.214 19.179 11.458 1.00 72.42 379 TRP A O 1
ATOM 2664 N N . ASP A 1 380 ? -2.919 17.108 10.653 1.00 72.20 380 ASP A N 1
ATOM 2665 C CA . ASP A 1 380 ? -1.908 17.526 9.688 1.00 71.56 380 ASP A CA 1
ATOM 2666 C C . ASP A 1 380 ? -2.494 17.859 8.291 1.00 70.29 380 ASP A C 1
ATOM 2667 O O . ASP A 1 380 ? -2.200 18.920 7.714 1.00 69.44 380 ASP A O 1
ATOM 2672 N N . LEU A 1 381 ? -3.313 16.938 7.764 1.00 68.81 381 LEU A N 1
ATOM 2673 C CA . LEU A 1 381 ? -3.951 17.070 6.440 1.00 66.89 381 LEU A CA 1
ATOM 2674 C C . LEU A 1 381 ? -5.440 16.683 6.416 1.00 66.40 381 LEU A C 1
ATOM 2675 O O . LEU A 1 381 ? -5.916 15.898 7.256 1.00 66.50 381 LEU A O 1
ATOM 2680 N N . ILE A 1 382 ? -6.175 17.240 5.455 1.00 65.23 382 ILE A N 1
ATOM 2681 C CA . ILE A 1 382 ? -7.514 16.754 5.167 1.00 64.28 382 ILE A CA 1
ATOM 2682 C C . ILE A 1 382 ? -7.757 16.561 3.650 1.00 63.83 382 ILE A C 1
ATOM 2683 O O . ILE A 1 382 ? -7.432 17.441 2.822 1.00 63.99 382 ILE A O 1
ATOM 2688 N N . THR A 1 383 ? -8.273 15.376 3.298 1.00 62.79 383 THR A N 1
ATOM 2689 C CA . THR A 1 383 ? -8.794 15.086 1.965 1.00 61.25 383 THR A CA 1
ATOM 2690 C C . THR A 1 383 ? -10.011 16.004 1.798 1.00 60.76 383 THR A C 1
ATOM 2691 O O . THR A 1 383 ? -11.106 15.660 2.273 1.00 60.06 383 THR A O 1
ATOM 2693 N N . TYR A 1 384 ? -9.783 17.188 1.188 1.00 59.72 384 TYR A N 1
ATOM 2694 C CA . TYR A 1 384 ? -10.799 18.268 1.050 1.00 58.81 384 TYR A CA 1
ATOM 2695 C C . TYR A 1 384 ? -11.227 18.493 -0.388 1.00 58.22 384 TYR A C 1
ATOM 2696 O O . TYR A 1 384 ? -10.769 17.775 -1.287 1.00 58.84 384 TYR A O 1
ATOM 2705 N N . SER A 1 385 ? -12.067 19.514 -0.609 1.00 57.19 385 SER A N 1
ATOM 2706 C CA . SER A 1 385 ? -12.652 19.799 -1.943 1.00 56.10 385 SER A CA 1
ATOM 2707 C C . SER A 1 385 ? -13.218 21.207 -2.050 1.00 55.15 385 SER A C 1
ATOM 2708 O O . SER A 1 385 ? -13.957 21.608 -1.197 1.00 54.85 385 SER A O 1
ATOM 2711 N N . ASN A 1 386 ? -12.887 21.947 -3.100 1.00 54.95 386 ASN A N 1
ATOM 2712 C CA . ASN A 1 386 ? -13.478 23.282 -3.321 1.00 54.84 386 ASN A CA 1
ATOM 2713 C C . ASN A 1 386 ? -13.859 23.483 -4.762 1.00 54.46 386 ASN A C 1
ATOM 2714 O O . ASN A 1 386 ? -13.258 22.875 -5.662 1.00 54.84 386 ASN A O 1
ATOM 2719 N N . VAL A 1 387 ? -14.830 24.362 -5.005 1.00 53.67 387 VAL A N 1
ATOM 2720 C CA . VAL A 1 387 ? -14.975 24.941 -6.358 1.00 52.51 387 VAL A CA 1
ATOM 2721 C C . VAL A 1 387 ? -14.171 26.222 -6.314 1.00 51.67 387 VAL A C 1
ATOM 2722 O O . VAL A 1 387 ? -14.464 27.093 -5.503 1.00 50.97 387 VAL A O 1
ATOM 2726 N N . THR A 1 388 ? -13.156 26.329 -7.174 1.00 51.16 388 THR A N 1
ATOM 2727 C CA . THR A 1 388 ? -12.118 27.353 -7.005 1.00 49.58 388 THR A CA 1
ATOM 2728 C C . THR A 1 388 ? -12.375 28.600 -7.874 1.00 50.59 388 THR A C 1
ATOM 2729 O O . THR A 1 388 ? -11.836 29.693 -7.602 1.00 50.59 388 THR A O 1
ATOM 2733 N N . SER A 1 389 ? -13.197 28.429 -8.909 1.00 50.99 389 SER A N 1
ATOM 2734 C CA . SER A 1 389 ? -13.436 29.482 -9.873 1.00 51.86 389 SER A CA 1
ATOM 2735 C C . SER A 1 389 ? -14.881 29.378 -10.363 1.00 53.11 389 SER A C 1
ATOM 2736 O O . SER A 1 389 ? -15.158 29.019 -11.527 1.00 53.54 389 SER A O 1
ATOM 2739 N N . PRO A 1 390 ? -15.820 29.732 -9.478 1.00 53.99 390 PRO A N 1
ATOM 2740 C CA . PRO A 1 390 ? -17.221 29.320 -9.618 1.00 53.97 390 PRO A CA 1
ATOM 2741 C C . PRO A 1 390 ? -17.850 29.903 -10.883 1.00 53.65 390 PRO A C 1
ATOM 2742 O O . PRO A 1 390 ? -18.661 29.211 -11.559 1.00 53.86 390 PRO A O 1
ATOM 2746 N N . ARG A 1 391 ? -17.516 31.156 -11.203 1.00 52.21 391 ARG A N 1
ATOM 2747 C CA . ARG A 1 391 ? -17.953 31.642 -12.491 1.00 51.17 391 ARG A CA 1
ATOM 2748 C C . ARG A 1 391 ? -16.912 32.434 -13.165 1.00 51.21 391 ARG A C 1
ATOM 2749 O O . ARG A 1 391 ? -17.115 33.590 -13.525 1.00 52.20 391 ARG A O 1
ATOM 2757 N N . GLY A 1 392 ? -15.764 31.789 -13.328 1.00 50.98 392 GLY A N 1
ATOM 2758 C CA . GLY A 1 392 ? -14.625 32.383 -14.003 1.00 49.42 392 GLY A CA 1
ATOM 2759 C C . GLY A 1 392 ? -13.756 33.317 -13.218 1.00 48.62 392 GLY A C 1
ATOM 2760 O O . GLY A 1 392 ? -12.849 33.886 -13.788 1.00 48.76 392 GLY A O 1
ATOM 2761 N N . ASP A 1 393 ? -14.030 33.482 -11.930 1.00 48.48 393 ASP A N 1
ATOM 2762 C CA . ASP A 1 393 ? -13.244 34.386 -11.085 1.00 48.91 393 ASP A CA 1
ATOM 2763 C C . ASP A 1 393 ? -12.710 33.599 -9.875 1.00 48.52 393 ASP A C 1
ATOM 2764 O O . ASP A 1 393 ? -13.419 32.732 -9.326 1.00 49.04 393 ASP A O 1
ATOM 2769 N N . ALA A 1 394 ? -11.470 33.877 -9.471 1.00 47.14 394 ALA A N 1
ATOM 2770 C CA . ALA A 1 394 ? -10.887 33.114 -8.416 1.00 45.93 394 ALA A CA 1
ATOM 2771 C C . ALA A 1 394 ? -10.664 33.947 -7.211 1.00 46.13 394 ALA A C 1
ATOM 2772 O O . ALA A 1 394 ? -10.127 33.436 -6.232 1.00 46.53 394 ALA A O 1
ATOM 2774 N N . GLY A 1 395 ? -11.070 35.218 -7.255 1.00 46.01 395 GLY A N 1
ATOM 2775 C CA . GLY A 1 395 ? -10.865 36.151 -6.123 1.00 46.31 395 GLY A CA 1
ATOM 2776 C C . GLY A 1 395 ? -11.434 35.753 -4.762 1.00 46.83 395 GLY A C 1
ATOM 2777 O O . GLY A 1 395 ? -10.771 35.929 -3.742 1.00 46.40 395 GLY A O 1
ATOM 2778 N N . TYR A 1 396 ? -12.664 35.223 -4.745 1.00 47.78 396 TYR A N 1
ATOM 2779 C CA . TYR A 1 396 ? -13.247 34.731 -3.520 1.00 48.32 396 TYR A CA 1
ATOM 2780 C C . TYR A 1 396 ? -12.443 33.556 -3.020 1.00 48.47 396 TYR A C 1
ATOM 2781 O O . TYR A 1 396 ? -12.078 33.516 -1.854 1.00 49.55 396 TYR A O 1
ATOM 2790 N N . TYR A 1 397 ? -12.159 32.591 -3.872 1.00 48.33 397 TYR A N 1
ATOM 2791 C CA . TYR A 1 397 ? -11.471 31.399 -3.375 1.00 48.22 397 TYR A CA 1
ATOM 2792 C C . TYR A 1 397 ? -10.144 31.746 -2.710 1.00 48.64 397 TYR A C 1
ATOM 2793 O O . TYR A 1 397 ? -9.804 31.265 -1.606 1.00 48.96 397 TYR A O 1
ATOM 2802 N N . LEU A 1 398 ? -9.386 32.575 -3.411 1.00 48.54 398 LEU A N 1
ATOM 2803 C CA . LEU A 1 398 ? -8.021 32.783 -3.041 1.00 48.99 398 LEU A CA 1
ATOM 2804 C C . LEU A 1 398 ? -8.047 33.529 -1.771 1.00 50.25 398 LEU A C 1
ATOM 2805 O O . LEU A 1 398 ? -7.429 33.123 -0.797 1.00 51.23 398 LEU A O 1
ATOM 2810 N N . ASN A 1 399 ? -8.780 34.623 -1.761 1.00 51.30 399 ASN A N 1
ATOM 2811 C CA . ASN A 1 399 ? -8.869 35.365 -0.549 1.00 52.73 399 ASN A CA 1
ATOM 2812 C C . ASN A 1 399 ? -9.322 34.474 0.620 1.00 53.24 399 ASN A C 1
ATOM 2813 O O . ASN A 1 399 ? -8.688 34.461 1.695 1.00 53.72 399 ASN A O 1
ATOM 2818 N N . ALA A 1 400 ? -10.374 33.693 0.396 1.00 53.14 400 ALA A N 1
ATOM 2819 C CA . ALA A 1 400 ? -10.923 32.885 1.453 1.00 53.30 400 ALA A CA 1
ATOM 2820 C C . ALA A 1 400 ? -9.901 31.883 1.985 1.00 53.68 400 ALA A C 1
ATOM 2821 O O . ALA A 1 400 ? -9.839 31.621 3.194 1.00 54.38 400 ALA A O 1
ATOM 2823 N N . THR A 1 401 ? -9.070 31.335 1.123 1.00 53.49 401 THR A N 1
ATOM 2824 C CA . THR A 1 401 ? -8.253 30.203 1.569 1.00 53.69 401 THR A CA 1
ATOM 2825 C C . THR A 1 401 ? -6.801 30.558 1.963 1.00 54.26 401 THR A C 1
ATOM 2826 O O . THR A 1 401 ? -6.092 29.777 2.646 1.00 54.73 401 THR A O 1
ATOM 2830 N N . TYR A 1 402 ? -6.367 31.751 1.558 1.00 54.29 402 TYR A N 1
ATOM 2831 C CA . TYR A 1 402 ? -4.965 32.097 1.625 1.00 53.78 402 TYR A CA 1
ATOM 2832 C C . TYR A 1 402 ? -4.684 33.378 2.363 1.00 54.42 402 TYR A C 1
ATOM 2833 O O . TYR A 1 402 ? -3.637 33.515 2.962 1.00 54.20 402 TYR A O 1
ATOM 2842 N N . HIS A 1 403 ? -5.599 34.335 2.316 1.00 55.37 403 HIS A N 1
ATOM 2843 C CA . HIS A 1 403 ? -5.331 35.576 3.011 1.00 56.35 403 HIS A CA 1
ATOM 2844 C C . HIS A 1 403 ? -5.436 35.365 4.521 1.00 57.02 403 HIS A C 1
ATOM 2845 O O . HIS A 1 403 ? -6.327 34.662 4.968 1.00 57.15 403 HIS A O 1
ATOM 2852 N N . PRO A 1 404 ? -4.502 35.948 5.309 1.00 58.18 404 PRO A N 1
ATOM 2853 C CA . PRO A 1 404 ? -4.559 35.901 6.789 1.00 58.79 404 PRO A CA 1
ATOM 2854 C C . PRO A 1 404 ? -5.981 36.026 7.355 1.00 59.20 404 PRO A C 1
ATOM 2855 O O . PRO A 1 404 ? -6.346 35.277 8.236 1.00 59.84 404 PRO A O 1
ATOM 2859 N N . THR A 1 405 ? -6.771 36.954 6.821 1.00 59.40 405 THR A N 1
ATOM 2860 C CA . THR A 1 405 ? -8.128 37.230 7.279 1.00 59.05 405 THR A CA 1
ATOM 2861 C C . THR A 1 405 ? -9.155 36.226 6.723 1.00 58.99 405 THR A C 1
ATOM 2862 O O . THR A 1 405 ? -10.322 36.247 7.089 1.00 58.96 405 THR A O 1
ATOM 2864 N N . GLY A 1 406 ? -8.725 35.377 5.829 1.00 58.87 406 GLY A N 1
ATOM 2865 C CA . GLY A 1 406 ? -9.668 34.602 5.081 1.00 59.36 406 GLY A CA 1
ATOM 2866 C C . GLY A 1 406 ? -10.589 33.703 5.847 1.00 59.86 406 GLY A C 1
ATOM 2867 O O . GLY A 1 406 ? -10.192 32.976 6.710 1.00 59.13 406 GLY A O 1
ATOM 2868 N N . ALA A 1 407 ? -11.832 33.699 5.422 1.00 60.42 407 ALA A N 1
ATOM 2869 C CA . ALA A 1 407 ? -12.916 33.046 6.108 1.00 60.81 407 ALA A CA 1
ATOM 2870 C C . ALA A 1 407 ? -12.693 31.580 6.205 1.00 61.07 407 ALA A C 1
ATOM 2871 O O . ALA A 1 407 ? -13.071 30.954 7.165 1.00 60.94 407 ALA A O 1
ATOM 2873 N N . LEU A 1 408 ? -12.156 31.027 5.149 1.00 61.75 408 LEU A N 1
ATOM 2874 C CA . LEU A 1 408 ? -11.886 29.625 5.075 1.00 62.63 408 LEU A CA 1
ATOM 2875 C C . LEU A 1 408 ? -10.467 29.333 5.399 1.00 62.91 408 LEU A C 1
ATOM 2876 O O . LEU A 1 408 ? -10.021 28.235 5.212 1.00 63.52 408 LEU A O 1
ATOM 2881 N N . ASN A 1 409 ? -9.718 30.314 5.841 1.00 63.25 409 ASN A N 1
ATOM 2882 C CA . ASN A 1 409 ? -8.340 30.009 6.105 1.00 63.90 409 ASN A CA 1
ATOM 2883 C C . ASN A 1 409 ? -8.226 29.274 7.401 1.00 65.01 409 ASN A C 1
ATOM 2884 O O . ASN A 1 409 ? -8.403 29.829 8.457 1.00 65.30 409 ASN A O 1
ATOM 2889 N N . PHE A 1 410 ? -7.888 28.004 7.313 1.00 66.45 410 PHE A N 1
ATOM 2890 C CA . PHE A 1 410 ? -7.819 27.149 8.506 1.00 67.84 410 PHE A CA 1
ATOM 2891 C C . PHE A 1 410 ? -6.454 26.508 8.663 1.00 67.69 410 PHE A C 1
ATOM 2892 O O . PHE A 1 410 ? -6.153 25.818 9.643 1.00 67.88 410 PHE A O 1
ATOM 2900 N N . SER A 1 411 ? -5.613 26.749 7.689 1.00 67.36 411 SER A N 1
ATOM 2901 C CA . SER A 1 411 ? -4.310 26.222 7.799 1.00 67.58 411 SER A CA 1
ATOM 2902 C C . SER A 1 411 ? -3.365 27.255 8.413 1.00 68.14 411 SER A C 1
ATOM 2903 O O . SER A 1 411 ? -2.132 27.103 8.342 1.00 68.69 411 SER A O 1
ATOM 2906 N N . SER A 1 412 ? -3.936 28.292 9.031 1.00 68.15 412 SER A N 1
ATOM 2907 C CA . SER A 1 412 ? -3.135 29.375 9.602 1.00 68.34 412 SER A CA 1
ATOM 2908 C C . SER A 1 412 ? -2.106 29.877 8.551 1.00 68.31 412 SER A C 1
ATOM 2909 O O . SER A 1 412 ? -0.952 30.187 8.870 1.00 68.60 412 SER A O 1
ATOM 2911 N N . VAL A 1 413 ? -2.553 29.937 7.291 1.00 68.29 413 VAL A N 1
ATOM 2912 C CA . VAL A 1 413 ? -1.728 30.334 6.133 1.00 67.51 413 VAL A CA 1
ATOM 2913 C C . VAL A 1 413 ? -1.483 31.807 6.194 1.00 67.46 413 VAL A C 1
ATOM 2914 O O . VAL A 1 413 ? -2.447 32.600 6.228 1.00 67.68 413 VAL A O 1
ATOM 2918 N N . ASN A 1 414 ? -0.214 32.199 6.171 1.00 67.11 414 ASN A N 1
ATOM 2919 C CA . ASN A 1 414 ? 0.066 33.622 6.218 1.00 66.92 414 ASN A CA 1
ATOM 2920 C C . ASN A 1 414 ? 1.418 33.997 5.652 1.00 66.36 414 ASN A C 1
ATOM 2921 O O . ASN A 1 414 ? 2.370 34.234 6.370 1.00 65.99 414 ASN A O 1
ATOM 2926 N N . ASP A 1 415 ? 1.463 34.070 4.332 1.00 65.91 415 ASP A N 1
ATOM 2927 C CA . ASP A 1 415 ? 2.686 34.359 3.628 1.00 65.23 415 ASP A CA 1
ATOM 2928 C C . ASP A 1 415 ? 2.573 35.750 3.002 1.00 64.63 415 ASP A C 1
ATOM 2929 O O . ASP A 1 415 ? 1.720 35.979 2.134 1.00 64.93 415 ASP A O 1
ATOM 2934 N N . PRO A 1 416 ? 3.438 36.684 3.440 1.00 63.75 416 PRO A N 1
ATOM 2935 C CA . PRO A 1 416 ? 3.261 38.096 3.076 1.00 62.45 416 PRO A CA 1
ATOM 2936 C C . PRO A 1 416 ? 3.400 38.334 1.588 1.00 60.47 416 PRO A C 1
ATOM 2937 O O . PRO A 1 416 ? 2.651 39.127 1.049 1.00 60.41 416 PRO A O 1
ATOM 2941 N N . GLU A 1 417 ? 4.306 37.647 0.918 1.00 58.72 417 GLU A N 1
ATOM 2942 C CA . GLU A 1 417 ? 4.384 37.810 -0.542 1.00 58.25 417 GLU A CA 1
ATOM 2943 C C . GLU A 1 417 ? 3.015 37.536 -1.221 1.00 57.23 417 GLU A C 1
ATOM 2944 O O . GLU A 1 417 ? 2.450 38.424 -1.863 1.00 57.44 417 GLU A O 1
ATOM 2950 N N . LEU A 1 418 ? 2.488 36.325 -1.029 1.00 55.39 418 LEU A N 1
ATOM 2951 C CA . LEU A 1 418 ? 1.108 35.973 -1.354 1.00 54.08 418 LEU A CA 1
ATOM 2952 C C . LEU A 1 418 ? 0.045 36.992 -0.916 1.00 53.51 418 LEU A C 1
ATOM 2953 O O . LEU A 1 418 ? -0.729 37.490 -1.734 1.00 53.68 418 LEU A O 1
ATOM 2958 N N . THR A 1 419 ? -0.005 37.289 0.367 1.00 52.34 419 THR A N 1
ATOM 2959 C CA . THR A 1 419 ? -0.878 38.317 0.817 1.00 51.81 419 THR A CA 1
ATOM 2960 C C . THR A 1 419 ? -0.710 39.590 0.000 1.00 52.40 419 THR A C 1
ATOM 2961 O O . THR A 1 419 ? -1.693 40.316 -0.278 1.00 51.98 419 THR A O 1
ATOM 2965 N N . GLY A 1 420 ? 0.525 39.828 -0.434 1.00 52.66 420 GLY A N 1
ATOM 2966 C CA . GLY A 1 420 ? 0.812 40.967 -1.303 1.00 53.40 420 GLY A CA 1
ATOM 2967 C C . GLY A 1 420 ? -0.124 40.938 -2.501 1.00 53.93 420 GLY A C 1
ATOM 2968 O O . GLY A 1 420 ? -0.858 41.892 -2.793 1.00 54.20 420 GLY A O 1
ATOM 2969 N N . ILE A 1 421 ? -0.114 39.804 -3.185 1.00 53.81 421 ILE A N 1
ATOM 2970 C CA . ILE A 1 421 ? -0.789 39.693 -4.449 1.00 52.79 421 ILE A CA 1
ATOM 2971 C C . ILE A 1 421 ? -2.269 39.791 -4.206 1.00 52.07 421 ILE A C 1
ATOM 2972 O O . ILE A 1 421 ? -2.962 40.583 -4.847 1.00 52.09 421 ILE A O 1
ATOM 2977 N N . ILE A 1 422 ? -2.745 39.018 -3.242 1.00 51.77 422 ILE A N 1
ATOM 2978 C CA . ILE A 1 422 ? -4.190 38.952 -2.995 1.00 51.67 422 ILE A CA 1
ATOM 2979 C C . ILE A 1 422 ? -4.697 40.344 -2.689 1.00 51.93 422 ILE A C 1
ATOM 2980 O O . ILE A 1 422 ? -5.700 40.761 -3.238 1.00 51.74 422 ILE A O 1
ATOM 2985 N N . ASP A 1 423 ? -3.948 41.070 -1.878 1.00 52.56 423 ASP A N 1
ATOM 2986 C CA . ASP A 1 423 ? -4.192 42.494 -1.713 1.00 53.75 423 ASP A CA 1
ATOM 2987 C C . ASP A 1 423 ? -4.345 43.316 -3.024 1.00 52.90 423 ASP A C 1
ATOM 2988 O O . ASP A 1 423 ? -5.377 43.991 -3.194 1.00 53.53 423 ASP A O 1
ATOM 2993 N N . GLU A 1 424 ? -3.371 43.296 -3.939 1.00 51.46 424 GLU A N 1
ATOM 2994 C CA . GLU A 1 424 ? -3.568 44.099 -5.162 1.00 51.21 424 GLU A CA 1
ATOM 2995 C C . GLU A 1 424 ? -4.814 43.571 -5.813 1.00 50.73 424 GLU A C 1
ATOM 2996 O O . GLU A 1 424 ? -5.691 44.359 -6.188 1.00 49.72 424 GLU A O 1
ATOM 2998 N N . LEU A 1 425 ? -4.900 42.230 -5.882 1.00 50.50 425 LEU A N 1
ATOM 2999 C CA . LEU A 1 425 ? -6.007 41.559 -6.572 1.00 49.54 425 LEU A CA 1
ATOM 3000 C C . LEU A 1 425 ? -7.338 42.045 -6.064 1.00 49.76 425 LEU A C 1
ATOM 3001 O O . LEU A 1 425 ? -8.186 42.300 -6.886 1.00 50.16 425 LEU A O 1
ATOM 3006 N N . ASN A 1 426 ? -7.515 42.191 -4.744 1.00 50.05 426 ASN A N 1
ATOM 3007 C CA . ASN A 1 426 ? -8.792 42.670 -4.175 1.00 51.27 426 ASN A CA 1
ATOM 3008 C C . ASN A 1 426 ? -9.036 44.176 -4.440 1.00 52.00 426 ASN A C 1
ATOM 3009 O O . ASN A 1 426 ? -10.128 44.679 -4.274 1.00 52.27 426 ASN A O 1
ATOM 3014 N N . ARG A 1 427 ? -8.005 44.896 -4.835 1.00 53.10 427 ARG A N 1
ATOM 3015 C CA . ARG A 1 427 ? -8.155 46.301 -5.153 1.00 53.80 427 ARG A CA 1
ATOM 3016 C C . ARG A 1 427 ? -8.123 46.473 -6.677 1.00 54.72 427 ARG A C 1
ATOM 3017 O O . ARG A 1 427 ? -7.792 47.570 -7.158 1.00 55.30 427 ARG A O 1
ATOM 3019 N N . THR A 1 428 ? -8.452 45.415 -7.440 1.00 54.98 428 THR A N 1
ATOM 3020 C CA . THR A 1 428 ? -8.321 45.458 -8.931 1.00 55.59 428 THR A CA 1
ATOM 3021 C C . THR A 1 428 ? -9.561 45.155 -9.759 1.00 56.81 428 THR A C 1
ATOM 3022 O O . THR A 1 428 ? -10.024 43.994 -9.804 1.00 56.68 428 THR A O 1
ATOM 3026 N N . VAL A 1 429 ? -10.013 46.165 -10.498 1.00 57.85 429 VAL A N 1
ATOM 3027 C CA . VAL A 1 429 ? -11.225 46.046 -11.312 1.00 59.44 429 VAL A CA 1
ATOM 3028 C C . VAL A 1 429 ? -11.066 45.365 -12.693 1.00 60.25 429 VAL A C 1
ATOM 3029 O O . VAL A 1 429 ? -11.907 44.574 -13.095 1.00 60.82 429 VAL A O 1
ATOM 3033 N N . ASP A 1 430 ? -9.987 45.685 -13.403 1.00 61.09 430 ASP A N 1
ATOM 3034 C CA . ASP A 1 430 ? -9.808 45.345 -14.821 1.00 61.21 430 ASP A CA 1
ATOM 3035 C C . ASP A 1 430 ? -9.633 43.861 -15.122 1.00 60.25 430 ASP A C 1
ATOM 3036 O O . ASP A 1 430 ? -8.598 43.285 -14.769 1.00 60.11 430 ASP A O 1
ATOM 3041 N N . GLN A 1 431 ? -10.582 43.262 -15.839 1.00 59.57 431 GLN A N 1
ATOM 3042 C CA . GLN A 1 431 ? -10.526 41.799 -16.055 1.00 59.80 431 GLN A CA 1
ATOM 3043 C C . GLN A 1 431 ? -9.131 41.247 -16.474 1.00 59.53 431 GLN A C 1
ATOM 3044 O O . GLN A 1 431 ? -8.698 40.206 -15.993 1.00 59.65 431 GLN A O 1
ATOM 3046 N N . ASP A 1 432 ? -8.393 41.947 -17.315 1.00 59.38 432 ASP A N 1
ATOM 3047 C CA . ASP A 1 432 ? -7.134 41.359 -17.768 1.00 59.29 432 ASP A CA 1
ATOM 3048 C C . ASP A 1 432 ? -6.045 41.339 -16.700 1.00 58.66 432 ASP A C 1
ATOM 3049 O O . ASP A 1 432 ? -5.189 40.423 -16.694 1.00 59.62 432 ASP A O 1
ATOM 3054 N N . VAL A 1 433 ? -6.067 42.315 -15.791 1.00 56.81 433 VAL A N 1
ATOM 3055 C CA . VAL A 1 433 ? -5.058 42.342 -14.708 1.00 54.63 433 VAL A CA 1
ATOM 3056 C C . VAL A 1 433 ? -5.464 41.442 -13.554 1.00 53.32 433 VAL A C 1
ATOM 3057 O O . VAL A 1 433 ? -4.616 40.846 -12.902 1.00 52.93 433 VAL A O 1
ATOM 3061 N N . ARG A 1 434 ? -6.765 41.330 -13.314 1.00 51.91 434 ARG A N 1
ATOM 3062 C CA . ARG A 1 434 ? -7.247 40.331 -12.368 1.00 51.28 434 ARG A CA 1
ATOM 3063 C C . ARG A 1 434 ? -6.716 38.959 -12.804 1.00 51.25 434 ARG A C 1
ATOM 3064 O O . ARG A 1 434 ? -6.206 38.168 -11.998 1.00 51.62 434 ARG A O 1
ATOM 3072 N N . ALA A 1 435 ? -6.817 38.702 -14.093 1.00 50.59 435 ALA A N 1
ATOM 3073 C CA . ALA A 1 435 ? -6.194 37.561 -14.678 1.00 50.47 435 ALA A CA 1
ATOM 3074 C C . ALA A 1 435 ? -4.694 37.474 -14.373 1.00 50.57 435 ALA A C 1
ATOM 3075 O O . ALA A 1 435 ? -4.232 36.396 -14.011 1.00 50.74 435 ALA A O 1
ATOM 3077 N N . LYS A 1 436 ? -3.926 38.561 -14.547 1.00 50.01 436 LYS A N 1
ATOM 3078 C CA . LYS A 1 436 ? -2.452 38.439 -14.399 1.00 49.65 436 LYS A CA 1
ATOM 3079 C C . LYS A 1 436 ? -2.114 38.083 -12.951 1.00 49.17 436 LYS A C 1
ATOM 3080 O O . LYS A 1 436 ? -1.225 37.249 -12.672 1.00 49.11 436 LYS A O 1
ATOM 3082 N N . LEU A 1 437 ? -2.838 38.704 -12.028 1.00 48.49 437 LEU A N 1
ATOM 3083 C CA . LEU A 1 437 ? -2.558 38.523 -10.609 1.00 47.59 437 LEU A CA 1
ATOM 3084 C C . LEU A 1 437 ? -2.895 37.102 -10.121 1.00 47.53 437 LEU A C 1
ATOM 3085 O O . LEU A 1 437 ? -2.141 36.506 -9.362 1.00 47.68 437 LEU A O 1
ATOM 3090 N N . THR A 1 438 ? -3.973 36.540 -10.608 1.00 47.20 438 THR A N 1
ATOM 3091 C CA . THR A 1 438 ? -4.349 35.201 -10.231 1.00 47.59 438 THR A CA 1
ATOM 3092 C C . THR A 1 438 ? -3.342 34.139 -10.675 1.00 47.81 438 THR A C 1
ATOM 3093 O O . THR A 1 438 ? -3.146 33.177 -9.982 1.00 47.10 438 THR A O 1
ATOM 3097 N N . GLU A 1 439 ? -2.704 34.323 -11.824 1.00 48.71 439 GLU A N 1
ATOM 3098 C CA . GLU A 1 439 ? -1.708 33.401 -12.340 1.00 49.57 439 GLU A CA 1
ATOM 3099 C C . GLU A 1 439 ? -0.535 33.438 -11.405 1.00 50.27 439 GLU A C 1
ATOM 3100 O O . GLU A 1 439 ? 0.129 32.464 -11.212 1.00 50.43 439 GLU A O 1
ATOM 3106 N N . GLN A 1 440 ? -0.281 34.588 -10.822 1.00 50.56 440 GLN A N 1
ATOM 3107 C CA . GLN A 1 440 ? 0.861 34.787 -9.969 1.00 51.31 440 GLN A CA 1
ATOM 3108 C C . GLN A 1 440 ? 0.636 34.178 -8.632 1.00 50.60 440 GLN A C 1
ATOM 3109 O O . GLN A 1 440 ? 1.513 33.625 -8.036 1.00 50.49 440 GLN A O 1
ATOM 3115 N N . ALA A 1 441 ? -0.556 34.346 -8.133 1.00 49.96 441 ALA A N 1
ATOM 3116 C CA . ALA A 1 441 ? -0.903 33.780 -6.880 1.00 49.65 441 ALA A CA 1
ATOM 3117 C C . ALA A 1 441 ? -0.887 32.266 -7.092 1.00 49.77 441 ALA A C 1
ATOM 3118 O O . ALA A 1 441 ? -0.386 31.525 -6.254 1.00 49.49 441 ALA A O 1
ATOM 3120 N N . ALA A 1 442 ? -1.391 31.817 -8.238 1.00 49.84 442 ALA A N 1
ATOM 3121 C CA . ALA A 1 442 ? -1.336 30.414 -8.559 1.00 50.28 442 ALA A CA 1
ATOM 3122 C C . ALA A 1 442 ? 0.131 29.960 -8.548 1.00 51.09 442 ALA A C 1
ATOM 3123 O O . ALA A 1 442 ? 0.543 29.204 -7.660 1.00 52.26 442 ALA A O 1
ATOM 3125 N N . ALA A 1 443 ? 0.926 30.456 -9.493 1.00 50.93 443 ALA A N 1
ATOM 3126 C CA . ALA A 1 443 ? 2.371 30.235 -9.516 1.00 50.97 443 ALA A CA 1
ATOM 3127 C C . ALA A 1 443 ? 3.000 30.233 -8.110 1.00 51.20 443 ALA A C 1
ATOM 3128 O O . ALA A 1 443 ? 3.751 29.345 -7.710 1.00 51.35 443 ALA A O 1
ATOM 3130 N N . TYR A 1 444 ? 2.700 31.248 -7.340 1.00 51.58 444 TYR A N 1
ATOM 3131 C CA . TYR A 1 444 ? 3.347 31.327 -6.080 1.00 51.70 444 TYR A CA 1
ATOM 3132 C C . TYR A 1 444 ? 2.936 30.177 -5.174 1.00 52.30 444 TYR A C 1
ATOM 3133 O O . TYR A 1 444 ? 3.771 29.637 -4.443 1.00 52.08 444 TYR A O 1
ATOM 3142 N N . ILE A 1 445 ? 1.651 29.822 -5.233 1.00 52.81 445 ILE A N 1
ATOM 3143 C CA . ILE A 1 445 ? 1.083 28.701 -4.465 1.00 53.83 445 ILE A CA 1
ATOM 3144 C C . ILE A 1 445 ? 1.677 27.335 -4.883 1.00 54.27 445 ILE A C 1
ATOM 3145 O O . ILE A 1 445 ? 1.840 26.422 -4.073 1.00 54.06 445 ILE A O 1
ATOM 3150 N N . ASP A 1 446 ? 2.027 27.208 -6.147 1.00 54.81 446 ASP A N 1
ATOM 3151 C CA . ASP A 1 446 ? 2.816 26.074 -6.558 1.00 56.22 446 ASP A CA 1
ATOM 3152 C C . ASP A 1 446 ? 4.206 26.015 -5.916 1.00 56.17 446 ASP A C 1
ATOM 3153 O O . ASP A 1 446 ? 4.532 25.012 -5.290 1.00 55.64 446 ASP A O 1
ATOM 3158 N N . GLU A 1 447 ? 5.014 27.080 -6.110 1.00 56.12 447 GLU A N 1
ATOM 3159 C CA . GLU A 1 447 ? 6.435 27.087 -5.744 1.00 55.97 447 GLU A CA 1
ATOM 3160 C C . GLU A 1 447 ? 6.540 26.718 -4.283 1.00 55.57 447 GLU A C 1
ATOM 3161 O O . GLU A 1 447 ? 7.246 25.794 -3.894 1.00 55.49 447 GLU A O 1
ATOM 3163 N N . GLN A 1 448 ? 5.752 27.423 -3.505 1.00 55.39 448 GLN A N 1
ATOM 3164 C CA . GLN A 1 448 ? 5.727 27.307 -2.079 1.00 55.57 448 GLN A CA 1
ATOM 3165 C C . GLN A 1 448 ? 4.881 26.115 -1.635 1.00 55.64 448 GLN A C 1
ATOM 3166 O O . GLN A 1 448 ? 4.683 25.892 -0.425 1.00 55.68 448 GLN A O 1
ATOM 3172 N N . LYS A 1 449 ? 4.368 25.369 -2.623 1.00 55.28 449 LYS A N 1
ATOM 3173 C CA . LYS A 1 449 ? 3.502 24.201 -2.413 1.00 54.34 449 LYS A CA 1
ATOM 3174 C C . LYS A 1 449 ? 2.518 24.315 -1.266 1.00 54.31 449 LYS A C 1
ATOM 3175 O O . LYS A 1 449 ? 2.508 23.472 -0.399 1.00 54.72 449 LYS A O 1
ATOM 3181 N N . ILE A 1 450 ? 1.678 25.340 -1.256 1.00 54.55 450 ILE A N 1
ATOM 3182 C CA . ILE A 1 450 ? 0.761 25.499 -0.140 1.00 54.60 450 ILE A CA 1
ATOM 3183 C C . ILE A 1 450 ? -0.358 24.465 -0.038 1.00 55.47 450 ILE A C 1
ATOM 3184 O O . ILE A 1 450 ? -0.769 24.134 1.044 1.00 57.72 450 ILE A O 1
ATOM 3189 N N . HIS A 1 451 ? -0.838 23.853 -1.086 1.00 55.37 451 HIS A N 1
ATOM 3190 C CA . HIS A 1 451 ? -1.536 22.599 -0.777 1.00 54.88 451 HIS A CA 1
ATOM 3191 C C . HIS A 1 451 ? -1.253 21.587 -1.856 1.00 55.05 451 HIS A C 1
ATOM 3192 O O . HIS A 1 451 ? -0.455 21.847 -2.745 1.00 55.24 451 HIS A O 1
ATOM 3199 N N . SER A 1 452 ? -1.882 20.431 -1.806 1.00 55.25 452 SER A N 1
ATOM 3200 C CA . SER A 1 452 ? -1.619 19.484 -2.866 1.00 56.06 452 SER A CA 1
ATOM 3201 C C . SER A 1 452 ? -2.879 19.327 -3.634 1.00 55.86 452 SER A C 1
ATOM 3202 O O . SER A 1 452 ? -3.886 18.934 -3.066 1.00 56.82 452 SER A O 1
ATOM 3205 N N . PHE A 1 453 ? -2.835 19.621 -4.924 1.00 55.01 453 PHE A N 1
ATOM 3206 C CA . PHE A 1 453 ? -4.043 19.513 -5.723 1.00 53.89 453 PHE A CA 1
ATOM 3207 C C . PHE A 1 453 ? -4.034 18.225 -6.488 1.00 53.51 453 PHE A C 1
ATOM 3208 O O . PHE A 1 453 ? -3.134 17.982 -7.295 1.00 53.62 453 PHE A O 1
ATOM 3216 N N . LEU A 1 454 ? -5.043 17.402 -6.190 1.00 52.82 454 LEU A N 1
ATOM 3217 C CA . LEU A 1 454 ? -5.167 16.040 -6.680 1.00 51.56 454 LEU A CA 1
ATOM 3218 C C . LEU A 1 454 ? -5.906 15.937 -7.991 1.00 51.00 454 LEU A C 1
ATOM 3219 O O . LEU A 1 454 ? -5.301 15.769 -9.049 1.00 50.83 454 LEU A O 1
ATOM 3224 N N . ILE A 1 455 ? -7.223 16.019 -7.937 1.00 50.69 455 ILE A N 1
ATOM 3225 C CA . ILE A 1 455 ? -7.983 15.890 -9.168 1.00 51.04 455 ILE A CA 1
ATOM 3226 C C . ILE A 1 455 ? -9.091 16.940 -9.423 1.00 51.11 455 ILE A C 1
ATOM 3227 O O . ILE A 1 455 ? -9.473 17.762 -8.554 1.00 51.76 455 ILE A O 1
ATOM 3232 N N . HIS A 1 456 ? -9.582 16.885 -10.647 1.00 50.25 456 HIS A N 1
ATOM 3233 C CA . HIS A 1 456 ? -10.703 17.660 -11.094 1.00 49.80 456 HIS A CA 1
ATOM 3234 C C . HIS A 1 456 ? -11.774 16.632 -11.444 1.00 49.31 456 HIS A C 1
ATOM 3235 O O . HIS A 1 456 ? -11.668 15.949 -12.457 1.00 48.46 456 HIS A O 1
ATOM 3242 N N . PRO A 1 457 ? -12.813 16.511 -10.616 1.00 49.31 457 PRO A N 1
ATOM 3243 C CA . PRO A 1 457 ? -13.848 15.534 -10.984 1.00 49.37 457 PRO A CA 1
ATOM 3244 C C . PRO A 1 457 ? -14.733 15.996 -12.186 1.00 49.59 457 PRO A C 1
ATOM 3245 O O . PRO A 1 457 ? -15.136 17.200 -12.284 1.00 49.26 457 PRO A O 1
ATOM 3249 N N . SER A 1 458 ? -15.034 15.030 -13.067 1.00 49.07 458 SER A N 1
ATOM 3250 C CA . SER A 1 458 ? -15.782 15.283 -14.314 1.00 48.27 458 SER A CA 1
ATOM 3251 C C . SER A 1 458 ? -17.285 15.281 -14.223 1.00 48.04 458 SER A C 1
ATOM 3252 O O . SER A 1 458 ? -17.876 14.467 -13.524 1.00 48.53 458 SER A O 1
ATOM 3255 N N . ALA A 1 459 ? -17.907 16.206 -14.938 1.00 47.93 459 ALA A N 1
ATOM 3256 C CA . ALA A 1 459 ? -19.328 16.105 -15.166 1.00 47.64 459 ALA A CA 1
ATOM 3257 C C . ALA A 1 459 ? -19.445 15.165 -16.324 1.00 47.48 459 ALA A C 1
ATOM 3258 O O . ALA A 1 459 ? -18.652 15.228 -17.288 1.00 46.56 459 ALA A O 1
ATOM 3260 N N . VAL A 1 460 ? -20.416 14.272 -16.225 1.00 47.58 460 VAL A N 1
ATOM 3261 C CA . VAL A 1 460 ? -20.510 13.205 -17.209 1.00 48.16 460 VAL A CA 1
ATOM 3262 C C . VAL A 1 460 ? -21.883 13.214 -17.801 1.00 48.33 460 VAL A C 1
ATOM 3263 O O . VAL A 1 460 ? -22.853 13.384 -17.069 1.00 48.82 460 VAL A O 1
ATOM 3267 N N . VAL A 1 461 ? -21.957 13.055 -19.117 1.00 48.33 461 VAL A N 1
ATOM 3268 C CA . VAL A 1 461 ? -23.222 13.008 -19.838 1.00 48.58 461 VAL A CA 1
ATOM 3269 C C . VAL A 1 461 ? -23.227 11.847 -20.815 1.00 49.41 461 VAL A C 1
ATOM 3270 O O . VAL A 1 461 ? -22.260 11.643 -21.548 1.00 50.27 461 VAL A O 1
ATOM 3274 N N . ALA A 1 462 ? -24.312 11.094 -20.856 1.00 50.24 462 ALA A N 1
ATOM 3275 C CA . ALA A 1 462 ? -24.481 10.053 -21.882 1.00 51.33 462 ALA A CA 1
ATOM 3276 C C . ALA A 1 462 ? -25.702 10.356 -22.751 1.00 52.14 462 ALA A C 1
ATOM 3277 O O . ALA A 1 462 ? -26.737 10.847 -22.252 1.00 52.21 462 ALA A O 1
ATOM 3279 N N . TYR A 1 463 ? -25.592 10.075 -24.043 1.00 53.54 463 TYR A N 1
ATOM 3280 C CA . TYR A 1 463 ? -26.709 10.320 -24.968 1.00 55.19 463 TYR A CA 1
ATOM 3281 C C . TYR A 1 463 ? -26.710 9.464 -26.234 1.00 56.62 463 TYR A C 1
ATOM 3282 O O . TYR A 1 463 ? -25.646 8.992 -26.651 1.00 57.24 463 TYR A O 1
ATOM 3291 N N . ASP A 1 464 ? -27.900 9.307 -26.841 1.00 57.77 464 ASP A N 1
ATOM 3292 C CA . ASP A 1 464 ? -28.113 8.617 -28.126 1.00 58.52 464 ASP A CA 1
ATOM 3293 C C . ASP A 1 464 ? -27.381 9.395 -29.217 1.00 59.27 464 ASP A C 1
ATOM 3294 O O . ASP A 1 464 ? -27.838 10.488 -29.641 1.00 59.41 464 ASP A O 1
ATOM 3299 N N . GLU A 1 465 ? -26.248 8.826 -29.669 1.00 59.68 465 GLU A N 1
ATOM 3300 C CA . GLU A 1 465 ? -25.293 9.527 -30.559 1.00 59.85 465 GLU A CA 1
ATOM 3301 C C . GLU A 1 465 ? -25.951 9.832 -31.870 1.00 59.86 465 GLU A C 1
ATOM 3302 O O . GLU A 1 465 ? -25.536 10.751 -32.561 1.00 60.39 465 GLU A O 1
ATOM 3304 N N . ASN A 1 466 ? -26.988 9.067 -32.189 1.00 60.04 466 ASN A N 1
ATOM 3305 C CA . ASN A 1 466 ? -27.540 9.034 -33.542 1.00 60.99 466 ASN A CA 1
ATOM 3306 C C . ASN A 1 466 ? -28.779 9.893 -33.697 1.00 59.28 466 ASN A C 1
ATOM 3307 O O . ASN A 1 466 ? -29.187 10.218 -34.803 1.00 59.66 466 ASN A O 1
ATOM 3312 N N . LYS A 1 467 ? -29.375 10.256 -32.575 1.00 57.20 467 LYS A N 1
ATOM 3313 C CA . LYS A 1 467 ? -30.476 11.182 -32.597 1.00 54.85 467 LYS A CA 1
ATOM 3314 C C . LYS A 1 467 ? -29.991 12.609 -32.369 1.00 53.83 467 LYS A C 1
ATOM 3315 O O . LYS A 1 467 ? -30.472 13.527 -33.030 1.00 53.82 467 LYS A O 1
ATOM 3321 N N . VAL A 1 468 ? -29.030 12.773 -31.460 1.00 52.37 468 VAL A N 1
ATOM 3322 C CA . VAL A 1 468 ? -28.760 14.051 -30.822 1.00 51.17 468 VAL A CA 1
ATOM 3323 C C . VAL A 1 468 ? -27.511 14.666 -31.391 1.00 50.68 468 VAL A C 1
ATOM 3324 O O . VAL A 1 468 ? -26.477 14.017 -31.422 1.00 51.12 468 VAL A O 1
ATOM 3328 N N . LYS A 1 469 ? -27.593 15.918 -31.826 1.00 50.15 469 LYS A N 1
ATOM 3329 C CA . LYS A 1 469 ? -26.458 16.577 -32.505 1.00 50.39 469 LYS A CA 1
ATOM 3330 C C . LYS A 1 469 ? -26.080 17.794 -31.731 1.00 50.04 469 LYS A C 1
ATOM 3331 O O . LYS A 1 469 ? -26.974 18.493 -31.281 1.00 50.89 469 LYS A O 1
ATOM 3333 N N . ASN A 1 470 ? -24.784 18.052 -31.559 1.00 49.43 470 ASN A N 1
ATOM 3334 C CA . ASN A 1 470 ? -24.332 19.300 -30.929 1.00 48.66 470 ASN A CA 1
ATOM 3335 C C . ASN A 1 470 ? -24.589 19.385 -29.460 1.00 48.91 470 ASN A C 1
ATOM 3336 O O . ASN A 1 470 ? -24.694 20.471 -28.905 1.00 49.33 470 ASN A O 1
ATOM 3341 N N . TRP A 1 471 ? -24.720 18.268 -28.782 1.00 48.92 471 TRP A N 1
ATOM 3342 C CA . TRP A 1 471 ? -24.704 18.435 -27.351 1.00 48.83 471 TRP A CA 1
ATOM 3343 C C . TRP A 1 471 ? -23.312 18.917 -26.953 1.00 49.34 471 TRP A C 1
ATOM 3344 O O . TRP A 1 471 ? -22.345 18.233 -27.276 1.00 50.64 471 TRP A O 1
ATOM 3355 N N . VAL A 1 472 ? -23.178 20.055 -26.276 1.00 49.17 472 VAL A N 1
ATOM 3356 C CA . VAL A 1 472 ? -21.895 20.364 -25.586 1.00 49.03 472 VAL A CA 1
ATOM 3357 C C . VAL A 1 472 ? -22.129 20.223 -24.100 1.00 48.80 472 VAL A C 1
ATOM 3358 O O . VAL A 1 472 ? -23.118 20.736 -23.608 1.00 49.62 472 VAL A O 1
ATOM 3360 N N . THR A 1 473 ? -21.259 19.506 -23.398 1.00 49.39 473 THR A N 1
ATOM 3361 C CA . THR A 1 473 ? -21.272 19.414 -21.923 1.00 50.10 473 THR A CA 1
ATOM 3362 C C . THR A 1 473 ? -20.453 20.577 -21.312 1.00 51.36 473 THR A C 1
ATOM 3363 O O . THR A 1 473 ? -19.217 20.610 -21.414 1.00 51.83 473 THR A O 1
ATOM 3367 N N . THR A 1 474 ? -21.120 21.505 -20.641 1.00 52.21 474 THR A N 1
ATOM 3368 C CA . THR A 1 474 ? -20.441 22.732 -20.230 1.00 52.65 474 THR A CA 1
ATOM 3369 C C . THR A 1 474 ? -19.800 22.673 -18.865 1.00 53.67 474 THR A C 1
ATOM 3370 O O . THR A 1 474 ? -20.348 22.081 -17.938 1.00 55.29 474 THR A O 1
ATOM 3374 N N . ARG A 1 475 ? -18.655 23.334 -18.738 1.00 53.61 475 ARG A N 1
ATOM 3375 C CA . ARG A 1 475 ? -17.880 23.324 -17.516 1.00 52.58 475 ARG A CA 1
ATOM 3376 C C . ARG A 1 475 ? -18.551 23.983 -16.329 1.00 52.38 475 ARG A C 1
ATOM 3377 O O . ARG A 1 475 ? -18.395 23.516 -15.199 1.00 53.19 475 ARG A O 1
ATOM 3385 N N . SER A 1 476 ? -19.282 25.069 -16.558 1.00 51.62 476 SER A N 1
ATOM 3386 C CA . SER A 1 476 ? -19.914 25.770 -15.457 1.00 51.00 476 SER A CA 1
ATOM 3387 C C . SER A 1 476 ? -21.036 24.890 -14.956 1.00 51.03 476 SER A C 1
ATOM 3388 O O . SER A 1 476 ? -21.475 24.970 -13.801 1.00 51.29 476 SER A O 1
ATOM 3391 N N . GLU A 1 477 ? -21.493 24.029 -15.855 1.00 50.97 477 GLU A N 1
ATOM 3392 C CA . GLU A 1 477 ? -22.664 23.227 -15.613 1.00 50.56 477 GLU A CA 1
ATOM 3393 C C . GLU A 1 477 ? -23.919 24.061 -15.553 1.00 49.87 477 GLU A C 1
ATOM 3394 O O . GLU A 1 477 ? -24.868 23.669 -14.891 1.00 50.72 477 GLU A O 1
ATOM 3400 N N . TYR A 1 478 ? -23.927 25.217 -16.206 1.00 48.80 478 TYR A N 1
ATOM 3401 C CA . TYR A 1 478 ? -25.099 26.050 -16.181 1.00 48.18 478 TYR A CA 1
ATOM 3402 C C . TYR A 1 478 ? -25.839 25.851 -17.458 1.00 48.06 478 TYR A C 1
ATOM 3403 O O . TYR A 1 478 ? -27.010 26.150 -17.547 1.00 48.71 478 TYR A O 1
ATOM 3412 N N . TYR A 1 479 ? -25.163 25.325 -18.458 1.00 47.48 479 TYR A N 1
ATOM 3413 C CA . TYR A 1 479 ? -25.738 25.323 -19.772 1.00 46.83 479 TYR A CA 1
ATOM 3414 C C . TYR A 1 479 ? -25.912 23.929 -20.283 1.00 46.54 479 TYR A C 1
ATOM 3415 O O . TYR A 1 479 ? -24.970 23.147 -20.334 1.00 47.07 479 TYR A O 1
ATOM 3424 N N . MET A 1 480 ? -27.152 23.620 -20.645 1.00 46.28 480 MET A N 1
ATOM 3425 C CA . MET A 1 480 ? -27.498 22.301 -21.105 1.00 44.88 480 MET A CA 1
ATOM 3426 C C . MET A 1 480 ? -28.441 22.434 -22.254 1.00 44.15 480 MET A C 1
ATOM 3427 O O . MET A 1 480 ? -28.054 22.143 -23.372 1.00 44.43 480 MET A O 1
ATOM 3432 N N . ILE A 1 481 ? -29.656 22.917 -22.045 1.00 43.05 481 ILE A N 1
ATOM 3433 C CA . ILE A 1 481 ? -30.540 22.992 -23.199 1.00 41.88 481 ILE A CA 1
ATOM 3434 C C . ILE A 1 481 ? -30.292 24.360 -23.817 1.00 42.14 481 ILE A C 1
ATOM 3435 O O . ILE A 1 481 ? -30.255 25.337 -23.080 1.00 42.22 481 ILE A O 1
ATOM 3440 N N . THR A 1 482 ? -30.067 24.413 -25.138 1.00 42.31 482 THR A N 1
ATOM 3441 C CA . THR A 1 482 ? -29.642 25.643 -25.872 1.00 42.72 482 THR A CA 1
ATOM 3442 C C . THR A 1 482 ? -30.064 25.589 -27.330 1.00 43.44 482 THR A C 1
ATOM 3443 O O . THR A 1 482 ? -30.293 24.522 -27.868 1.00 45.42 482 THR A O 1
ATOM 3447 N N . ASN A 1 483 ? -30.096 26.725 -28.006 1.00 44.16 483 ASN A N 1
ATOM 3448 C CA . ASN A 1 483 ? -30.486 26.776 -29.424 1.00 44.47 483 ASN A CA 1
ATOM 3449 C C . ASN A 1 483 ? -29.646 25.900 -30.347 1.00 45.43 483 ASN A C 1
ATOM 3450 O O . ASN A 1 483 ? -30.037 25.583 -31.439 1.00 46.23 483 ASN A O 1
ATOM 3455 N N . GLN A 1 484 ? -28.482 25.483 -29.911 1.00 46.58 484 GLN A N 1
ATOM 3456 C CA . GLN A 1 484 ? -27.617 24.822 -30.836 1.00 47.31 484 GLN A CA 1
ATOM 3457 C C . GLN A 1 484 ? -28.047 23.386 -31.037 1.00 47.31 484 GLN A C 1
ATOM 3458 O O . GLN A 1 484 ? -27.933 22.895 -32.125 1.00 47.10 484 GLN A O 1
ATOM 3464 N N . LEU A 1 485 ? -28.585 22.741 -30.008 1.00 47.74 485 LEU A N 1
ATOM 3465 C CA . LEU A 1 485 ? -29.107 21.375 -30.116 1.00 48.77 485 LEU A CA 1
ATOM 3466 C C . LEU A 1 485 ? -30.000 21.063 -31.331 1.00 49.48 485 LEU A C 1
ATOM 3467 O O . LEU A 1 485 ? -30.917 21.832 -31.634 1.00 50.70 485 LEU A O 1
ATOM 3472 N N . ASP A 1 486 ? -29.760 19.949 -32.024 1.00 49.27 486 ASP A N 1
ATOM 3473 C CA . ASP A 1 486 ? -30.730 19.494 -33.041 1.00 50.11 486 ASP A CA 1
ATOM 3474 C C . ASP A 1 486 ? -30.968 17.999 -32.936 1.00 50.10 486 ASP A C 1
ATOM 3475 O O . ASP A 1 486 ? -30.229 17.323 -32.228 1.00 49.73 486 ASP A O 1
ATOM 3477 N N . VAL A 1 487 ? -32.010 17.519 -33.635 1.00 50.07 487 VAL A N 1
ATOM 3478 C CA . VAL A 1 487 ? -32.317 16.095 -33.783 1.00 50.11 487 VAL A CA 1
ATOM 3479 C C . VAL A 1 487 ? -32.109 15.629 -35.229 1.00 50.01 487 VAL A C 1
ATOM 3480 O O . VAL A 1 487 ? -31.002 15.669 -35.763 1.00 49.34 487 VAL A O 1
#

Secondary structure (DSSP, 8-state):
--EEEEEES---S---TTT-SS-HHHHTTS-B-SEEE-TTT-SEEESSEEEEE-SSSSEEEEEEPSS-B-TTS-B--HHHHHHHHHHHHTT-HHHHHHH-EEEEEEETTEEEEEESS--TTTGGGGGSGGG-BB-TTS--TTT---BSSSEEEEEEETTTEEEEEE-TT-TT---S-SEEEEEE---HHHHHHHHHTTS-SEEES--TTTHHHHHHSTTEEEEEEE-SEEEEEEE-TTSTGGGSHHHHHHHHHHS-HHHIIIIITTTSEEE-SSSS-TTSTTPPP------SHHHHHHHHHHHT-EE---EEETTEE-EEEEEE-SSSTTHHHHHHHHHHHHHHTT-EEEEEE-SSSTHHHHT-TT--EEEEEEES-TTS--HHHHHHHHSTT-TT--S----HHHHHHHHHHHT---HHHHHHHHHHHHHHHHHTT-EEEEEEEEEEEEEETTT-B-----SSS---S-TT-B-

Radius of gyration: 24.35 Å; Cα contacts (8 Å, |Δi|>4): 1053; chains: 1; bounding box: 64×56×53 Å

Foldseek 3Di:
DFEAEEEEADFFQFQQLQVTVVLVCLAQFQWAFQWAQDQQQRAIGGDQWHDKDDPFQFKMKTFGDQQFAKLVGHGDAVVQLVVLQVVNLVPDVVSVVPLQWDDWDGDGRMIITGGVDRDLCNSLSRNRSNSTGFGPVDPDRGWATIHLTQWGWDGDDGRWWTWTAGRCPRRVHTFPGGIYIYTYDNDQQVQVVCQVVVVHFKYWNHDLVCVVVVCPPPFKDKDKDFALKFWFKAFACVDPCPVDLLSLVLLLQADDQVCLCPVQLVVQWFWDPFNGDPSALQADDDDDDHGHLVVSQVSLVVSAWDADCAIDHPPDHDEFAEEEEDPDPSLVVSVVSSQVSQVVNRYHYNYHYDYDPVVLVVVVPDGTIYRDMDSQQLRSARLLVLQQDADCPHVNPRSNHHDVVLNVLSVVLSSDNDVVVVSVSSSVNRVVCVVSVSIHTRIGGITMMMGRNVFKPPQDCGRSNSYGNHSVITD

Solvent-accessible surface area: 19195 Å² total; per-residue (Å²): 143,74,64,0,45,0,14,1,35,55,29,17,103,30,0,10,5,5,63,17,135,26,40,0,1,5,31,0,4,0,1,4,1,1,2,52,9,37,67,85,90,1,46,40,22,63,29,0,1,89,53,71,62,19,113,67,0,40,107,10,55,2,33,1,66,120,76,5,43,1,21,69,44,50,66,1,44,0,103,22,0,64,38,1,0,65,34,0,23,129,103,20,107,62,4,76,114,40,3,17,17,90,51,12,60,34,60,52,77,36,0,92,2,37,0,112,111,80,31,18,37,0,12,11,24,2,0,20,3,13,3,0,0,2,17,48,94,63,89,70,37,60,61,77,1,12,0,0,0,5,0,26,13,123,38,34,60,68,39,49,58,0,38,4,42,82,23,94,125,18,35,83,38,46,5,146,0,59,33,0,18,0,12,16,49,129,76,27,56,40,11,5,122,10,5,87,77,58,139,5,11,0,0,3,81,14,58,68,87,30,31,72,57,3,107,85,65,118,21,21,89,38,41,61,10,58,9,10,53,0,5,2,4,16,0,6,31,97,66,119,21,0,110,54,27,31,3,14,80,9,7,22,5,16,2,62,35,88,99,8,8,71,79,26,21,108,39,27,10,36,54,0,89,3,4,5,2,91,66,7,60,9,16,18,109,54,102,111,94,82,38,26,55,68,46,12,51,118,89,9,57,77,27,42,38,59,68,117,144,69,10,32,36,96,76,66,103,12,83,6,18,5,10,6,24,58,100,85,77,42,4,44,94,6,5,53,56,4,70,65,39,4,65,87,26,24,20,70,11,60,51,48,93,14,88,64,33,48,63,12,73,91,42,17,59,109,5,1,0,10,1,41,13,24,64,0,0,38,43,5,22,2,1,142,10,0,40,4,19,0,31,61,85,9,75,63,20,86,3,64,2,93,31,104,110,0,20,39,22,0,70,50,1,53,86,21,36,84,68,115,68,17,25,52,22,5,68,84,0,1,49,33,3,49,58,56,38,4,4,0,14,5,2,3,13,10,0,24,0,1,18,47,43,129,74,7,41,94,12,67,18,25,46,13,37,20,12,4,4,48,27,120,3,19,49

Nearest PDB structures (foldseek):
  3t66-assembly1_A  TM=1.002E+00  e=0.000E+00  Halalkalibacterium halodurans C-125
  4xkp-assembly1_A  TM=7.003E-01  e=4.732E-53  Staphylococcus aureus USA300-ISMMS1
  5u4o-assembly1_A-2  TM=8.602E-01  e=2.567E-39  Bacillus anthracis
  3m8u-assembly1_A  TM=7.195E-01  e=3.075E-36  Glaesserella parasuis SH0165
  6ofq-assembly1_A  TM=6.526E-01  e=9.152E-36  Helicobacter pylori SS1

Sequence (475 aa):
EKHIHFLFNVSTNSLDPHVDMTYIPVRAGITETLVRVDEENVTIAPWLAESWDSTDGQHWTIKLREDVTFQNGKEMDAEAVKASLERALDESVAIENALKIDEIEADGYTLHITTKEPFPEFISELVNPNVSIIDVTEEDFTNHPVGTGPFALESFTPGSKLELVRYDEYWDGASKLDSVTFSFNEDASARSLALESGQADIVYRPEVESIETLQANEGIMVEATETFRTHNLTMNLDRDSLKDVNVRRAVDVLLDRQEIVDTIMLGYAEVADGPFIPTLPFAPSYEKKETGTDIAIQYLEEAGYTLENQMQKDGEPLHFTVLTYGSRAELPLIAQVFQSNAKQIGIEVEIRQIEVPEEYMASNRDWDLITYSNVTSPRGDAGYYLNATYHPTGALNFSSVNDPELTGIIDELNRTVDQDVRAKLTEQAAAYIDEQKIHSFLIHPSAVVAYDENKVKNWVTTRSEYYMITNQLDV

B-factor: mean 57.85, std 11.48, range [20.0, 101.35]

InterPro domains:
  IPR000914 Solute-binding protein family 5 domain [PF00496] (95-447)
  IPR030678 Peptide/nickel binding protein, MppA-type [PIRSF002741] (24-524)
  IPR039424 Solute-binding protein family 5 [PTHR30290] (28-519)
  IPR050035 Nickel ABC transporter substrate-binding protein NikA [NF045468] (38-527)

CATH classification: 3.40.190.10 (+1 more: 3.10.105.10)